Protein 6VO5 (pdb70)

B-factor: mean 28.35, std 10.29, range [14.33, 81.12]

Secondary structure (DSSP, 8-state):
--GGGG--HHHHEEEEEESSGGGGT-GGGEE--S--HHHHTTTT---SEES-EEEEEEETTT--EEEEEE-SEE--TTT--PPP-HHHHHHTTS-S--B-SHHHHHHHHTTGGG----SEEEEEEEE--SSS---EEEEEEEE-----HHHHHHHHHHHHHHHSTT-----TT-TTEEEEEEEEEEEETTEEEEEEEEEEEEEEEEETTTEEEEEEEEEEE-GGGTTSSHHHHHHHHHHHHHHT-TTB--BEESS--HHHHHHHHHHHHHHHTTSGGGSHHHHHT---HHHHHHHHHHH-B-HHHHHHHHHHHHHHT--/----GGGG--HHHHEEEEEESSGGGGG-GGG-B--S--HHHHTTTT---SEES-EEEEEEETTT--EEEEEE-SEE--TTT------HHHHHHTTS-S--B-SHHHHHHHHHGGGG----SEEEEEEEE---EEEEEEEE-----HHHHHHHHHHHHHHHSTT-----TT-TTEEEEEEEEEEEETTEEEEEEEEEEEEEEEEETTTEEEEEEEEEEE-GGGTTSSHHHHHHHHHHHHHHT-TTB--BEESS--HHHHHHHHHHHHHHHTTSGGGSHHHHHT---HHHHHHHHHHH-B-HHHHHHHHHHHHHH--/--STT-S--SPPP--/--TT-S--SPPP--

Solvent-accessible surface area: 33093 Å² total

Sequence (663 aa):
KKLAEYKNTNTAIELKLVRFPEDLENDIRTFFPEYTHQLFGDDETTAFGYKGLKILLYYIIAGSLSTMFRVEYASKVDENFDVEADDVEGKIRRQIIPPGFCCTNTNDFLSLLEKEVDFKPFGTLLHTYSVLSPTGGENFTFQIYKADMTRRGFREYHERLQTFLMWFIETASFIDVDDERWHYFLVFEKYNKDGATLFATVGYMTVYNYYVYPDKTRPRVSQMLILTPFQGQGHGAQLLETVHRYYTEFPTVLDITAEEDDPSKSYVKLRRDFVLVKLCQDLPCCFSREKLMQGFNEDMAIEAQQKFKINKQQHARRVYEILRLLVTDGSKKLAEYKNTNTAIELKLVRFPEDLENDIRTFFPEYTHQLFGDDETAFGYKGLKILLYYIIAGSLSTMFRVEYASKKVDENFDVEADDVEGKIRRQIIPPGFCCTNTNDFLSLLEKEVDFKPFGTLLHTTYSVLENFTFQIYKADMTRGFRREYHERLQTFLMWFIETASFIDVDDERWHYFLVFEKYNKKDGATLFATVGYMTVYNYYVYPDKTRRPRVSSQMLILTPFQGQGHGAQLLETVHRRYYTEFPTVLDITAEDDPSKSYVKLRDFVLVKLCQDLPCFSREKLMQGFNEDMAIEAQQKFKINKQHARRVYEILRLLVTKGGKGLGAGGAKRHRGGKGLGAGGAKRHR

Radius of gyration: 30.47 Å; Cα contacts (8 Å, |Δi|>4): 1255; chains: 4; bounding box: 92×78×58 Å

Organism: Homo sapiens (NCBI:txid9606)

Structure (mmCIF, N/CA/C/O backbone):
data_6VO5
#
_entry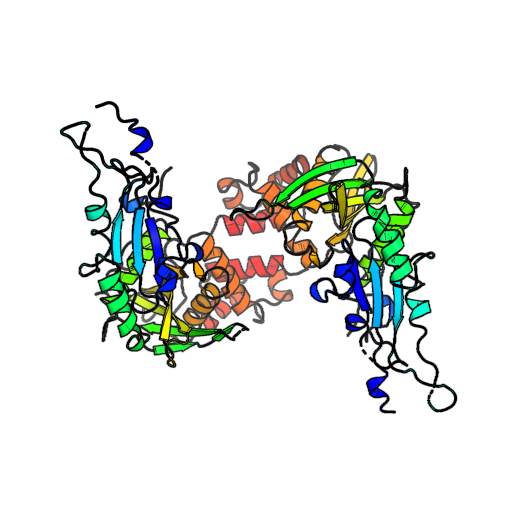.id   6VO5
#
_cell.length_a   116.726
_cell.length_b   155.636
_cell.length_c   53.475
_cell.angle_alpha   90.000
_cell.angle_beta   90.000
_cell.angle_gamma   90.000
#
_symmetry.space_group_name_H-M   'P 21 21 2'
#
loop_
_entity.id
_entity.type
_entity.pdbx_description
1 polymer 'Histone acetyltransferase type B catalytic subunit'
2 polymer 'Histone H4'
3 non-polymer 'ACETATE ION'
4 non-polymer 'ISOBUTYRYL-COENZYME A'
5 non-polymer GLYCEROL
6 non-polymer 'SULFATE ION'
7 non-polymer 'UNKNOWN ATOM OR ION'
8 water water
#
loop_
_atom_site.group_PDB
_atom_site.id
_atom_site.type_symbol
_atom_site.label_atom_id
_atom_site.label_alt_id
_atom_site.label_comp_id
_atom_site.label_asym_id
_atom_site.label_entity_id
_atom_site.label_seq_id
_atom_site.pdbx_PDB_ins_code
_atom_site.Cartn_x
_atom_site.Cartn_y
_atom_site.Cartn_z
_atom_site.occupancy
_atom_site.B_iso_or_equiv
_atom_site.auth_seq_id
_atom_site.auth_comp_id
_atom_site.auth_asym_id
_atom_site.auth_atom_id
_atom_site.pdbx_PDB_model_num
ATOM 1 N N . LYS A 1 3 ? 130.561 -16.679 -2.391 1.00 63.21 20 LYS A N 1
ATOM 2 C CA . LYS A 1 3 ? 129.164 -16.526 -1.893 1.00 64.20 20 LYS A CA 1
ATOM 3 C C . LYS A 1 3 ? 129.148 -15.588 -0.683 1.00 62.40 20 LYS A C 1
ATOM 4 O O . LYS A 1 3 ? 130.013 -15.752 0.203 1.00 62.98 20 LYS A O 1
ATOM 10 N N . LYS A 1 4 ? 128.204 -14.643 -0.652 1.00 60.17 21 LYS A N 1
ATOM 11 C CA . LYS A 1 4 ? 127.902 -13.802 0.538 1.00 60.13 21 LYS A CA 1
ATOM 12 C C . LYS A 1 4 ? 126.971 -14.615 1.451 1.00 60.05 21 LYS A C 1
ATOM 13 O O . LYS A 1 4 ? 125.780 -14.729 1.120 1.00 55.04 21 LYS A O 1
ATOM 16 N N . LEU A 1 5 ? 127.503 -15.174 2.545 1.00 60.58 22 LEU A N 1
ATOM 17 C CA . LEU A 1 5 ? 126.797 -16.161 3.415 1.00 61.07 22 LEU A CA 1
ATOM 18 C C . LEU A 1 5 ? 125.577 -15.517 4.093 1.00 61.98 22 LEU A C 1
ATOM 19 O O . LEU A 1 5 ? 124.560 -16.224 4.261 1.00 66.43 22 LEU A O 1
ATOM 24 N N . ALA A 1 6 ? 125.660 -14.232 4.454 1.00 63.72 23 ALA A N 1
ATOM 25 C CA . ALA A 1 6 ? 124.540 -13.433 5.010 1.00 62.59 23 ALA A CA 1
ATOM 26 C C . ALA A 1 6 ? 123.274 -13.654 4.163 1.00 61.18 23 ALA A C 1
ATOM 27 O O . ALA A 1 6 ? 122.168 -13.640 4.746 1.00 61.46 23 ALA A O 1
ATOM 29 N N . GLU A 1 7 ? 123.437 -13.881 2.852 1.00 56.57 24 GLU A N 1
ATOM 30 C CA . GLU A 1 7 ? 122.332 -14.154 1.888 1.00 54.69 24 GLU A CA 1
ATOM 31 C C . GLU A 1 7 ? 121.836 -15.606 1.996 1.00 52.46 24 GLU A C 1
ATOM 32 O O . GLU A 1 7 ? 120.835 -15.912 1.290 1.00 48.73 24 GLU A O 1
ATOM 38 N N . TYR A 1 8 ? 122.478 -16.453 2.823 1.00 45.38 25 TYR A N 1
ATOM 39 C CA . TYR A 1 8 ? 122.119 -17.891 3.041 1.00 45.17 25 TYR A CA 1
ATOM 40 C C . TYR A 1 8 ? 121.545 -18.118 4.464 1.00 42.21 25 TYR A C 1
ATOM 41 O O . TYR A 1 8 ? 121.412 -19.279 4.931 1.00 36.56 25 TYR A O 1
ATOM 50 N N . LYS A 1 9 ? 121.147 -17.039 5.139 1.00 39.65 26 LYS A N 1
ATOM 51 C CA . LYS A 1 9 ? 120.329 -17.063 6.382 1.00 39.22 26 LYS A CA 1
ATOM 52 C C . LYS A 1 9 ? 118.995 -16.413 6.025 1.00 36.46 26 LYS A C 1
ATOM 53 O O . LYS A 1 9 ? 119.003 -15.343 5.428 1.00 34.03 26 LYS A O 1
ATOM 74 N N . ASN A 1 11 ? 114.803 -15.489 7.177 1.00 29.66 28 ASN A N 1
ATOM 75 C CA . ASN A 1 11 ? 113.720 -15.340 8.141 1.00 29.79 28 ASN A CA 1
ATOM 76 C C . ASN A 1 11 ? 112.585 -16.299 7.746 1.00 26.24 28 ASN A C 1
ATOM 77 O O . ASN A 1 11 ? 112.048 -16.176 6.617 1.00 26.57 28 ASN A O 1
ATOM 82 N N . THR A 1 12 ? 112.257 -17.251 8.617 1.00 25.13 29 THR A N 1
ATOM 83 C CA . THR A 1 12 ? 111.261 -18.304 8.300 1.00 25.92 29 THR A CA 1
ATOM 84 C C . THR A 1 12 ? 109.841 -17.728 8.385 1.00 25.06 29 THR A C 1
ATOM 85 O O . THR A 1 12 ? 108.948 -18.320 7.763 1.00 26.09 29 THR A O 1
ATOM 89 N N . ASN A 1 13 ? 109.636 -16.623 9.099 1.00 24.97 30 ASN A N 1
ATOM 90 C CA . ASN A 1 13 ? 108.309 -15.955 9.167 1.00 26.79 30 ASN A CA 1
ATOM 91 C C . ASN A 1 13 ? 107.898 -15.413 7.791 1.00 30.26 30 ASN A C 1
ATOM 92 O O . ASN A 1 13 ? 106.681 -15.305 7.540 1.00 31.82 30 ASN A O 1
ATOM 97 N N . THR A 1 14 ? 108.848 -15.075 6.921 1.00 27.89 31 THR A N 1
ATOM 98 C CA . THR A 1 14 ? 108.547 -14.555 5.563 1.00 30.24 31 THR A CA 1
ATOM 99 C C . THR A 1 14 ? 108.811 -15.642 4.510 1.00 28.63 31 THR A C 1
ATOM 100 O O . THR A 1 14 ? 108.223 -15.543 3.421 1.00 31.97 31 THR A O 1
ATOM 104 N N . ALA A 1 15 ? 109.625 -16.656 4.801 1.00 27.38 32 ALA A N 1
ATOM 105 C CA . ALA A 1 15 ? 109.957 -17.742 3.848 1.00 28.45 32 ALA A CA 1
ATOM 106 C C . ALA A 1 15 ? 108.766 -18.697 3.717 1.00 25.71 32 ALA A C 1
ATOM 107 O O . ALA A 1 15 ? 108.594 -19.284 2.641 1.00 23.78 32 ALA A O 1
ATOM 109 N N . ILE A 1 16 ? 107.978 -18.849 4.781 1.00 25.52 33 ILE A N 1
ATOM 110 C CA . ILE A 1 16 ? 106.837 -19.810 4.788 1.00 24.62 33 ILE A CA 1
ATOM 111 C C . ILE A 1 16 ? 105.631 -19.096 4.175 1.00 22.33 33 ILE A C 1
ATOM 112 O O . ILE A 1 16 ? 105.140 -18.097 4.749 1.00 25.03 33 ILE A O 1
ATOM 117 N N . GLU A 1 17 ? 105.183 -19.609 3.039 1.00 22.28 34 GLU A N 1
ATOM 118 C CA . GLU A 1 17 ? 104.060 -19.033 2.254 1.00 22.53 34 GLU A CA 1
ATOM 119 C C . GLU A 1 17 ? 102.858 -19.970 2.387 1.00 21.54 34 GLU A C 1
ATOM 120 O O . GLU A 1 17 ? 102.945 -21.096 1.890 1.00 22.49 34 GLU A O 1
ATOM 126 N N . LEU A 1 18 ? 101.774 -19.489 3.010 1.00 19.87 35 LEU A N 1
ATOM 127 C CA . LEU A 1 18 ? 100.527 -20.248 3.226 1.00 20.12 35 LEU A CA 1
ATOM 128 C C . LEU A 1 18 ? 99.482 -19.752 2.229 1.00 20.13 35 LEU A C 1
ATOM 129 O O . LEU A 1 18 ? 99.403 -18.535 2.016 1.00 20.12 35 LEU A O 1
ATOM 134 N N . LYS A 1 19 ? 98.706 -20.658 1.658 1.00 20.10 36 LYS A N 1
ATOM 135 C CA . LYS A 1 19 ? 97.543 -20.274 0.820 1.00 20.13 36 LYS A CA 1
ATOM 136 C C . LYS A 1 19 ? 96.381 -21.202 1.159 1.00 19.25 36 LYS A C 1
ATOM 137 O O . LYS A 1 19 ? 96.631 -22.409 1.422 1.00 19.64 36 LYS A O 1
ATOM 143 N N . LEU A 1 20 ? 95.170 -20.651 1.100 1.00 18.79 37 LEU A N 1
ATOM 144 C CA . LEU A 1 20 ? 93.896 -21.397 1.066 1.00 17.94 37 LEU A CA 1
ATOM 145 C C . LEU A 1 20 ? 93.314 -21.268 -0.341 1.00 19.10 37 LEU A C 1
ATOM 146 O O . LEU A 1 20 ? 93.122 -20.144 -0.784 1.00 20.38 37 LEU A O 1
ATOM 151 N N . VAL A 1 21 ? 93.176 -22.372 -1.048 1.00 17.50 38 VAL A N 1
ATOM 152 C CA . VAL A 1 21 ? 92.913 -22.349 -2.513 1.00 18.50 38 VAL A CA 1
ATOM 153 C C . VAL A 1 21 ? 91.491 -22.834 -2.767 1.00 18.13 38 VAL A C 1
ATOM 154 O O . VAL A 1 21 ? 91.207 -24.025 -2.476 1.00 18.31 38 VAL A O 1
ATOM 158 N N . ARG A 1 22 ? 90.674 -21.986 -3.395 1.00 18.97 39 ARG A N 1
ATOM 159 C CA . ARG A 1 22 ? 89.330 -22.378 -3.896 1.00 18.89 39 ARG A CA 1
ATOM 160 C C . ARG A 1 22 ? 89.341 -22.534 -5.421 1.00 18.11 39 ARG A C 1
ATOM 161 O O . ARG A 1 22 ? 88.584 -23.364 -5.942 1.00 20.10 39 ARG A O 1
ATOM 169 N N . PHE A 1 23 ? 90.119 -21.710 -6.109 1.00 20.27 40 PHE A N 1
ATOM 170 C CA . PHE A 1 23 ? 90.166 -21.675 -7.595 1.00 20.04 40 PHE A CA 1
ATOM 171 C C . PHE A 1 23 ? 91.614 -21.806 -8.032 1.00 20.36 40 PHE A C 1
ATOM 172 O O . PHE A 1 23 ? 92.515 -21.316 -7.360 1.00 21.40 40 PHE A O 1
ATOM 180 N N . PRO A 1 24 ? 91.883 -22.394 -9.215 1.00 22.50 41 PRO A N 1
ATOM 181 C CA . PRO A 1 24 ? 93.265 -22.551 -9.671 1.00 24.01 41 PRO A CA 1
ATOM 182 C C . PRO A 1 24 ? 94.051 -21.233 -9.711 1.00 25.52 41 PRO A C 1
ATOM 183 O O . PRO A 1 24 ? 95.222 -21.247 -9.399 1.00 25.30 41 PRO A O 1
ATOM 187 N N . GLU A 1 25 ? 93.395 -20.121 -10.035 1.00 26.00 42 GLU A N 1
ATOM 188 C CA . GLU A 1 25 ? 94.059 -18.798 -10.136 1.00 29.23 42 GLU A CA 1
ATOM 189 C C . GLU A 1 25 ? 94.600 -18.350 -8.764 1.00 28.32 42 GLU A C 1
ATOM 190 O O . GLU A 1 25 ? 95.464 -17.472 -8.743 1.00 26.09 42 GLU A O 1
ATOM 196 N N . ASP A 1 26 ? 94.108 -18.908 -7.645 1.00 24.44 43 ASP A N 1
ATOM 197 C CA . ASP A 1 26 ? 94.604 -18.551 -6.289 1.00 23.96 43 ASP A CA 1
ATOM 198 C C . ASP A 1 26 ? 96.102 -18.881 -6.171 1.00 23.13 43 ASP A C 1
ATOM 199 O O . ASP A 1 26 ? 96.772 -18.244 -5.345 1.00 23.93 43 ASP A O 1
ATOM 204 N N . LEU A 1 27 ? 96.602 -19.874 -6.917 1.00 24.29 44 LEU A N 1
ATOM 205 C CA . LEU A 1 27 ? 98.028 -20.287 -6.872 1.00 27.78 44 LEU A CA 1
ATOM 206 C C . LEU A 1 27 ? 98.941 -19.157 -7.360 1.00 28.82 44 LEU A C 1
ATOM 207 O O . LEU A 1 27 ? 100.108 -19.133 -6.934 1.00 28.22 44 LEU A O 1
ATOM 212 N N . GLU A 1 28 ? 98.447 -18.262 -8.218 1.00 30.97 45 GLU A N 1
ATOM 213 C CA . GLU A 1 28 ? 99.278 -17.207 -8.858 1.00 33.97 45 GLU A CA 1
ATOM 214 C C . GLU A 1 28 ? 98.918 -15.832 -8.285 1.00 33.47 45 GLU A C 1
ATOM 215 O O . GLU A 1 28 ? 99.590 -14.859 -8.643 1.00 34.39 45 GLU A O 1
ATOM 221 N N . ASN A 1 29 ? 97.926 -15.750 -7.397 1.00 30.01 46 ASN A N 1
ATOM 222 C CA . ASN A 1 29 ? 97.464 -14.481 -6.777 1.00 30.84 46 ASN A CA 1
ATOM 223 C C . ASN A 1 29 ? 98.170 -14.287 -5.429 1.00 32.42 46 ASN A C 1
ATOM 224 O O . ASN A 1 29 ? 97.819 -14.990 -4.480 1.00 28.77 46 ASN A O 1
ATOM 229 N N . ASP A 1 30 ? 99.104 -13.336 -5.338 1.00 31.60 47 ASP A N 1
ATOM 230 C CA . ASP A 1 30 ? 99.901 -13.072 -4.111 1.00 32.45 47 ASP A CA 1
ATOM 231 C C . ASP A 1 30 ? 98.995 -12.565 -2.982 1.00 30.68 47 ASP A C 1
ATOM 232 O O . ASP A 1 30 ? 99.397 -12.716 -1.807 1.00 29.41 47 ASP A O 1
ATOM 237 N N . ILE A 1 31 ? 97.832 -11.988 -3.298 1.00 30.39 48 ILE A N 1
ATOM 238 C CA . ILE A 1 31 ? 96.843 -11.528 -2.277 1.00 30.39 48 ILE A CA 1
ATOM 239 C C . ILE A 1 31 ? 96.410 -12.731 -1.422 1.00 27.20 48 ILE A C 1
ATOM 240 O O . ILE A 1 31 ? 96.114 -12.528 -0.228 1.00 28.70 48 ILE A O 1
ATOM 244 N N . ARG A 1 32 ? 96.363 -13.930 -1.999 1.00 25.48 49 ARG A N 1
ATOM 245 C CA . ARG A 1 32 ? 95.904 -15.149 -1.285 1.00 25.26 49 ARG A CA 1
ATOM 246 C C . ARG A 1 32 ? 97.007 -15.679 -0.364 1.00 27.47 49 ARG A C 1
ATOM 247 O O . ARG A 1 32 ? 96.689 -16.551 0.462 1.00 32.39 49 ARG A O 1
ATOM 255 N N . THR A 1 33 ? 98.253 -15.222 -0.510 1.00 23.86 50 THR A N 1
ATOM 256 C CA . THR A 1 33 ? 99.385 -15.689 0.329 1.00 24.94 50 THR A CA 1
ATOM 257 C C . THR A 1 33 ? 99.346 -14.982 1.691 1.00 23.54 50 THR A C 1
ATOM 258 O O . THR A 1 33 ? 99.252 -13.728 1.743 1.00 25.36 50 THR A O 1
ATOM 262 N N . PHE A 1 34 ? 99.439 -15.748 2.782 1.00 21.08 51 PHE A N 1
ATOM 263 C CA . PHE A 1 34 ? 99.631 -15.183 4.140 1.00 20.35 51 PHE A CA 1
ATOM 264 C C . PHE A 1 34 ? 100.779 -15.945 4.811 1.00 19.42 51 PHE A C 1
ATOM 265 O O . PHE A 1 34 ? 101.292 -16.959 4.251 1.00 22.14 51 PHE A O 1
ATOM 273 N N . PHE A 1 35 ? 101.245 -15.395 5.921 1.00 20.57 52 PHE A N 1
ATOM 274 C CA . PHE A 1 35 ? 102.548 -15.726 6.533 1.00 21.14 52 PHE A CA 1
ATOM 275 C C . PHE A 1 35 ? 102.388 -16.002 8.022 1.00 20.72 52 PHE A C 1
ATOM 276 O O . PHE A 1 35 ? 101.550 -15.400 8.707 1.00 21.85 52 PHE A O 1
ATOM 284 N N . PRO A 1 36 ? 103.234 -16.881 8.592 1.00 20.86 53 PRO A N 1
ATOM 285 C CA . PRO A 1 36 ? 103.222 -17.114 10.031 1.00 21.81 53 PRO A CA 1
ATOM 286 C C . PRO A 1 36 ? 103.543 -15.869 10.853 1.00 23.46 53 PRO A C 1
ATOM 287 O O . PRO A 1 36 ? 104.291 -15.008 10.373 1.00 24.62 53 PRO A O 1
ATOM 291 N N . GLU A 1 37 ? 102.975 -15.796 12.050 1.00 22.61 54 GLU A N 1
ATOM 292 C CA . GLU A 1 37 ? 103.380 -14.817 13.082 1.00 23.85 54 GLU A CA 1
ATOM 293 C C . GLU A 1 37 ? 104.460 -15.436 13.970 1.00 23.60 54 GLU A C 1
ATOM 294 O O . GLU A 1 37 ? 105.196 -14.665 14.611 1.00 25.81 54 GLU A O 1
ATOM 300 N N . TYR A 1 38 ? 104.529 -16.770 14.054 1.00 23.28 55 TYR A N 1
ATOM 301 C CA . TYR A 1 38 ? 105.481 -17.499 14.931 1.00 22.96 55 TYR A CA 1
ATOM 302 C C . TYR A 1 38 ? 106.103 -18.643 14.145 1.00 25.04 55 TYR A C 1
ATOM 303 O O . TYR A 1 38 ? 105.345 -19.426 13.549 1.00 23.65 55 TYR A O 1
ATOM 312 N N . THR A 1 39 ? 107.435 -18.785 14.167 1.00 21.74 56 THR A N 1
ATOM 313 C CA . THR A 1 39 ? 108.106 -20.004 13.666 1.00 23.82 56 THR A CA 1
ATOM 314 C C . THR A 1 39 ? 109.168 -20.495 14.660 1.00 22.46 56 THR A C 1
ATOM 315 O O . THR A 1 39 ? 109.881 -21.454 14.309 1.00 23.25 56 THR A O 1
ATOM 319 N N . HIS A 1 40 ? 109.184 -19.946 15.871 1.00 24.03 57 HIS A N 1
ATOM 320 C CA . HIS A 1 40 ? 110.242 -20.197 16.893 1.00 24.57 57 HIS A CA 1
ATOM 321 C C . HIS A 1 40 ? 110.210 -21.650 17.399 1.00 25.59 57 HIS A C 1
ATOM 322 O O . HIS A 1 40 ? 111.269 -22.144 17.839 1.00 28.59 57 HIS A O 1
ATOM 329 N N . GLN A 1 41 ? 109.068 -22.341 17.355 1.00 24.28 58 GLN A N 1
ATOM 330 C CA . GLN A 1 41 ? 109.012 -23.746 17.854 1.00 25.43 58 GLN A CA 1
ATOM 331 C C . GLN A 1 41 ? 109.708 -24.698 16.879 1.00 26.51 58 GLN A C 1
ATOM 332 O O . GLN A 1 41 ? 110.040 -25.814 17.319 1.00 27.36 58 GLN A O 1
ATOM 338 N N . LEU A 1 42 ? 109.960 -24.302 15.621 1.00 25.53 59 LEU A N 1
ATOM 339 C CA . LEU A 1 42 ? 110.755 -25.125 14.669 1.00 26.72 59 LEU A CA 1
ATOM 340 C C . LEU A 1 42 ? 112.124 -24.512 14.375 1.00 27.24 59 LEU A C 1
ATOM 341 O O . LEU A 1 42 ? 113.083 -25.290 14.181 1.00 28.44 59 LEU A O 1
ATOM 346 N N . PHE A 1 43 ? 112.202 -23.189 14.258 1.00 26.21 60 PHE A N 1
ATOM 347 C CA . PHE A 1 43 ? 113.404 -22.506 13.720 1.00 26.98 60 PHE A CA 1
ATOM 348 C C . PHE A 1 43 ? 114.055 -21.608 14.776 1.00 29.36 60 PHE A C 1
ATOM 349 O O . PHE A 1 43 ? 114.818 -20.689 14.396 1.00 30.98 60 PHE A O 1
ATOM 357 N N . GLY A 1 44 ? 113.759 -21.845 16.053 1.00 29.86 61 GLY A N 1
ATOM 358 C CA . GLY A 1 44 ? 114.452 -21.196 17.183 1.00 30.18 61 GLY A CA 1
ATOM 359 C C . GLY A 1 44 ? 113.980 -19.778 17.435 1.00 30.28 61 GLY A C 1
ATOM 360 O O . GLY A 1 44 ? 113.132 -19.255 16.688 1.00 31.71 61 GLY A O 1
ATOM 361 N N . ASP A 1 45 ? 114.493 -19.157 18.491 1.00 30.85 62 ASP A N 1
ATOM 362 C CA . ASP A 1 45 ? 114.089 -17.797 18.911 1.00 32.46 62 ASP A CA 1
ATOM 363 C C . ASP A 1 45 ? 114.389 -16.796 17.799 1.00 30.46 62 ASP A C 1
ATOM 364 O O . ASP A 1 45 ? 113.641 -15.806 17.688 1.00 32.83 62 ASP A O 1
ATOM 369 N N . ASP A 1 46 ? 115.438 -17.038 17.002 1.00 32.15 63 ASP A N 1
ATOM 370 C CA . ASP A 1 46 ? 115.832 -16.117 15.911 1.00 35.28 63 ASP A CA 1
ATOM 371 C C . ASP A 1 46 ? 114.929 -16.312 14.689 1.00 32.66 63 ASP A C 1
ATOM 372 O O . ASP A 1 46 ? 114.958 -15.442 13.834 1.00 28.98 63 ASP A O 1
ATOM 377 N N . GLU A 1 47 ? 114.163 -17.406 14.614 1.00 31.29 64 GLU A N 1
ATOM 378 C CA . GLU A 1 47 ? 113.231 -17.675 13.482 1.00 28.44 64 GLU A CA 1
ATOM 379 C C . GLU A 1 47 ? 113.998 -17.566 12.163 1.00 27.93 64 GLU A C 1
ATOM 380 O O . GLU A 1 47 ? 113.596 -16.796 11.272 1.00 27.83 64 GLU A O 1
ATOM 386 N N A THR A 1 48 ? 115.093 -18.322 12.046 0.50 29.62 65 THR A N 1
ATOM 387 N N B THR A 1 48 ? 115.083 -18.325 12.030 0.50 31.21 65 THR A N 1
ATOM 388 C CA A THR A 1 48 ? 115.950 -18.364 10.832 0.50 28.99 65 THR A CA 1
ATOM 389 C CA B THR A 1 48 ? 115.903 -18.341 10.795 0.50 31.69 65 THR A CA 1
ATOM 390 C C A THR A 1 48 ? 116.198 -19.815 10.427 0.50 28.48 65 THR A C 1
ATOM 391 C C B THR A 1 48 ? 116.229 -19.787 10.427 0.50 30.13 65 THR A C 1
ATOM 392 O O A THR A 1 48 ? 116.209 -20.701 11.303 0.50 27.91 65 THR A O 1
ATOM 393 O O B THR A 1 48 ? 116.291 -20.644 11.329 0.50 29.90 65 THR A O 1
ATOM 400 N N . ALA A 1 49 ? 116.378 -20.024 9.127 1.00 29.13 66 ALA A N 1
ATOM 401 C CA . ALA A 1 49 ? 116.909 -21.264 8.546 1.00 29.59 66 ALA A CA 1
ATOM 402 C C . ALA A 1 49 ? 118.217 -20.889 7.853 1.00 29.25 66 ALA A C 1
ATOM 403 O O . ALA A 1 49 ? 118.274 -19.809 7.232 1.00 29.42 66 ALA A O 1
ATOM 405 N N . PHE A 1 50 ? 119.225 -21.749 7.980 1.00 32.24 67 PHE A N 1
ATOM 406 C CA . PHE A 1 50 ? 120.559 -21.561 7.361 1.00 31.73 67 PHE A CA 1
ATOM 407 C C . PHE A 1 50 ? 120.752 -22.528 6.187 1.00 29.30 67 PHE A C 1
ATOM 408 O O . PHE A 1 50 ? 120.363 -23.716 6.295 1.00 33.50 67 PHE A O 1
ATOM 416 N N . GLY A 1 51 ? 121.375 -22.047 5.109 1.00 31.31 68 GLY A N 1
ATOM 417 C CA . GLY A 1 51 ? 121.965 -22.897 4.054 1.00 29.36 68 GLY A CA 1
ATOM 418 C C . GLY A 1 51 ? 121.393 -22.647 2.675 1.00 30.59 68 GLY A C 1
ATOM 419 O O . GLY A 1 51 ? 121.882 -23.282 1.729 1.00 30.91 68 GLY A O 1
ATOM 420 N N . TYR A 1 52 ? 120.372 -21.791 2.557 1.00 31.10 69 TYR A N 1
ATOM 421 C CA . TYR A 1 52 ? 119.625 -21.546 1.300 1.00 30.37 69 TYR A CA 1
ATOM 422 C C . TYR A 1 52 ? 119.581 -20.054 0.984 1.00 30.68 69 TYR A C 1
ATOM 423 O O . TYR A 1 52 ? 119.419 -19.248 1.902 1.00 35.32 69 TYR A O 1
ATOM 432 N N . LYS A 1 53 ? 119.693 -19.709 -0.297 1.00 31.11 70 LYS A N 1
ATOM 433 C CA . LYS A 1 53 ? 119.375 -18.353 -0.811 1.00 34.94 70 LYS A CA 1
ATOM 434 C C . LYS A 1 53 ? 118.053 -18.441 -1.587 1.00 32.76 70 LYS A C 1
ATOM 435 O O . LYS A 1 53 ? 117.899 -19.402 -2.344 1.00 34.34 70 LYS A O 1
ATOM 438 N N . GLY A 1 54 ? 117.171 -17.448 -1.428 1.00 33.44 71 GLY A N 1
ATOM 439 C CA . GLY A 1 54 ? 115.834 -17.424 -2.055 1.00 33.45 71 GLY A CA 1
ATOM 440 C C . GLY A 1 54 ? 114.955 -18.575 -1.570 1.00 30.71 71 GLY A C 1
ATOM 441 O O . GLY A 1 54 ? 114.203 -19.142 -2.383 1.00 33.53 71 GLY A O 1
ATOM 442 N N . LEU A 1 55 ? 115.063 -18.924 -0.293 1.00 32.16 72 LEU A N 1
ATOM 443 C CA . LEU A 1 55 ? 114.270 -20.015 0.337 1.00 29.04 72 LEU A CA 1
ATOM 444 C C . LEU A 1 55 ? 112.775 -19.670 0.280 1.00 29.02 72 LEU A C 1
ATOM 445 O O . LEU A 1 55 ? 112.388 -18.584 0.735 1.00 29.97 72 LEU A O 1
ATOM 450 N N . LYS A 1 56 ? 111.971 -20.584 -0.252 1.00 28.56 73 LYS A N 1
ATOM 451 C CA . LYS A 1 56 ? 110.488 -20.505 -0.223 1.00 29.20 73 LYS A CA 1
ATOM 452 C C . LYS A 1 56 ? 109.976 -21.843 0.311 1.00 26.82 73 LYS A C 1
ATOM 453 O O . LYS A 1 56 ? 110.337 -22.877 -0.267 1.00 28.82 73 LYS A O 1
ATOM 457 N N . ILE A 1 57 ? 109.214 -21.814 1.402 1.00 25.69 74 ILE A N 1
ATOM 458 C CA . ILE A 1 57 ? 108.583 -23.017 2.013 1.00 24.78 74 ILE A CA 1
ATOM 459 C C . ILE A 1 57 ? 107.083 -22.892 1.729 1.00 25.57 74 ILE A C 1
ATOM 460 O O . ILE A 1 57 ? 106.439 -22.043 2.358 1.00 25.95 74 ILE A O 1
ATOM 465 N N . LEU A 1 58 ? 106.600 -23.624 0.732 1.00 24.78 75 LEU A N 1
ATOM 466 C CA . LEU A 1 58 ? 105.208 -23.525 0.230 1.00 24.91 75 LEU A CA 1
ATOM 467 C C . LEU A 1 58 ? 104.365 -24.549 0.992 1.00 22.66 75 LEU A C 1
ATOM 468 O O . LEU A 1 58 ? 104.680 -25.754 0.965 1.00 22.50 75 LEU A O 1
ATOM 473 N N . LEU A 1 59 ? 103.370 -24.058 1.717 1.00 22.31 76 LEU A N 1
ATOM 474 C CA . LEU A 1 59 ? 102.327 -24.907 2.325 1.00 20.76 76 LEU A CA 1
ATOM 475 C C . LEU A 1 59 ? 100.985 -24.374 1.816 1.00 19.72 76 LEU A C 1
ATOM 476 O O . LEU A 1 59 ? 100.490 -23.349 2.346 1.00 20.20 76 LEU A O 1
ATOM 481 N N . TYR A 1 60 ? 100.490 -24.987 0.763 1.00 19.19 77 TYR A N 1
ATOM 482 C CA . TYR A 1 60 ? 99.212 -24.626 0.101 1.00 19.44 77 TYR A CA 1
ATOM 483 C C . TYR A 1 60 ? 98.158 -25.656 0.478 1.00 18.94 77 TYR A C 1
ATOM 484 O O . TYR A 1 60 ? 98.418 -26.888 0.533 1.00 18.84 77 TYR A O 1
ATOM 493 N N . TYR A 1 61 ? 96.963 -25.155 0.780 1.00 19.00 78 TYR A N 1
ATOM 494 C CA . TYR A 1 61 ? 95.863 -25.978 1.313 1.00 18.69 78 TYR A CA 1
ATOM 495 C C . TYR A 1 61 ? 94.625 -25.800 0.450 1.00 17.42 78 TYR A C 1
ATOM 496 O O . TYR A 1 61 ? 94.220 -24.660 0.205 1.00 18.22 78 TYR A O 1
ATOM 505 N N . ILE A 1 62 ? 93.987 -26.889 0.067 1.00 17.60 79 ILE A N 1
ATOM 506 C CA A ILE A 1 62 ? 92.638 -26.777 -0.558 0.50 18.28 79 ILE A CA 1
ATOM 507 C CA B ILE A 1 62 ? 92.643 -26.780 -0.559 0.50 18.31 79 ILE A CA 1
ATOM 508 C C . ILE A 1 62 ? 91.704 -26.184 0.506 1.00 18.92 79 ILE A C 1
ATOM 509 O O . ILE A 1 62 ? 91.796 -26.591 1.673 1.00 18.21 79 ILE A O 1
ATOM 518 N N . ALA A 1 63 ? 90.876 -25.220 0.119 1.00 18.45 80 ALA A N 1
ATOM 519 C CA . ALA A 1 63 ? 90.179 -24.304 1.060 1.00 18.94 80 ALA A CA 1
ATOM 520 C C . ALA A 1 63 ? 89.347 -25.051 2.112 1.00 18.99 80 ALA A C 1
ATOM 521 O O . ALA A 1 63 ? 89.333 -24.582 3.257 1.00 18.90 80 ALA A O 1
ATOM 523 N N . GLY A 1 64 ? 88.652 -26.134 1.752 1.00 18.47 81 GLY A N 1
ATOM 524 C CA . GLY A 1 64 ? 87.772 -26.869 2.685 1.00 17.80 81 GLY A CA 1
ATOM 525 C C . GLY A 1 64 ? 88.508 -27.997 3.391 1.00 18.20 81 GLY A C 1
ATOM 526 O O . GLY A 1 64 ? 88.819 -27.874 4.587 1.00 17.66 81 GLY A O 1
ATOM 527 N N . SER A 1 65 ? 88.844 -29.037 2.634 1.00 18.55 82 SER A N 1
ATOM 528 C CA . SER A 1 65 ? 89.456 -30.301 3.102 1.00 16.86 82 SER A CA 1
ATOM 529 C C . SER A 1 65 ? 90.862 -30.046 3.681 1.00 16.35 82 SER A C 1
ATOM 530 O O . SER A 1 65 ? 91.353 -30.898 4.440 1.00 16.57 82 SER A O 1
ATOM 533 N N . LEU A 1 66 ? 91.505 -28.945 3.304 1.00 17.05 83 LEU A N 1
ATOM 534 C CA . LEU A 1 66 ? 92.917 -28.643 3.668 1.00 17.35 83 LEU A CA 1
ATOM 535 C C . LEU A 1 66 ? 93.876 -29.712 3.123 1.00 17.92 83 LEU A C 1
ATOM 536 O O . LEU A 1 66 ? 95.023 -29.804 3.634 1.00 17.80 83 LEU A O 1
ATOM 541 N N . SER A 1 67 ? 93.509 -30.426 2.066 1.00 18.85 84 SER A N 1
ATOM 542 C CA . SER A 1 67 ? 94.461 -31.277 1.315 1.00 19.98 84 SER A CA 1
ATOM 543 C C . SER A 1 67 ? 95.679 -30.422 0.950 1.00 18.61 84 SER A C 1
ATOM 544 O O . SER A 1 67 ? 95.520 -29.244 0.536 1.00 17.47 84 SER A O 1
ATOM 547 N N . THR A 1 68 ? 96.877 -30.932 1.209 1.00 18.68 85 THR A N 1
ATOM 548 C CA . THR A 1 68 ? 98.085 -30.090 1.356 1.00 18.46 85 THR A CA 1
ATOM 549 C C . THR A 1 68 ? 99.063 -30.330 0.200 1.00 18.97 85 THR A C 1
ATOM 550 O O . THR A 1 68 ? 99.333 -31.497 -0.103 1.00 20.57 85 THR A O 1
ATOM 554 N N . MET A 1 69 ? 99.617 -29.246 -0.319 1.00 18.31 86 MET A N 1
ATOM 555 C CA . MET A 1 69 ? 100.887 -29.292 -1.101 1.00 20.03 86 MET A CA 1
ATOM 556 C C . MET A 1 69 ? 102.015 -28.719 -0.238 1.00 20.21 86 MET A C 1
ATOM 557 O O . MET A 1 69 ? 101.878 -27.586 0.288 1.00 20.77 86 MET A O 1
ATOM 562 N N . PHE A 1 70 ? 103.125 -29.447 -0.128 1.00 20.54 87 PHE A N 1
ATOM 563 C CA . PHE A 1 70 ? 104.343 -29.003 0.598 1.00 21.68 87 PHE A CA 1
ATOM 564 C C . PHE A 1 70 ? 105.537 -29.105 -0.349 1.00 21.33 87 PHE A C 1
ATOM 565 O O . PHE A 1 70 ? 105.811 -30.228 -0.863 1.00 23.71 87 PHE A O 1
ATOM 573 N N . ARG A 1 71 ? 106.143 -27.958 -0.630 1.00 23.47 88 ARG A N 1
ATOM 574 C CA . ARG A 1 71 ? 107.371 -27.854 -1.469 1.00 25.48 88 ARG A CA 1
ATOM 575 C C . ARG A 1 71 ? 108.370 -26.923 -0.804 1.00 26.33 88 ARG A C 1
ATOM 576 O O . ARG A 1 71 ? 107.966 -25.845 -0.358 1.00 26.87 88 ARG A O 1
ATOM 584 N N . VAL A 1 72 ? 109.654 -27.282 -0.849 1.00 27.22 89 VAL A N 1
ATOM 585 C CA . VAL A 1 72 ? 110.774 -26.368 -0.483 1.00 27.41 89 VAL A CA 1
ATOM 586 C C . VAL A 1 72 ? 111.500 -25.990 -1.778 1.00 28.09 89 VAL A C 1
ATOM 587 O O . VAL A 1 72 ? 111.948 -26.895 -2.494 1.00 30.57 89 VAL A O 1
ATOM 591 N N . GLU A 1 73 ? 111.538 -24.700 -2.079 1.00 28.77 90 GLU A N 1
ATOM 592 C CA . GLU A 1 73 ? 112.230 -24.149 -3.264 1.00 30.10 90 GLU A CA 1
ATOM 593 C C . GLU A 1 73 ? 113.353 -23.237 -2.782 1.00 30.17 90 GLU A C 1
ATOM 594 O O . GLU A 1 73 ? 113.252 -22.683 -1.668 1.00 30.16 90 GLU A O 1
ATOM 600 N N . TYR A 1 74 ? 114.374 -23.069 -3.619 1.00 31.25 91 TYR A N 1
ATOM 601 C CA . TYR A 1 74 ? 115.492 -22.138 -3.345 1.00 32.20 91 TYR A CA 1
ATOM 602 C C . TYR A 1 74 ? 116.220 -21.850 -4.660 1.00 31.42 91 TYR A C 1
ATOM 603 O O . TYR A 1 74 ? 116.105 -22.658 -5.608 1.00 30.90 91 TYR A O 1
ATOM 612 N N . ALA A 1 75 ? 116.898 -20.706 -4.703 1.00 33.83 92 ALA A N 1
ATOM 613 C CA . ALA A 1 75 ? 117.732 -20.246 -5.839 1.00 36.50 92 ALA A CA 1
ATOM 614 C C . ALA A 1 75 ? 119.064 -21.002 -5.802 1.00 37.80 92 ALA A C 1
ATOM 615 O O . ALA A 1 75 ? 119.512 -21.462 -6.862 1.00 39.16 92 ALA A O 1
ATOM 617 N N . SER A 1 76 ? 119.668 -21.131 -4.614 1.00 35.74 93 SER A N 1
ATOM 618 C CA . SER A 1 76 ? 120.898 -21.933 -4.399 1.00 39.37 93 SER A CA 1
ATOM 619 C C . SER A 1 76 ? 120.981 -22.393 -2.946 1.00 35.54 93 SER A C 1
ATOM 620 O O . SER A 1 76 ? 120.244 -21.856 -2.089 1.00 35.78 93 SER A O 1
ATOM 623 N N . LYS A 1 77 ? 121.857 -23.357 -2.680 1.00 35.91 94 LYS A N 1
ATOM 624 C CA . LYS A 1 77 ? 122.161 -23.806 -1.304 1.00 36.74 94 LYS A CA 1
ATOM 625 C C . LYS A 1 77 ? 123.673 -23.982 -1.151 1.00 38.73 94 LYS A C 1
ATOM 626 O O . LYS A 1 77 ? 124.377 -24.093 -2.180 1.00 36.96 94 LYS A O 1
ATOM 631 N N . VAL A 1 78 ? 124.129 -24.014 0.099 1.00 36.65 95 VAL A N 1
ATOM 632 C CA . VAL A 1 78 ? 125.550 -24.266 0.465 1.00 35.82 95 VAL A CA 1
ATOM 633 C C . VAL A 1 78 ? 125.911 -25.684 0.030 1.00 37.58 95 VAL A C 1
ATOM 634 O O . VAL A 1 78 ? 125.036 -26.573 0.068 1.00 38.48 95 VAL A O 1
ATOM 638 N N . ASP A 1 79 ? 127.172 -25.868 -0.362 1.00 38.98 96 ASP A N 1
ATOM 639 C CA . ASP A 1 79 ? 127.769 -27.162 -0.768 1.00 42.06 96 ASP A CA 1
ATOM 640 C C . ASP A 1 79 ? 128.802 -27.501 0.302 1.00 38.34 96 ASP A C 1
ATOM 641 O O . ASP A 1 79 ? 129.648 -26.630 0.597 1.00 38.38 96 ASP A O 1
ATOM 646 N N . GLU A 1 80 ? 128.702 -28.679 0.909 1.00 36.83 97 GLU A N 1
ATOM 647 C CA . GLU A 1 80 ? 129.598 -29.066 2.027 1.00 40.32 97 GLU A CA 1
ATOM 648 C C . GLU A 1 80 ? 131.041 -29.180 1.499 1.00 40.58 97 GLU A C 1
ATOM 649 O O . GLU A 1 80 ? 131.960 -28.952 2.283 1.00 39.46 97 GLU A O 1
ATOM 652 N N . ASN A 1 81 ? 131.241 -29.460 0.208 1.00 41.37 98 ASN A N 1
ATOM 653 C CA . ASN A 1 81 ? 132.600 -29.622 -0.381 1.00 48.59 98 ASN A CA 1
ATOM 654 C C . ASN A 1 81 ? 133.342 -28.276 -0.451 1.00 50.30 98 ASN A C 1
ATOM 655 O O . ASN A 1 81 ? 134.588 -28.286 -0.295 1.00 50.68 98 ASN A O 1
ATOM 660 N N . PHE A 1 82 ? 132.636 -27.161 -0.663 1.00 49.93 99 PHE A N 1
ATOM 661 C CA . PHE A 1 82 ? 133.251 -25.828 -0.921 1.00 48.60 99 PHE A CA 1
ATOM 662 C C . PHE A 1 82 ? 132.921 -24.822 0.185 1.00 47.07 99 PHE A C 1
ATOM 663 O O . PHE A 1 82 ? 133.710 -23.876 0.356 1.00 50.23 99 PHE A O 1
ATOM 671 N N . ASP A 1 83 ? 131.794 -24.986 0.886 1.00 40.37 100 ASP A N 1
ATOM 672 C CA . ASP A 1 83 ? 131.375 -24.081 1.988 1.00 37.87 100 ASP A CA 1
ATOM 673 C C . ASP A 1 83 ? 131.668 -24.735 3.335 1.00 33.55 100 ASP A C 1
ATOM 674 O O . ASP A 1 83 ? 131.688 -24.039 4.347 1.00 36.36 100 ASP A O 1
ATOM 689 N N . VAL A 1 85 ? 129.976 -26.653 5.212 1.00 36.47 102 VAL A N 1
ATOM 690 C CA . VAL A 1 85 ? 128.866 -26.793 6.132 1.00 38.36 102 VAL A CA 1
ATOM 691 C C . VAL A 1 85 ? 127.663 -27.314 5.332 1.00 36.64 102 VAL A C 1
ATOM 692 O O . VAL A 1 85 ? 127.659 -27.126 4.082 1.00 34.63 102 VAL A O 1
ATOM 696 N N . GLU A 1 86 ? 126.728 -27.974 6.024 1.00 38.02 103 GLU A N 1
ATOM 697 C CA . GLU A 1 86 ? 125.487 -28.550 5.434 1.00 42.74 103 GLU A CA 1
ATOM 698 C C . GLU A 1 86 ? 124.307 -27.609 5.720 1.00 40.09 103 GLU A C 1
ATOM 699 O O . GLU A 1 86 ? 124.264 -26.996 6.805 1.00 39.59 103 GLU A O 1
ATOM 702 N N . ALA A 1 87 ? 123.389 -27.503 4.760 1.00 39.23 104 ALA A N 1
ATOM 703 C CA . ALA A 1 87 ? 122.141 -26.714 4.870 1.00 37.79 104 ALA A CA 1
ATOM 704 C C . ALA A 1 87 ? 121.232 -27.332 5.935 1.00 38.09 104 ALA A C 1
ATOM 705 O O . ALA A 1 87 ? 121.248 -28.573 6.092 1.00 38.25 104 ALA A O 1
ATOM 707 N N . ASP A 1 88 ? 120.460 -26.502 6.639 1.00 36.28 105 ASP A N 1
ATOM 708 C CA . ASP A 1 88 ? 119.428 -26.954 7.611 1.00 36.59 105 ASP A CA 1
ATOM 709 C C . ASP A 1 88 ? 118.451 -27.914 6.918 1.00 33.59 105 ASP A C 1
ATOM 710 O O . ASP A 1 88 ? 118.158 -27.731 5.722 1.00 34.15 105 ASP A O 1
ATOM 715 N N . ASP A 1 89 ? 117.964 -28.903 7.657 1.00 33.20 106 ASP A N 1
ATOM 716 C CA . ASP A 1 89 ? 116.956 -29.882 7.181 1.00 32.52 106 ASP A CA 1
ATOM 717 C C . ASP A 1 89 ? 115.559 -29.251 7.324 1.00 31.47 106 ASP A C 1
ATOM 718 O O . ASP A 1 89 ? 114.773 -29.704 8.176 1.00 31.28 106 ASP A O 1
ATOM 723 N N . VAL A 1 90 ? 115.272 -28.245 6.503 1.00 30.80 107 VAL A N 1
ATOM 724 C CA . VAL A 1 90 ? 113.976 -27.501 6.509 1.00 30.07 107 VAL A CA 1
ATOM 725 C C . VAL A 1 90 ? 112.845 -28.496 6.214 1.00 29.29 107 VAL A C 1
ATOM 726 O O . VAL A 1 90 ? 111.819 -28.460 6.942 1.00 28.50 107 VAL A O 1
ATOM 730 N N . GLU A 1 91 ? 113.025 -29.372 5.223 1.00 29.13 108 GLU A N 1
ATOM 731 C CA . GLU A 1 91 ? 112.001 -30.383 4.831 1.00 30.45 108 GLU A CA 1
ATOM 732 C C . GLU A 1 91 ? 111.641 -31.251 6.040 1.00 31.30 108 GLU A C 1
ATOM 733 O O . GLU A 1 91 ? 110.435 -31.419 6.328 1.00 27.72 108 GLU A O 1
ATOM 739 N N . GLY A 1 92 ? 112.643 -31.788 6.741 1.00 28.69 109 GLY A N 1
ATOM 740 C CA . GLY A 1 92 ? 112.421 -32.649 7.914 1.00 27.31 109 GLY A CA 1
ATOM 741 C C . GLY A 1 92 ? 111.720 -31.907 9.043 1.00 27.38 109 GLY A C 1
ATOM 742 O O . GLY A 1 92 ? 110.858 -32.520 9.700 1.00 28.31 109 GLY A O 1
ATOM 743 N N . LYS A 1 93 ? 112.082 -30.649 9.295 1.00 26.46 110 LYS A N 1
ATOM 744 C CA . LYS A 1 93 ? 111.452 -29.852 10.380 1.00 26.52 110 LYS A CA 1
ATOM 745 C C . LYS A 1 93 ? 109.953 -29.713 10.084 1.00 25.70 110 LYS A C 1
ATOM 746 O O . LYS A 1 93 ? 109.158 -29.958 10.995 1.00 24.68 110 LYS A O 1
ATOM 752 N N . ILE A 1 94 ? 109.592 -29.341 8.855 1.00 24.88 111 ILE A N 1
ATOM 753 C CA . ILE A 1 94 ? 108.155 -29.171 8.475 1.00 25.12 111 ILE A CA 1
ATOM 754 C C . ILE A 1 94 ? 107.415 -30.518 8.566 1.00 25.71 111 ILE A C 1
ATOM 755 O O . ILE A 1 94 ? 106.256 -30.539 9.031 1.00 22.86 111 ILE A O 1
ATOM 760 N N A ARG A 1 95 ? 108.040 -31.613 8.115 0.50 25.56 112 ARG A N 1
ATOM 761 N N B ARG A 1 95 ? 108.031 -31.625 8.150 0.50 24.70 112 ARG A N 1
ATOM 762 C CA A ARG A 1 95 ? 107.447 -32.980 8.165 0.50 27.12 112 ARG A CA 1
ATOM 763 C CA B ARG A 1 95 ? 107.352 -32.949 8.161 0.50 25.67 112 ARG A CA 1
ATOM 764 C C A ARG A 1 95 ? 107.060 -33.344 9.606 0.50 26.85 112 ARG A C 1
ATOM 765 C C B ARG A 1 95 ? 107.126 -33.419 9.611 0.50 26.04 112 ARG A C 1
ATOM 766 O O A ARG A 1 95 ? 106.152 -34.177 9.776 0.50 30.34 112 ARG A O 1
ATOM 767 O O B ARG A 1 95 ? 106.373 -34.391 9.801 0.50 29.25 112 ARG A O 1
ATOM 778 N N . GLN A 1 96 ? 107.717 -32.754 10.608 1.00 27.22 113 GLN A N 1
ATOM 779 C CA . GLN A 1 96 ? 107.449 -33.044 12.041 1.00 28.16 113 GLN A CA 1
ATOM 780 C C . GLN A 1 96 ? 106.040 -32.567 12.422 1.00 27.13 113 GLN A C 1
ATOM 781 O O . GLN A 1 96 ? 105.535 -33.045 13.439 1.00 28.83 113 GLN A O 1
ATOM 787 N N . ILE A 1 97 ? 105.459 -31.600 11.698 1.00 22.69 114 ILE A N 1
ATOM 788 C CA . ILE A 1 97 ? 104.212 -30.951 12.183 1.00 22.31 114 ILE A CA 1
ATOM 789 C C . ILE A 1 97 ? 103.102 -31.018 11.127 1.00 22.20 114 ILE A C 1
ATOM 790 O O . ILE A 1 97 ? 102.047 -30.467 11.418 1.00 21.34 114 ILE A O 1
ATOM 795 N N . ILE A 1 98 ? 103.325 -31.647 9.966 1.00 20.25 115 ILE A N 1
ATOM 796 C CA . ILE A 1 98 ? 102.233 -31.933 8.993 1.00 19.98 115 ILE A CA 1
ATOM 797 C C . ILE A 1 98 ? 102.139 -33.441 8.839 1.00 22.20 115 ILE A C 1
ATOM 798 O O . ILE A 1 98 ? 103.145 -34.153 8.964 1.00 21.73 115 ILE A O 1
ATOM 803 N N . PRO A 1 99 ? 100.934 -33.977 8.585 1.00 20.94 116 PRO A N 1
ATOM 804 C CA . PRO A 1 99 ? 100.784 -35.412 8.388 1.00 20.50 116 PRO A CA 1
ATOM 805 C C . PRO A 1 99 ? 101.397 -35.854 7.066 1.00 21.88 116 PRO A C 1
ATOM 806 O O . PRO A 1 99 ? 101.572 -35.065 6.146 1.00 21.75 116 PRO A O 1
ATOM 810 N N . PRO A 1 100 ? 101.747 -37.147 6.936 1.00 23.40 117 PRO A N 1
ATOM 811 C CA . PRO A 1 100 ? 102.207 -37.664 5.648 1.00 24.49 117 PRO A CA 1
ATOM 812 C C . PRO A 1 100 ? 101.102 -37.626 4.584 1.00 24.67 117 PRO A C 1
ATOM 813 O O . PRO A 1 100 ? 99.957 -37.507 4.918 1.00 25.19 117 PRO A O 1
ATOM 817 N N . GLY A 1 101 ? 101.479 -37.754 3.316 1.00 25.71 118 GLY A N 1
ATOM 818 C CA . GLY A 1 101 ? 100.513 -37.919 2.211 1.00 23.88 118 GLY A CA 1
ATOM 819 C C . GLY A 1 101 ? 100.239 -36.618 1.473 1.00 23.97 118 GLY A C 1
ATOM 820 O O . GLY A 1 101 ? 99.390 -36.613 0.578 1.00 25.06 118 GLY A O 1
ATOM 821 N N . PHE A 1 102 ? 100.975 -35.555 1.774 1.00 22.80 119 PHE A N 1
ATOM 822 C CA . PHE A 1 102 ? 100.865 -34.259 1.066 1.00 22.46 119 PHE A CA 1
ATOM 823 C C . PHE A 1 102 ? 101.324 -34.457 -0.376 1.00 24.06 119 PHE A C 1
ATOM 824 O O . PHE A 1 102 ? 102.153 -35.371 -0.632 1.00 24.25 119 PHE A O 1
ATOM 832 N N A CYS A 1 103 ? 100.797 -33.683 -1.318 0.50 23.14 120 CYS A N 1
ATOM 833 N N B CYS A 1 103 ? 100.773 -33.629 -1.278 0.50 23.12 120 CYS A N 1
ATOM 834 C CA A CYS A 1 103 ? 101.350 -33.688 -2.694 0.50 23.69 120 CYS A CA 1
ATOM 835 C CA B CYS A 1 103 ? 101.227 -33.418 -2.683 0.50 23.71 120 CYS A CA 1
ATOM 836 C C A CYS A 1 103 ? 102.517 -32.698 -2.738 0.50 23.39 120 CYS A C 1
ATOM 837 C C B CYS A 1 103 ? 102.575 -32.695 -2.679 0.50 23.33 120 CYS A C 1
ATOM 838 O O A CYS A 1 103 ? 102.637 -31.859 -1.829 0.50 21.68 120 CYS A O 1
ATOM 839 O O B CYS A 1 103 ? 102.844 -31.971 -1.697 0.50 21.41 120 CYS A O 1
ATOM 844 N N . THR A 1 104 ? 103.374 -32.826 -3.749 1.00 24.31 121 THR A N 1
ATOM 845 C CA . THR A 1 104 ? 104.688 -32.132 -3.829 1.00 26.13 121 THR A CA 1
ATOM 846 C C . THR A 1 104 ? 104.782 -31.248 -5.076 1.00 26.64 121 THR A C 1
ATOM 847 O O . THR A 1 104 ? 105.861 -30.685 -5.294 1.00 28.69 121 THR A O 1
ATOM 851 N N . ASN A 1 105 ? 103.702 -31.075 -5.844 1.00 24.98 122 ASN A N 1
ATOM 852 C CA . ASN A 1 105 ? 103.733 -30.218 -7.055 1.00 26.21 122 ASN A CA 1
ATOM 853 C C . ASN A 1 105 ? 102.325 -29.680 -7.323 1.00 27.06 122 ASN A C 1
ATOM 854 O O . ASN A 1 105 ? 101.348 -30.307 -6.845 1.00 26.15 122 ASN A O 1
ATOM 859 N N . THR A 1 106 ? 102.227 -28.580 -8.074 1.00 27.18 123 THR A N 1
ATOM 860 C CA . THR A 1 106 ? 100.943 -27.858 -8.283 1.00 27.38 123 THR A CA 1
ATOM 861 C C . THR A 1 106 ? 100.026 -28.682 -9.195 1.00 29.87 123 THR A C 1
ATOM 862 O O . THR A 1 106 ? 98.799 -28.565 -9.030 1.00 27.10 123 THR A O 1
ATOM 866 N N . ASN A 1 107 ? 100.554 -29.509 -10.109 1.00 28.32 124 ASN A N 1
ATOM 867 C CA . ASN A 1 107 ? 99.693 -30.355 -10.984 1.00 30.71 124 ASN A CA 1
ATOM 868 C C . ASN A 1 107 ? 98.865 -31.337 -10.136 1.00 29.94 124 ASN A C 1
ATOM 869 O O . ASN A 1 107 ? 97.631 -31.414 -10.342 1.00 29.78 124 ASN A O 1
ATOM 874 N N . ASP A 1 108 ? 99.496 -32.055 -9.203 1.00 26.23 125 ASP A N 1
ATOM 875 C CA . ASP A 1 108 ? 98.815 -33.037 -8.324 1.00 26.32 125 ASP A CA 1
ATOM 876 C C . ASP A 1 108 ? 97.850 -32.293 -7.386 1.00 24.17 125 ASP A C 1
ATOM 877 O O . ASP A 1 108 ? 96.735 -32.810 -7.162 1.00 24.60 125 ASP A O 1
ATOM 882 N N . PHE A 1 109 ? 98.235 -31.097 -6.954 1.00 25.04 126 PHE A N 1
ATOM 883 C CA . PHE A 1 109 ? 97.401 -30.255 -6.055 1.00 23.45 126 PHE A CA 1
ATOM 884 C C . PHE A 1 109 ? 96.125 -29.839 -6.801 1.00 23.37 126 PHE A C 1
ATOM 885 O O . PHE A 1 109 ? 95.000 -30.024 -6.278 1.00 23.09 126 PHE A O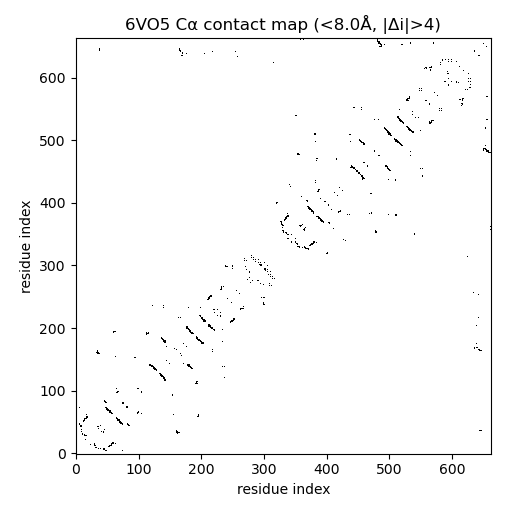 1
ATOM 893 N N . LEU A 1 110 ? 96.274 -29.359 -8.038 1.00 23.15 127 LEU A N 1
ATOM 894 C CA . LEU A 1 110 ? 95.109 -28.931 -8.864 1.00 23.38 127 LEU A CA 1
ATOM 895 C C . LEU A 1 110 ? 94.206 -30.119 -9.204 1.00 23.47 127 LEU A C 1
ATOM 896 O O . LEU A 1 110 ? 92.966 -29.926 -9.262 1.00 23.60 127 LEU A O 1
ATOM 901 N N . SER A 1 111 ? 94.762 -31.318 -9.397 1.00 23.34 128 SER A N 1
ATOM 902 C CA . SER A 1 111 ? 93.979 -32.551 -9.613 1.00 25.39 128 SER A CA 1
ATOM 903 C C . SER A 1 111 ? 93.070 -32.816 -8.395 1.00 25.83 128 SER A C 1
ATOM 904 O O . SER A 1 111 ? 91.887 -33.113 -8.593 1.00 27.16 128 SER A O 1
ATOM 907 N N . LEU A 1 112 ? 93.567 -32.646 -7.167 1.00 26.66 129 LEU A N 1
ATOM 908 C CA . LEU A 1 112 ? 92.742 -32.792 -5.936 1.00 26.75 129 LEU A CA 1
ATOM 909 C C . LEU A 1 112 ? 91.681 -31.679 -5.879 1.00 24.56 129 LEU A C 1
ATOM 910 O O . LEU A 1 112 ? 90.542 -31.958 -5.427 1.00 23.58 129 LEU A O 1
ATOM 915 N N . LEU A 1 113 ? 92.017 -30.462 -6.301 1.00 21.87 130 LEU A N 1
ATOM 916 C CA . LEU A 1 113 ? 91.055 -29.328 -6.249 1.00 20.86 130 LEU A CA 1
ATOM 917 C C . LEU A 1 113 ? 89.833 -29.659 -7.111 1.00 19.94 130 LEU A C 1
ATOM 918 O O . LEU A 1 113 ? 88.701 -29.269 -6.761 1.00 18.88 130 LEU A O 1
ATOM 923 N N . GLU A 1 114 ? 90.010 -30.425 -8.194 1.00 19.92 131 GLU A N 1
ATOM 924 C CA . GLU A 1 114 ? 88.882 -30.761 -9.099 1.00 19.91 131 GLU A CA 1
ATOM 925 C C . GLU A 1 114 ? 87.746 -31.449 -8.338 1.00 18.27 131 GLU A C 1
ATOM 926 O O . GLU A 1 114 ? 86.583 -31.240 -8.738 1.00 18.79 131 GLU A O 1
ATOM 932 N N . LYS A 1 115 ? 88.030 -32.212 -7.278 1.00 18.76 132 LYS A N 1
ATOM 933 C CA . LYS A 1 115 ? 86.968 -33.014 -6.604 1.00 19.67 132 LYS A CA 1
ATOM 934 C C . LYS A 1 115 ? 86.639 -32.427 -5.227 1.00 18.49 132 LYS A C 1
ATOM 935 O O . LYS A 1 115 ? 85.922 -33.119 -4.465 1.00 19.43 132 LYS A O 1
ATOM 941 N N . GLU A 1 116 ? 87.034 -31.185 -4.966 1.00 18.56 133 GLU A N 1
ATOM 942 C CA . GLU A 1 116 ? 86.857 -30.544 -3.633 1.00 18.87 133 GLU A CA 1
ATOM 943 C C . GLU A 1 116 ? 85.367 -30.359 -3.331 1.00 19.63 133 GLU A C 1
ATOM 944 O O . GLU A 1 116 ? 85.024 -30.276 -2.130 1.00 19.65 133 GLU A O 1
ATOM 950 N N . VAL A 1 117 ? 84.497 -30.339 -4.337 1.00 17.26 134 VAL A N 1
ATOM 951 C CA . VAL A 1 117 ? 83.024 -30.284 -4.108 1.00 18.22 134 VAL A CA 1
ATOM 952 C C . VAL A 1 117 ? 82.577 -31.426 -3.186 1.00 18.67 134 VAL A C 1
ATOM 953 O O . VAL A 1 117 ? 81.533 -31.284 -2.501 1.00 18.93 134 VAL A O 1
ATOM 957 N N . ASP A 1 118 ? 83.303 -32.541 -3.145 1.00 18.07 135 ASP A N 1
ATOM 958 C CA . ASP A 1 118 ? 82.888 -33.694 -2.308 1.00 19.10 135 ASP A CA 1
ATOM 959 C C . ASP A 1 118 ? 83.114 -33.399 -0.815 1.00 18.69 135 ASP A C 1
ATOM 960 O O . ASP A 1 118 ? 82.602 -34.159 0.026 1.00 20.16 135 ASP A O 1
ATOM 965 N N . PHE A 1 119 ? 83.924 -32.405 -0.489 1.00 18.16 136 PHE A N 1
ATOM 966 C CA . PHE A 1 119 ? 84.208 -32.041 0.927 1.00 18.09 136 PHE A CA 1
ATOM 967 C C . PHE A 1 119 ? 82.928 -31.513 1.574 1.00 18.10 136 PHE A C 1
ATOM 968 O O . PHE A 1 119 ? 82.268 -30.628 1.013 1.00 19.19 136 PHE A O 1
ATOM 976 N N . LYS A 1 120 ? 82.593 -32.055 2.742 1.00 18.02 137 LYS A N 1
ATOM 977 C CA . LYS A 1 120 ? 81.434 -31.599 3.535 1.00 19.08 137 LYS A CA 1
ATOM 978 C C . LYS A 1 120 ? 81.903 -31.268 4.942 1.00 18.44 137 LYS A C 1
ATOM 979 O O . LYS A 1 120 ? 82.841 -31.872 5.447 1.00 19.37 137 LYS A O 1
ATOM 985 N N . PRO A 1 121 ? 81.219 -30.331 5.623 1.00 19.62 138 PRO A N 1
ATOM 986 C CA . PRO A 1 121 ? 81.550 -30.006 7.005 1.00 19.72 138 PRO A CA 1
ATOM 987 C C . PRO A 1 121 ? 81.320 -31.225 7.891 1.00 20.71 138 PRO A C 1
ATOM 988 O O . PRO A 1 121 ? 80.425 -32.032 7.600 1.00 22.79 138 PRO A O 1
ATOM 992 N N . PHE A 1 122 ? 82.075 -31.307 8.974 1.00 18.46 139 PHE A N 1
ATOM 993 C CA . PHE A 1 122 ? 81.952 -32.389 9.977 1.00 17.16 139 PHE A CA 1
ATOM 994 C C . PHE A 1 122 ? 80.992 -31.971 11.097 1.00 19.69 139 PHE A C 1
ATOM 995 O O . PHE A 1 122 ? 81.056 -30.825 11.556 1.00 19.95 139 PHE A O 1
ATOM 1003 N N . GLY A 1 123 ? 80.212 -32.933 11.584 1.00 20.58 140 GLY A N 1
ATOM 1004 C CA . GLY A 1 123 ? 79.473 -32.803 12.844 1.00 20.48 140 GLY A CA 1
ATOM 1005 C C . GLY A 1 123 ? 78.119 -32.152 12.687 1.00 19.97 140 GLY A C 1
ATOM 1006 O O . GLY A 1 123 ? 77.496 -32.213 11.600 1.00 21.54 140 GLY A O 1
ATOM 1007 N N . THR A 1 124 ? 77.669 -31.530 13.773 1.00 18.02 141 THR A N 1
ATOM 1008 C CA . THR A 1 124 ? 76.297 -31.012 13.943 1.00 19.50 141 THR A CA 1
ATOM 1009 C C . THR A 1 124 ? 76.302 -29.499 13.721 1.00 19.51 141 THR A C 1
ATOM 1010 O O . THR A 1 124 ? 77.084 -28.776 14.394 1.00 19.12 141 THR A O 1
ATOM 1014 N N . LEU A 1 125 ? 75.436 -29.025 12.829 1.00 19.46 142 LEU A N 1
ATOM 1015 C CA . LEU A 1 125 ? 75.256 -27.582 12.582 1.00 19.15 142 LEU A CA 1
ATOM 1016 C C . LEU A 1 125 ? 74.698 -26.900 13.832 1.00 20.30 142 LEU A C 1
ATOM 1017 O O . LEU A 1 125 ? 73.642 -27.322 14.322 1.00 21.05 142 LEU A O 1
ATOM 1022 N N . LEU A 1 126 ? 75.371 -25.862 14.317 1.00 19.73 143 LEU A N 1
ATOM 1023 C CA . LEU A 1 126 ? 74.922 -25.076 15.495 1.00 20.09 143 LEU A CA 1
ATOM 1024 C C . LEU A 1 126 ? 74.335 -23.745 15.068 1.00 20.11 143 LEU A C 1
ATOM 1025 O O . LEU A 1 126 ? 73.441 -23.253 15.760 1.00 21.34 143 LEU A O 1
ATOM 1030 N N . HIS A 1 127 ? 74.886 -23.107 14.053 1.00 20.73 144 HIS A N 1
ATOM 1031 C CA . HIS A 1 127 ? 74.564 -21.696 13.764 1.00 21.79 144 HIS A CA 1
ATOM 1032 C C . HIS A 1 127 ? 74.902 -21.379 12.313 1.00 21.58 144 HIS A C 1
ATOM 1033 O O . HIS A 1 127 ? 75.977 -21.769 11.833 1.00 20.57 144 HIS A O 1
ATOM 1040 N N . THR A 1 128 ? 74.027 -20.634 11.661 1.00 20.32 145 THR A N 1
ATOM 1041 C CA . THR A 1 128 ? 74.268 -20.078 10.312 1.00 21.02 145 THR A CA 1
ATOM 1042 C C . THR A 1 128 ? 74.116 -18.565 10.419 1.00 21.22 145 THR A C 1
ATOM 1043 O O . THR A 1 128 ? 73.181 -18.096 11.152 1.00 23.20 145 THR A O 1
ATOM 1047 N N . TYR A 1 129 ? 74.997 -17.812 9.769 1.00 20.13 146 TYR A N 1
ATOM 1048 C CA . TYR A 1 129 ? 74.904 -16.337 9.705 1.00 20.90 146 TYR A CA 1
ATOM 1049 C C . TYR A 1 129 ? 75.429 -15.852 8.361 1.00 22.53 146 TYR A C 1
ATOM 1050 O O . TYR A 1 129 ? 76.218 -16.527 7.675 1.00 21.04 146 TYR A O 1
ATOM 1059 N N . SER A 1 130 ? 74.977 -14.662 7.987 1.00 22.56 147 SER A N 1
ATOM 1060 C CA . SER A 1 130 ? 75.325 -14.041 6.700 1.00 25.06 147 SER A CA 1
ATOM 1061 C C . SER A 1 130 ? 75.853 -12.640 6.960 1.00 26.08 147 SER A C 1
ATOM 1062 O O . SER A 1 130 ? 75.452 -12.004 7.958 1.00 26.80 147 SER A O 1
ATOM 1065 N N . VAL A 1 131 ? 76.815 -12.224 6.155 1.00 25.30 148 VAL A N 1
ATOM 1066 C CA . VAL A 1 131 ? 77.237 -10.806 6.108 1.00 26.63 148 VAL A CA 1
ATOM 1067 C C . VAL A 1 131 ? 76.654 -10.270 4.798 1.00 29.58 148 VAL A C 1
ATOM 1068 O O . VAL A 1 131 ? 77.185 -10.640 3.728 1.00 25.19 148 VAL A O 1
ATOM 1072 N N . LEU A 1 132 ? 75.524 -9.548 4.909 1.00 30.76 149 LEU A N 1
ATOM 1073 C CA . LEU A 1 132 ? 74.721 -9.028 3.772 1.00 33.29 149 LEU A CA 1
ATOM 1074 C C . LEU A 1 132 ? 75.329 -7.703 3.320 1.00 33.27 149 LEU A C 1
ATOM 1075 O O . LEU A 1 132 ? 75.735 -6.911 4.189 1.00 33.40 149 LEU A O 1
ATOM 1080 N N . SER A 1 133 ? 75.420 -7.475 2.014 1.00 31.59 150 SER A N 1
ATOM 1081 C CA . SER A 1 133 ? 75.934 -6.184 1.487 1.00 36.66 150 SER A CA 1
ATOM 1082 C C . SER A 1 133 ? 74.939 -5.086 1.854 1.00 38.50 150 SER A C 1
ATOM 1083 O O . SER A 1 133 ? 73.731 -5.272 1.718 1.00 39.64 150 SER A O 1
ATOM 1086 N N . PRO A 1 134 ? 75.416 -3.915 2.330 1.00 44.30 151 PRO A N 1
ATOM 1087 C CA . PRO A 1 134 ? 74.567 -2.727 2.441 1.00 47.89 151 PRO A CA 1
ATOM 1088 C C . PRO A 1 134 ? 74.422 -1.956 1.115 1.00 50.47 151 PRO A C 1
ATOM 1089 O O . PRO A 1 134 ? 73.581 -1.064 1.060 1.00 46.06 151 PRO A O 1
ATOM 1093 N N . THR A 1 135 ? 75.200 -2.345 0.090 1.00 47.16 152 THR A N 1
ATOM 1094 C CA . THR A 1 135 ? 75.483 -1.554 -1.142 1.00 48.52 152 THR A CA 1
ATOM 1095 C C . THR A 1 135 ? 74.993 -2.268 -2.412 1.00 47.60 152 THR A C 1
ATOM 1096 O O . THR A 1 135 ? 75.364 -1.797 -3.504 1.00 47.25 152 THR A O 1
ATOM 1098 N N . GLY A 1 136 ? 74.217 -3.358 -2.300 1.00 40.61 153 GLY A N 1
ATOM 1099 C CA . GLY A 1 136 ? 73.779 -4.166 -3.463 1.00 39.19 153 GLY A CA 1
ATOM 1100 C C . GLY A 1 136 ? 74.884 -5.059 -4.023 1.00 37.89 153 GLY A C 1
ATOM 1101 O O . GLY A 1 136 ? 74.775 -5.483 -5.198 1.00 35.84 153 GLY A O 1
ATOM 1102 N N . GLY A 1 137 ? 75.913 -5.354 -3.221 1.00 33.18 154 GLY A N 1
ATOM 1103 C CA . GLY A 1 137 ? 77.043 -6.202 -3.627 1.00 32.22 154 GLY A CA 1
ATOM 1104 C C . GLY A 1 137 ? 76.900 -7.624 -3.107 1.00 29.85 154 GLY A C 1
ATOM 1105 O O . GLY A 1 137 ? 75.757 -8.068 -2.757 1.00 28.21 154 GLY A O 1
ATOM 1106 N N . GLU A 1 138 ? 78.026 -8.322 -3.019 1.00 28.37 155 GLU A N 1
ATOM 1107 C CA . GLU A 1 138 ? 78.059 -9.748 -2.620 1.00 28.00 155 GLU A CA 1
ATOM 1108 C C . GLU A 1 138 ? 77.666 -9.927 -1.151 1.00 25.02 155 GLU A C 1
ATOM 1109 O O . GLU A 1 138 ? 78.100 -9.136 -0.303 1.00 26.82 155 GLU A O 1
ATOM 1115 N N . ASN A 1 139 ? 76.914 -10.985 -0.887 1.00 23.38 156 ASN A N 1
ATOM 1116 C CA . ASN A 1 139 ? 76.592 -11.475 0.478 1.00 23.88 156 ASN A CA 1
ATOM 1117 C C . ASN A 1 139 ? 77.486 -12.684 0.758 1.00 22.28 156 ASN A C 1
ATOM 1118 O O . ASN A 1 139 ? 77.775 -13.448 -0.174 1.00 21.19 156 ASN A O 1
ATOM 1123 N N . PHE A 1 140 ? 77.855 -12.886 2.012 1.00 20.87 157 PHE A N 1
ATOM 1124 C CA . PHE A 1 140 ? 78.693 -14.058 2.397 1.00 21.12 157 PHE A CA 1
ATOM 1125 C C . PHE A 1 140 ? 77.980 -14.836 3.496 1.00 21.13 157 PHE A C 1
ATOM 1126 O O . PHE A 1 140 ? 77.288 -14.245 4.334 1.00 21.79 157 PHE A O 1
ATOM 1134 N N . THR A 1 141 ? 78.083 -16.163 3.451 1.00 20.11 158 THR A N 1
ATOM 1135 C CA . THR A 1 141 ? 77.311 -17.057 4.345 1.00 19.70 158 THR A CA 1
ATOM 1136 C C . THR A 1 141 ? 78.251 -18.058 5.031 1.00 18.11 158 THR A C 1
ATOM 1137 O O . THR A 1 141 ? 79.145 -18.599 4.349 1.00 18.17 158 THR A O 1
ATOM 1141 N N . PHE A 1 142 ? 78.093 -18.187 6.347 1.00 17.64 159 PHE A N 1
ATOM 1142 C CA . PHE A 1 142 ? 79.001 -18.931 7.256 1.00 18.35 159 PHE A CA 1
ATOM 1143 C C . PHE A 1 142 ? 78.184 -19.877 8.123 1.00 18.20 159 PHE A C 1
ATOM 1144 O O . PHE A 1 142 ? 77.006 -19.608 8.430 1.00 18.65 159 PHE A O 1
ATOM 1152 N N . GLN A 1 143 ? 78.821 -20.967 8.545 1.00 17.53 160 GLN A N 1
ATOM 1153 C CA . GLN A 1 143 ? 78.175 -21.963 9.412 1.00 17.65 160 GLN A CA 1
ATOM 1154 C C . GLN A 1 143 ? 79.183 -22.418 10.453 1.00 18.94 160 GLN A C 1
ATOM 1155 O O . GLN A 1 143 ? 80.392 -22.477 10.166 1.00 17.93 160 GLN A O 1
ATOM 1161 N N . ILE A 1 144 ? 78.655 -22.739 11.630 1.00 17.14 161 ILE A N 1
ATOM 1162 C CA . ILE A 1 144 ? 79.464 -23.253 12.768 1.00 17.09 161 ILE A CA 1
ATOM 1163 C C . ILE A 1 144 ? 78.928 -24.630 13.138 1.00 17.36 161 ILE A C 1
ATOM 1164 O O . ILE A 1 144 ? 77.704 -24.788 13.267 1.00 17.87 161 ILE A O 1
ATOM 1169 N N . TYR A 1 145 ? 79.837 -25.588 13.242 1.00 16.58 162 TYR A N 1
ATOM 1170 C CA . TYR A 1 145 ? 79.567 -27.006 13.539 1.00 16.72 162 TYR A CA 1
ATOM 1171 C C . TYR A 1 145 ? 80.308 -27.424 14.804 1.00 17.49 162 TYR A C 1
ATOM 1172 O O . TYR A 1 145 ? 81.380 -26.929 15.088 1.00 18.36 162 TYR A O 1
ATOM 1181 N N . LYS A 1 146 ? 79.731 -28.364 15.524 1.00 17.30 163 LYS A N 1
ATOM 1182 C CA . LYS A 1 146 ? 80.447 -29.100 16.583 1.00 17.68 163 LYS A CA 1
ATOM 1183 C C . LYS A 1 146 ? 80.768 -30.472 16.027 1.00 18.48 163 LYS A C 1
ATOM 1184 O O . LYS A 1 146 ? 79.842 -31.180 15.574 1.00 18.78 163 LYS A O 1
ATOM 1190 N N . ALA A 1 147 ? 82.052 -30.795 15.998 1.00 18.25 164 ALA A N 1
ATOM 1191 C CA . ALA A 1 147 ? 82.556 -32.041 15.383 1.00 20.88 164 ALA A CA 1
ATOM 1192 C C . ALA A 1 147 ? 83.260 -32.897 16.430 1.00 21.27 164 ALA A C 1
ATOM 1193 O O . ALA A 1 147 ? 83.686 -32.381 17.467 1.00 19.79 164 ALA A O 1
ATOM 1195 N N . ASP A 1 148 ? 83.401 -34.200 16.158 1.00 23.76 165 ASP A N 1
ATOM 1196 C CA . ASP A 1 148 ? 84.194 -35.093 17.037 1.00 25.49 165 ASP A CA 1
ATOM 1197 C C . ASP A 1 148 ? 84.809 -36.208 16.174 1.00 24.00 165 ASP A C 1
ATOM 1198 O O . ASP A 1 148 ? 84.531 -36.238 14.970 1.00 23.65 165 ASP A O 1
ATOM 1203 N N . MET A 1 149 ? 85.636 -37.033 16.804 1.00 28.26 166 MET A N 1
ATOM 1204 C CA . MET A 1 149 ? 86.418 -38.099 16.124 1.00 29.34 166 MET A CA 1
ATOM 1205 C C . MET A 1 149 ? 85.524 -39.243 15.603 1.00 34.15 166 MET A C 1
ATOM 1206 O O . MET A 1 149 ? 86.064 -40.067 14.836 1.00 34.16 166 MET A O 1
ATOM 1211 N N . THR A 1 150 ? 84.208 -39.259 15.875 1.00 31.96 167 THR A N 1
ATOM 1212 C CA . THR A 1 150 ? 83.222 -40.193 15.246 1.00 33.88 167 THR A CA 1
ATOM 1213 C C . THR A 1 150 ? 82.803 -39.740 13.858 1.00 32.33 167 THR A C 1
ATOM 1214 O O . THR A 1 150 ? 82.211 -40.505 13.100 1.00 33.20 167 THR A O 1
ATOM 1228 N N A ARG A 1 152 ? 83.361 -39.183 10.136 0.50 27.16 169 ARG A N 1
ATOM 1229 N N B ARG A 1 152 ? 83.379 -39.160 10.138 0.50 27.72 169 ARG A N 1
ATOM 1230 C CA A ARG A 1 152 ? 84.206 -39.720 9.073 0.50 26.39 169 ARG A CA 1
ATOM 1231 C CA B ARG A 1 152 ? 84.298 -39.791 9.213 0.50 27.35 169 ARG A CA 1
ATOM 1232 C C A ARG A 1 152 ? 85.143 -38.624 8.558 0.50 24.44 169 ARG A C 1
ATOM 1233 C C B ARG A 1 152 ? 85.131 -38.716 8.499 0.50 25.08 169 ARG A C 1
ATOM 1234 O O A ARG A 1 152 ? 84.634 -37.546 8.238 0.50 24.22 169 ARG A O 1
ATOM 1235 O O B ARG A 1 152 ? 84.550 -37.755 7.980 0.50 25.65 169 ARG A O 1
ATOM 1250 N N . GLY A 1 153 ? 86.458 -38.886 8.517 1.00 23.49 170 GLY A N 1
ATOM 1251 C CA . GLY A 1 153 ? 87.462 -37.966 7.952 1.00 21.92 170 GLY A CA 1
ATOM 1252 C C . GLY A 1 153 ? 87.931 -36.888 8.930 1.00 19.59 170 GLY A C 1
ATOM 1253 O O . GLY A 1 153 ? 88.873 -36.164 8.599 1.00 19.07 170 GLY A O 1
ATOM 1254 N N . PHE A 1 154 ? 87.302 -36.733 10.091 1.00 19.50 171 PHE A N 1
ATOM 1255 C CA . PHE A 1 154 ? 87.627 -35.580 10.977 1.00 17.24 171 PHE A CA 1
ATOM 1256 C C . PHE A 1 154 ? 89.040 -35.702 11.552 1.00 17.60 171 PHE A C 1
ATOM 1257 O O . PHE A 1 154 ? 89.768 -34.709 11.623 1.00 17.00 171 PHE A O 1
ATOM 1265 N N . ARG A 1 155 ? 89.444 -36.890 11.995 1.00 19.09 172 ARG A N 1
ATOM 1266 C CA . ARG A 1 155 ? 90.768 -37.095 12.629 1.00 19.37 172 ARG A CA 1
ATOM 1267 C C . ARG A 1 155 ? 91.862 -36.635 11.662 1.00 19.22 172 ARG A C 1
ATOM 1268 O O . ARG A 1 155 ? 92.772 -35.879 12.064 1.00 17.45 172 ARG A O 1
ATOM 1276 N N . GLU A 1 156 ? 91.770 -37.043 10.404 1.00 19.21 173 GLU A N 1
ATOM 1277 C CA . GLU A 1 156 ? 92.807 -36.708 9.401 1.00 20.24 173 GLU A CA 1
ATOM 1278 C C . GLU A 1 156 ? 92.753 -35.205 9.083 1.00 18.33 173 GLU A C 1
ATOM 1279 O O . GLU A 1 156 ? 93.810 -34.563 8.960 1.00 17.19 173 GLU A O 1
ATOM 1285 N N . TYR A 1 157 ? 91.556 -34.637 8.946 1.00 17.53 174 TYR A N 1
ATOM 1286 C CA . TYR A 1 157 ? 91.368 -33.184 8.711 1.00 16.16 174 TYR A CA 1
ATOM 1287 C C . TYR A 1 157 ? 91.991 -32.394 9.860 1.00 15.96 174 TYR A C 1
ATOM 1288 O O . TYR A 1 157 ? 92.668 -31.417 9.617 1.00 16.37 174 TYR A O 1
ATOM 1297 N N . HIS A 1 158 ? 91.741 -32.810 11.102 1.00 16.40 175 HIS A N 1
ATOM 1298 C CA . HIS A 1 158 ? 92.248 -32.081 12.285 1.00 16.42 175 HIS A CA 1
ATOM 1299 C C . HIS A 1 158 ? 93.782 -32.113 12.246 1.00 17.04 175 HIS A C 1
ATOM 1300 O O . HIS A 1 158 ? 94.397 -31.118 12.632 1.00 17.29 175 HIS A O 1
ATOM 1307 N N . GLU A 1 159 ? 94.393 -33.213 11.797 1.00 16.43 176 GLU A N 1
ATOM 1308 C CA . GLU A 1 159 ? 95.873 -33.258 11.696 1.00 18.05 176 GLU A CA 1
ATOM 1309 C C . GLU A 1 159 ? 96.365 -32.223 10.682 1.00 16.41 176 GLU A C 1
ATOM 1310 O O . GLU A 1 159 ? 97.444 -31.628 10.901 1.00 18.00 176 GLU A O 1
ATOM 1316 N N . ARG A 1 160 ? 95.657 -32.040 9.570 1.00 16.41 177 ARG A N 1
ATOM 1317 C CA . ARG A 1 160 ? 96.030 -31.011 8.564 1.00 16.65 177 ARG A CA 1
ATOM 1318 C C . ARG A 1 160 ? 95.823 -29.606 9.135 1.00 17.60 177 ARG A C 1
ATOM 1319 O O . ARG A 1 160 ? 96.644 -28.724 8.860 1.00 18.84 177 ARG A O 1
ATOM 1327 N N . LEU A 1 161 ? 94.733 -29.391 9.874 1.00 17.60 178 LEU A N 1
ATOM 1328 C CA . LEU A 1 161 ? 94.355 -28.064 10.414 1.00 16.44 178 LEU A CA 1
ATOM 1329 C C . LEU A 1 161 ? 95.304 -27.631 11.540 1.00 16.37 178 LEU A C 1
ATOM 1330 O O . LEU A 1 161 ? 95.694 -26.442 11.589 1.00 17.17 178 LEU A O 1
ATOM 1335 N N . GLN A 1 162 ? 95.673 -28.541 12.446 1.00 16.93 179 GLN A N 1
ATOM 1336 C CA . GLN A 1 162 ? 96.333 -28.146 13.715 1.00 16.66 179 GLN A CA 1
ATOM 1337 C C . GLN A 1 162 ? 97.703 -27.519 13.422 1.00 16.65 179 GLN A C 1
ATOM 1338 O O . GLN A 1 162 ? 98.190 -26.720 14.243 1.00 16.35 179 GLN A O 1
ATOM 1344 N N . THR A 1 163 ? 98.326 -27.835 12.287 1.00 16.38 180 THR A N 1
ATOM 1345 C CA . THR A 1 163 ? 99.615 -27.199 11.916 1.00 17.49 180 THR A CA 1
ATOM 1346 C C . THR A 1 163 ? 99.489 -25.677 12.019 1.00 17.05 180 THR A C 1
ATOM 1347 O O . THR A 1 163 ? 100.438 -25.001 12.434 1.00 17.70 180 THR A O 1
ATOM 1351 N N . PHE A 1 164 ? 98.343 -25.123 11.636 1.00 17.09 181 PHE A N 1
ATOM 1352 C CA . PHE A 1 164 ? 98.170 -23.647 11.593 1.00 16.92 181 PHE A CA 1
ATOM 1353 C C . PHE A 1 164 ? 98.358 -23.046 12.990 1.00 17.16 181 PHE A C 1
ATOM 1354 O O . PHE A 1 164 ? 98.804 -21.898 13.103 1.00 17.60 181 PHE A O 1
ATOM 1362 N N . LEU A 1 165 ? 98.034 -23.783 14.052 1.00 18.10 182 LEU A N 1
ATOM 1363 C CA . LEU A 1 165 ? 98.215 -23.242 15.419 1.00 17.67 182 LEU A CA 1
ATOM 1364 C C . LEU A 1 165 ? 99.697 -22.934 15.654 1.00 18.49 182 LEU A C 1
ATOM 1365 O O . LEU A 1 165 ? 99.983 -21.957 16.389 1.00 19.60 182 LEU A O 1
ATOM 1370 N N . MET A 1 166 ? 100.606 -23.739 15.098 1.00 18.81 183 MET A N 1
ATOM 1371 C CA . MET A 1 166 ? 102.056 -23.522 15.340 1.00 21.38 183 MET A CA 1
ATOM 1372 C C . MET A 1 166 ? 102.456 -22.145 14.788 1.00 21.20 183 MET A C 1
ATOM 1373 O O . MET A 1 166 ? 103.344 -21.511 15.344 1.00 22.50 183 MET A O 1
ATOM 1378 N N . TRP A 1 167 ? 101.818 -21.685 13.719 1.00 19.16 184 TRP A N 1
ATOM 1379 C CA . TRP A 1 167 ? 102.174 -20.405 13.066 1.00 19.35 184 TRP A CA 1
ATOM 1380 C C . TRP A 1 167 ? 101.534 -19.207 13.758 1.00 19.65 184 TRP A C 1
ATOM 1381 O O . TRP A 1 167 ? 102.022 -18.093 13.509 1.00 20.99 184 TRP A O 1
ATOM 1392 N N . PHE A 1 168 ? 100.437 -19.387 14.507 1.00 18.72 185 PHE A N 1
ATOM 1393 C CA . PHE A 1 168 ? 99.580 -18.253 14.933 1.00 19.43 185 PHE A CA 1
ATOM 1394 C C . PHE A 1 168 ? 99.337 -18.196 16.436 1.00 18.84 185 PHE A C 1
ATOM 1395 O O . PHE A 1 168 ? 98.791 -17.165 16.858 1.00 18.91 185 PHE A O 1
ATOM 1403 N N . ILE A 1 169 ? 99.679 -19.228 17.204 1.00 18.80 186 ILE A N 1
ATOM 1404 C CA . ILE A 1 169 ? 99.549 -19.200 18.687 1.00 19.78 186 ILE A CA 1
ATOM 1405 C C . ILE A 1 169 ? 100.948 -19.437 19.266 1.00 20.69 186 ILE A C 1
ATOM 1406 O O . ILE A 1 169 ? 101.549 -20.472 18.966 1.00 20.87 186 ILE A O 1
ATOM 1411 N N . GLU A 1 170 ? 101.451 -18.483 20.059 1.00 20.72 187 GLU A N 1
ATOM 1412 C CA . GLU A 1 170 ? 102.869 -18.470 20.501 1.00 22.66 187 GLU A CA 1
ATOM 1413 C C . GLU A 1 170 ? 103.231 -19.819 21.123 1.00 21.21 187 GLU A C 1
ATOM 1414 O O . GLU A 1 170 ? 104.284 -20.360 20.770 1.00 21.72 187 GLU A O 1
ATOM 1420 N N . THR A 1 171 ? 102.401 -20.335 22.031 1.00 20.83 188 THR A N 1
ATOM 1421 C CA . THR A 1 171 ? 102.725 -21.557 22.815 1.00 23.21 188 THR A CA 1
ATOM 1422 C C . THR A 1 171 ? 101.865 -22.748 22.378 1.00 21.91 188 THR A C 1
ATOM 1423 O O . THR A 1 171 ? 101.693 -23.681 23.168 1.00 21.31 188 THR A O 1
ATOM 1427 N N . ALA A 1 172 ? 101.387 -22.778 21.140 1.00 20.77 189 ALA A N 1
ATOM 1428 C CA . ALA A 1 172 ? 100.572 -23.912 20.657 1.00 21.33 189 ALA A CA 1
ATOM 1429 C C . ALA A 1 172 ? 101.276 -25.239 20.955 1.00 20.01 189 ALA A C 1
ATOM 1430 O O . ALA A 1 172 ? 102.466 -25.382 20.711 1.00 20.57 189 ALA A O 1
ATOM 1432 N N . SER A 1 173 ? 100.511 -26.250 21.335 1.00 19.27 190 SER A N 1
ATOM 1433 C CA . SER A 1 173 ? 100.971 -27.653 21.359 1.00 20.22 190 SER A CA 1
ATOM 1434 C C . SER A 1 173 ? 99.830 -28.521 20.848 1.00 19.83 190 SER A C 1
ATOM 1435 O O . SER A 1 173 ? 98.667 -28.144 21.024 1.00 22.14 190 SER A O 1
ATOM 1438 N N . PHE A 1 174 ? 100.147 -29.665 20.263 1.00 19.48 191 PHE A N 1
ATOM 1439 C CA . PHE A 1 174 ? 99.121 -30.545 19.665 1.00 19.57 191 PHE A CA 1
ATOM 1440 C C . PHE A 1 174 ? 98.424 -31.345 20.762 1.00 19.95 191 PHE A C 1
ATOM 1441 O O . PHE A 1 174 ? 99.076 -31.860 21.687 1.00 21.19 191 PHE A O 1
ATOM 1449 N N . ILE A 1 175 ? 97.107 -31.404 20.682 1.00 18.31 192 ILE A N 1
ATOM 1450 C CA . ILE A 1 175 ? 96.271 -32.042 21.726 1.00 17.85 192 ILE A CA 1
ATOM 1451 C C . ILE A 1 175 ? 96.276 -33.561 21.535 1.00 19.01 192 ILE A C 1
ATOM 1452 O O . ILE A 1 175 ? 96.569 -34.091 20.441 1.00 19.43 192 ILE A O 1
ATOM 1457 N N . ASP A 1 176 ? 95.943 -34.253 22.609 1.00 19.65 193 ASP A N 1
ATOM 1458 C CA . ASP A 1 176 ? 95.749 -35.721 22.615 1.00 19.64 193 ASP A CA 1
ATOM 1459 C C . ASP A 1 176 ? 94.324 -36.015 22.167 1.00 18.02 193 ASP A C 1
ATOM 1460 O O . ASP A 1 176 ? 93.405 -35.952 23.025 1.00 18.50 193 ASP A O 1
ATOM 1465 N N . VAL A 1 177 ? 94.106 -36.337 20.890 1.00 17.97 194 VAL A N 1
ATOM 1466 C CA . VAL A 1 177 ? 92.718 -36.550 20.386 1.00 18.15 194 VAL A CA 1
ATOM 1467 C C . VAL A 1 177 ? 92.119 -37.877 20.893 1.00 17.66 194 VAL A C 1
ATOM 1468 O O . VAL A 1 177 ? 90.902 -38.055 20.701 1.00 18.29 194 VAL A O 1
ATOM 1472 N N . ASP A 1 178 ? 92.887 -38.741 21.554 1.00 19.61 195 ASP A N 1
ATOM 1473 C CA . ASP A 1 178 ? 92.327 -39.960 22.205 1.00 21.76 195 ASP A CA 1
ATOM 1474 C C . ASP A 1 178 ? 91.512 -39.575 23.447 1.00 18.95 195 ASP A C 1
ATOM 1475 O O . ASP A 1 178 ? 90.674 -40.381 23.880 1.00 19.49 195 ASP A O 1
ATOM 1480 N N . ASP A 1 179 ? 91.699 -38.365 23.970 1.00 17.59 196 ASP A N 1
ATOM 1481 C CA . ASP A 1 179 ? 91.001 -37.904 25.187 1.00 17.26 196 ASP A CA 1
ATOM 1482 C C . ASP A 1 179 ? 89.603 -37.433 24.806 1.00 17.43 196 ASP A C 1
ATOM 1483 O O . ASP A 1 179 ? 89.466 -36.453 24.039 1.00 17.04 196 ASP A O 1
ATOM 1488 N N . GLU A 1 180 ? 88.596 -38.111 25.326 1.00 18.77 197 GLU A N 1
ATOM 1489 C CA . GLU A 1 180 ? 87.179 -37.890 24.967 1.00 19.84 197 GLU A CA 1
ATOM 1490 C C . GLU A 1 180 ? 86.639 -36.562 25.523 1.00 19.62 197 GLU A C 1
ATOM 1491 O O . GLU A 1 180 ? 85.537 -36.174 25.110 1.00 19.54 197 GLU A O 1
ATOM 1497 N N . ARG A 1 181 ? 87.381 -35.853 26.365 1.00 16.96 198 ARG A N 1
ATOM 1498 C CA . ARG A 1 181 ? 86.904 -34.561 26.916 1.00 16.52 198 ARG A CA 1
ATOM 1499 C C . ARG A 1 181 ? 87.166 -33.422 25.933 1.00 17.00 198 ARG A C 1
ATOM 1500 O O . ARG A 1 181 ? 86.695 -32.297 26.210 1.00 18.11 198 ARG A O 1
ATOM 1508 N N . TRP A 1 182 ? 87.905 -33.655 24.847 1.00 17.06 199 TRP A N 1
ATOM 1509 C CA . TRP A 1 182 ? 88.095 -32.582 23.836 1.00 17.23 199 TRP A CA 1
ATOM 1510 C C . TRP A 1 182 ? 86.809 -32.382 23.036 1.00 17.40 199 TRP A C 1
ATOM 1511 O O . TRP A 1 182 ? 86.268 -33.369 22.515 1.00 18.08 199 TRP A O 1
ATOM 1522 N N . HIS A 1 183 ? 86.400 -31.114 22.901 1.00 16.82 200 HIS A N 1
ATOM 1523 C CA . HIS A 1 183 ? 85.310 -30.668 22.014 1.00 17.86 200 HIS A CA 1
ATOM 1524 C C . HIS A 1 183 ? 85.905 -29.784 20.921 1.00 16.20 200 HIS A C 1
ATOM 1525 O O . HIS A 1 183 ? 86.867 -29.054 21.185 1.00 17.94 200 HIS A O 1
ATOM 1532 N N . TYR A 1 184 ? 85.295 -29.827 19.744 1.00 16.08 201 TYR A N 1
ATOM 1533 C CA . TYR A 1 184 ? 85.799 -29.154 18.531 1.00 16.13 201 TYR A CA 1
ATOM 1534 C C . TYR A 1 184 ? 84.655 -28.365 17.912 1.00 15.63 201 TYR A C 1
ATOM 1535 O O . TYR A 1 184 ? 83.607 -28.948 17.640 1.00 16.88 201 TYR A O 1
ATOM 1544 N N . PHE A 1 185 ? 84.870 -27.079 17.664 1.00 15.90 202 PHE A N 1
ATOM 1545 C CA . PHE A 1 185 ? 83.903 -26.160 17.023 1.00 15.89 202 PHE A CA 1
ATOM 1546 C C . PHE A 1 185 ? 84.574 -25.614 15.772 1.00 15.37 202 PHE A C 1
ATOM 1547 O O . PHE A 1 185 ? 85.691 -25.097 15.863 1.00 16.07 202 PHE A O 1
ATOM 1555 N N . LEU A 1 186 ? 83.903 -25.775 14.632 1.00 15.79 203 LEU A N 1
ATOM 1556 C CA . LEU A 1 186 ? 84.447 -25.451 13.299 1.00 15.37 203 LEU A CA 1
ATOM 1557 C C . LEU A 1 186 ? 83.625 -24.342 12.667 1.00 15.52 203 LEU A C 1
ATOM 1558 O O . LEU A 1 186 ? 82.393 -24.387 12.757 1.00 17.53 203 LEU A O 1
ATOM 1563 N N . VAL A 1 187 ? 84.305 -23.449 11.959 1.00 15.86 204 VAL A N 1
ATOM 1564 C CA . VAL A 1 187 ? 83.649 -22.395 11.138 1.00 16.18 204 VAL A CA 1
ATOM 1565 C C . VAL A 1 187 ? 83.959 -22.639 9.672 1.00 15.75 204 VAL A C 1
ATOM 1566 O O . VAL A 1 187 ? 85.138 -22.813 9.325 1.00 15.79 204 VAL A O 1
ATOM 1570 N N . PHE A 1 188 ? 82.900 -22.667 8.852 1.00 15.21 205 PHE A N 1
ATOM 1571 C CA . PHE A 1 188 ? 83.029 -22.781 7.383 1.00 16.31 205 PHE A CA 1
ATOM 1572 C C . PHE A 1 188 ? 82.356 -21.601 6.709 1.00 16.90 205 PHE A C 1
ATOM 1573 O O . PHE A 1 188 ? 81.335 -21.064 7.215 1.00 16.81 205 PHE A O 1
ATOM 1581 N N . GLU A 1 189 ? 82.870 -21.257 5.543 1.00 16.49 206 GLU A N 1
ATOM 1582 C CA . GLU A 1 189 ? 82.177 -20.318 4.630 1.00 17.02 206 GLU A CA 1
ATOM 1583 C C . GLU A 1 189 ? 81.659 -21.136 3.448 1.00 18.26 206 GLU A C 1
ATOM 1584 O O . GLU A 1 189 ? 82.413 -21.918 2.870 1.00 17.20 206 GLU A O 1
ATOM 1590 N N . LYS A 1 190 ? 80.396 -20.954 3.102 1.00 17.21 207 LYS A N 1
ATOM 1591 C CA . LYS A 1 190 ? 79.824 -21.543 1.873 1.00 16.97 207 LYS A CA 1
ATOM 1592 C C . LYS A 1 190 ? 80.245 -20.690 0.690 1.00 16.24 207 LYS A C 1
ATOM 1593 O O . LYS A 1 190 ? 80.250 -19.466 0.796 1.00 17.71 207 LYS A O 1
ATOM 1599 N N . TYR A 1 191 ? 80.557 -21.319 -0.435 1.00 17.19 208 TYR A N 1
ATOM 1600 C CA . TYR A 1 191 ? 80.867 -20.577 -1.673 1.00 16.33 208 TYR A CA 1
ATOM 1601 C C . TYR A 1 191 ? 80.433 -21.413 -2.864 1.00 17.07 208 TYR A C 1
ATOM 1602 O O . TYR A 1 191 ? 80.308 -22.651 -2.771 1.00 17.34 208 TYR A O 1
ATOM 1611 N N . ASN A 1 192 ? 80.197 -20.731 -3.977 1.00 18.15 209 ASN A N 1
ATOM 1612 C CA . ASN A 1 192 ? 79.790 -21.418 -5.220 1.00 19.01 209 ASN A CA 1
ATOM 1613 C C . ASN A 1 192 ? 80.981 -21.533 -6.176 1.00 18.65 209 ASN A C 1
ATOM 1614 O O . ASN A 1 192 ? 81.778 -20.606 -6.311 1.00 19.40 209 ASN A O 1
ATOM 1619 N N . LYS A 1 193 ? 81.050 -22.671 -6.850 1.00 18.78 210 LYS A N 1
ATOM 1620 C CA . LYS A 1 193 ? 82.044 -22.944 -7.916 1.00 19.82 210 LYS A CA 1
ATOM 1621 C C . LYS A 1 193 ? 81.382 -23.914 -8.891 1.00 19.73 210 LYS A C 1
ATOM 1622 O O . LYS A 1 193 ? 80.815 -24.913 -8.458 1.00 19.51 210 LYS A O 1
ATOM 1628 N N . ASP A 1 194 ? 81.394 -23.551 -10.172 1.00 22.03 211 ASP A N 1
ATOM 1629 C CA . ASP A 1 194 ? 80.894 -24.391 -11.292 1.00 24.96 211 ASP A CA 1
ATOM 1630 C C . ASP A 1 194 ? 79.474 -24.888 -11.014 1.00 22.57 211 ASP A C 1
ATOM 1631 O O . ASP A 1 194 ? 79.139 -26.048 -11.352 1.00 23.47 211 ASP A O 1
ATOM 1636 N N . GLY A 1 195 ? 78.663 -24.003 -10.460 1.00 23.62 212 GLY A N 1
ATOM 1637 C CA . GLY A 1 195 ? 77.234 -24.236 -10.240 1.00 22.98 212 GLY A CA 1
ATOM 1638 C C . GLY A 1 195 ? 76.977 -25.192 -9.104 1.00 24.79 212 GLY A C 1
ATOM 1639 O O . GLY A 1 195 ? 75.848 -25.683 -9.037 1.00 24.28 212 GLY A O 1
ATOM 1640 N N . ALA A 1 196 ? 77.976 -25.413 -8.230 1.00 20.85 213 ALA A N 1
ATOM 1641 C CA . ALA A 1 196 ? 77.857 -26.238 -7.016 1.00 20.61 213 ALA A CA 1
ATOM 1642 C C . ALA A 1 196 ? 78.081 -25.385 -5.764 1.00 19.57 213 ALA A C 1
ATOM 1643 O O . ALA A 1 196 ? 78.498 -24.242 -5.872 1.00 18.77 213 ALA A O 1
ATOM 1645 N N . THR A 1 197 ? 77.769 -25.951 -4.604 1.00 19.00 214 THR A N 1
ATOM 1646 C CA . THR A 1 197 ? 77.999 -25.301 -3.288 1.00 19.01 214 THR A CA 1
ATOM 1647 C C . THR A 1 197 ? 79.092 -26.057 -2.538 1.00 18.20 214 THR A C 1
ATOM 1648 O O . THR A 1 197 ? 78.977 -27.295 -2.402 1.00 19.19 214 THR A O 1
ATOM 1652 N N . LEU A 1 198 ? 80.146 -25.338 -2.145 1.00 17.36 215 LEU A N 1
ATOM 1653 C CA . LEU A 1 198 ? 81.316 -25.922 -1.460 1.00 17.80 215 LEU A CA 1
ATOM 1654 C C . LEU A 1 198 ? 81.501 -25.213 -0.120 1.00 17.90 215 LEU A C 1
ATOM 1655 O O . LEU A 1 198 ? 80.820 -24.207 0.164 1.00 17.28 215 LEU A O 1
ATOM 1660 N N . PHE A 1 199 ? 82.440 -25.720 0.674 1.00 17.62 216 PHE A N 1
ATOM 1661 C CA . PHE A 1 199 ? 82.685 -25.248 2.050 1.00 16.88 216 PHE A CA 1
ATOM 1662 C C . PHE A 1 199 ? 84.173 -24.972 2.215 1.00 17.47 216 PHE A C 1
ATOM 1663 O O . PHE A 1 199 ? 84.998 -25.826 1.855 1.00 18.65 216 PHE A O 1
ATOM 1671 N N . ALA A 1 200 ? 84.487 -23.783 2.702 1.00 16.47 217 ALA A N 1
ATOM 1672 C CA . ALA A 1 200 ? 85.859 -23.327 2.988 1.00 16.81 217 ALA A CA 1
ATOM 1673 C C . ALA A 1 200 ? 86.053 -23.270 4.499 1.00 17.43 217 ALA A C 1
ATOM 1674 O O . ALA A 1 200 ? 85.190 -22.715 5.197 1.00 16.45 217 ALA A O 1
ATOM 1676 N N . THR A 1 201 ? 87.187 -23.785 4.976 1.00 16.40 218 THR A N 1
ATOM 1677 C CA . THR A 1 201 ? 87.566 -23.693 6.401 1.00 16.15 218 THR A CA 1
ATOM 1678 C C . THR A 1 201 ? 87.922 -22.245 6.733 1.00 16.89 218 THR A C 1
ATOM 1679 O O . THR A 1 201 ? 88.811 -21.670 6.090 1.00 17.79 218 THR A O 1
ATOM 1683 N N . VAL A 1 202 ? 87.284 -21.703 7.765 1.00 16.65 219 VAL A N 1
ATOM 1684 C CA . VAL A 1 202 ? 87.516 -20.314 8.244 1.00 15.88 219 VAL A CA 1
ATOM 1685 C C . VAL A 1 202 ? 88.344 -20.330 9.525 1.00 16.30 219 VAL A C 1
ATOM 1686 O O . VAL A 1 202 ? 89.212 -19.468 9.691 1.00 18.39 219 VAL A O 1
ATOM 1690 N N . GLY A 1 203 ? 88.040 -21.254 10.435 1.00 15.97 220 GLY A N 1
ATOM 1691 C CA . GLY A 1 203 ? 88.728 -21.315 11.717 1.00 15.77 220 GLY A CA 1
ATOM 1692 C C . GLY A 1 203 ? 88.084 -22.333 12.624 1.00 15.97 220 GLY A C 1
ATOM 1693 O O . GLY A 1 203 ? 87.162 -23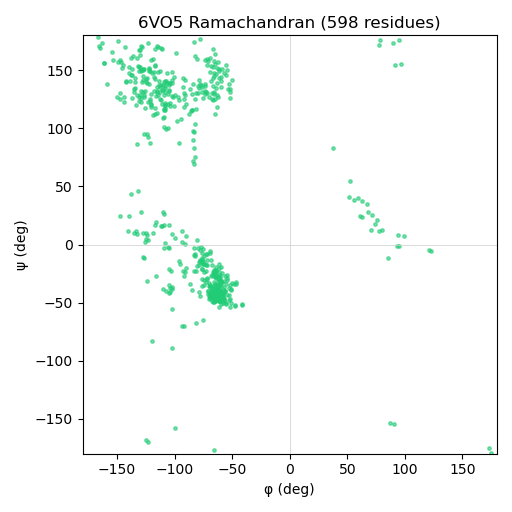.061 12.196 1.00 16.39 220 GLY A O 1
ATOM 1694 N N . TYR A 1 204 ? 88.570 -22.397 13.852 1.00 15.24 221 TYR A N 1
ATOM 1695 C CA . TYR A 1 204 ? 88.078 -23.404 14.809 1.00 15.09 221 TYR A CA 1
ATOM 1696 C C . TYR A 1 204 ? 88.489 -23.059 16.228 1.00 16.15 221 TYR A C 1
ATOM 1697 O O . TYR A 1 204 ? 89.325 -22.192 16.464 1.00 15.28 221 TYR A O 1
ATOM 1706 N N . MET A 1 205 ? 87.892 -23.805 17.153 1.00 17.02 222 MET A N 1
ATOM 1707 C CA . MET A 1 205 ? 88.218 -23.731 18.590 1.00 16.88 222 MET A CA 1
ATOM 1708 C C . MET A 1 205 ? 88.251 -25.151 19.140 1.00 16.82 222 MET A C 1
ATOM 1709 O O . MET A 1 205 ? 87.369 -25.968 18.787 1.00 16.64 222 MET A O 1
ATOM 1714 N N . THR A 1 206 ? 89.203 -25.429 20.022 1.00 15.25 223 THR A N 1
ATOM 1715 C CA . THR A 1 206 ? 89.158 -26.656 20.842 1.00 16.10 223 THR A CA 1
ATOM 1716 C C . THR A 1 206 ? 88.857 -26.230 22.287 1.00 15.97 223 THR A C 1
ATOM 1717 O O . THR A 1 206 ? 89.386 -25.201 22.754 1.00 15.69 223 THR A O 1
ATOM 1721 N N . VAL A 1 207 ? 88.019 -27.012 22.933 1.00 16.22 224 VAL A N 1
ATOM 1722 C CA . VAL A 1 207 ? 87.529 -26.739 24.311 1.00 15.40 224 VAL A CA 1
ATOM 1723 C C . VAL A 1 207 ? 87.675 -28.032 25.097 1.00 16.06 224 VAL A C 1
ATOM 1724 O O . VAL A 1 207 ? 87.250 -29.098 24.616 1.00 16.70 224 VAL A O 1
ATOM 1728 N N . TYR A 1 208 ? 88.301 -27.970 26.263 1.00 16.49 225 TYR A N 1
ATOM 1729 C CA . TYR A 1 208 ? 88.449 -29.182 27.113 1.00 15.51 225 TYR A CA 1
ATOM 1730 C C . TYR A 1 208 ? 87.327 -29.196 28.145 1.00 16.29 225 TYR A C 1
ATOM 1731 O O . TYR A 1 208 ? 87.195 -28.226 28.929 1.00 17.07 225 TYR A O 1
ATOM 1740 N N . ASN A 1 209 ? 86.562 -30.283 28.182 1.00 16.24 226 ASN A N 1
ATOM 1741 C CA . ASN A 1 209 ? 85.391 -30.395 29.082 1.00 17.43 226 ASN A CA 1
ATOM 1742 C C . ASN A 1 209 ? 85.907 -30.818 30.466 1.00 17.63 226 ASN A C 1
ATOM 1743 O O . ASN A 1 209 ? 85.723 -31.986 30.854 1.00 18.01 226 ASN A O 1
ATOM 1748 N N . TYR A 1 210 ? 86.510 -29.887 31.183 1.00 17.74 227 TYR A N 1
ATOM 1749 C CA . TYR A 1 210 ? 87.271 -30.153 32.425 1.00 19.60 227 TYR A CA 1
ATOM 1750 C C . TYR A 1 210 ? 86.326 -30.617 33.536 1.00 18.02 227 TYR A C 1
ATOM 1751 O O . TYR A 1 210 ? 85.332 -29.960 33.802 1.00 17.85 227 TYR A O 1
ATOM 1760 N N . TYR A 1 211 ? 86.653 -31.721 34.199 1.00 18.99 228 TYR A N 1
ATOM 1761 C CA . TYR A 1 211 ? 85.809 -32.314 35.264 1.00 18.27 228 TYR A CA 1
ATOM 1762 C C . TYR A 1 211 ? 85.867 -31.489 36.554 1.00 17.39 228 TYR A C 1
ATOM 1763 O O . TYR A 1 211 ? 86.975 -31.222 37.058 1.00 19.61 228 TYR A O 1
ATOM 1772 N N . VAL A 1 212 ? 84.702 -31.156 37.091 1.00 17.82 229 VAL A N 1
ATOM 1773 C CA . VAL A 1 212 ? 84.599 -30.474 38.411 1.00 17.91 229 VAL A CA 1
ATOM 1774 C C . VAL A 1 212 ? 83.846 -31.417 39.339 1.00 18.09 229 VAL A C 1
ATOM 1775 O O . VAL A 1 212 ? 82.649 -31.632 39.185 1.00 19.49 229 VAL A O 1
ATOM 1779 N N . TYR A 1 213 ? 84.558 -31.926 40.333 1.00 18.23 230 TYR A N 1
ATOM 1780 C CA . TYR A 1 213 ? 84.007 -32.941 41.253 1.00 18.02 230 TYR A CA 1
ATOM 1781 C C . TYR A 1 213 ? 82.837 -32.345 42.023 1.00 19.51 230 TYR A C 1
ATOM 1782 O O . TYR A 1 213 ? 82.938 -31.207 42.512 1.00 20.04 230 TYR A O 1
ATOM 1791 N N . PRO A 1 214 ? 81.732 -33.086 42.244 1.00 19.78 231 PRO A N 1
ATOM 1792 C CA . PRO A 1 214 ? 81.567 -34.471 41.786 1.00 20.49 231 PRO A CA 1
ATOM 1793 C C . PRO A 1 214 ? 80.827 -34.701 40.458 1.00 21.62 231 PRO A C 1
ATOM 1794 O O . PRO A 1 214 ? 80.862 -35.814 39.946 1.00 22.77 231 PRO A O 1
ATOM 1798 N N . ASP A 1 215 ? 80.126 -33.711 39.930 1.00 21.57 232 ASP A N 1
ATOM 1799 C CA . ASP A 1 215 ? 79.151 -34.004 38.846 1.00 22.87 232 ASP A CA 1
ATOM 1800 C C . ASP A 1 215 ? 79.028 -32.849 37.854 1.00 22.37 232 ASP A C 1
ATOM 1801 O O . ASP A 1 215 ? 77.955 -32.760 37.230 1.00 23.10 232 ASP A O 1
ATOM 1806 N N . LYS A 1 216 ? 80.051 -32.004 37.719 1.00 19.65 233 LYS A N 1
ATOM 1807 C CA . LYS A 1 216 ? 79.944 -30.804 36.853 1.00 21.05 233 LYS A CA 1
ATOM 1808 C C . LYS A 1 216 ? 81.151 -30.771 35.915 1.00 19.81 233 LYS A C 1
ATOM 1809 O O . LYS A 1 216 ? 82.066 -31.577 36.055 1.00 18.54 233 LYS A O 1
ATOM 1815 N N . THR A 1 217 ? 81.111 -29.869 34.949 1.00 19.02 234 THR A N 1
ATOM 1816 C CA . THR A 1 217 ? 82.294 -29.538 34.129 1.00 18.71 234 THR A CA 1
ATOM 1817 C C . THR A 1 217 ? 82.429 -28.021 34.049 1.00 17.51 234 THR A C 1
ATOM 1818 O O . THR A 1 217 ? 81.457 -27.287 34.328 1.00 18.77 234 THR A O 1
ATOM 1822 N N . ARG A 1 218 ? 83.639 -27.605 33.699 1.00 17.60 235 ARG A N 1
ATOM 1823 C CA . ARG A 1 218 ? 84.019 -26.201 33.433 1.00 18.49 235 ARG A CA 1
ATOM 1824 C C . ARG A 1 218 ? 84.804 -26.208 32.131 1.00 16.68 235 ARG A C 1
ATOM 1825 O O . ARG A 1 218 ? 86.040 -26.291 32.132 1.00 18.00 235 ARG A O 1
ATOM 1833 N N . PRO A 1 219 ? 84.094 -26.131 30.988 1.00 17.77 236 PRO A N 1
ATOM 1834 C CA . PRO A 1 219 ? 84.748 -26.133 29.680 1.00 17.40 236 PRO A CA 1
ATOM 1835 C C . PRO A 1 219 ? 85.810 -25.034 29.609 1.00 18.40 236 PRO A C 1
ATOM 1836 O O . PRO A 1 219 ? 85.557 -23.882 30.010 1.00 17.94 236 PRO A O 1
ATOM 1840 N N . ARG A 1 220 ? 86.979 -25.400 29.109 1.00 17.30 237 ARG A N 1
ATOM 1841 C CA . ARG A 1 220 ? 88.172 -24.535 29.041 1.00 18.08 237 ARG A CA 1
ATOM 1842 C C . ARG A 1 220 ? 88.567 -24.342 27.580 1.00 18.17 237 ARG A C 1
ATOM 1843 O O . ARG A 1 220 ? 88.990 -25.313 26.940 1.00 17.82 237 ARG A O 1
ATOM 1851 N N . VAL A 1 221 ? 88.396 -23.121 27.082 1.00 18.03 238 VAL A N 1
ATOM 1852 C CA . VAL A 1 221 ? 88.853 -22.752 25.726 1.00 17.86 238 VAL A CA 1
ATOM 1853 C C . VAL A 1 221 ? 90.371 -22.888 25.679 1.00 17.28 238 VAL A C 1
ATOM 1854 O O . VAL A 1 221 ? 91.065 -22.225 26.458 1.00 18.74 238 VAL A O 1
ATOM 1858 N N . SER A 1 222 ? 90.864 -23.774 24.821 1.00 18.07 239 SER A N 1
ATOM 1859 C CA . SER A 1 222 ? 92.291 -24.148 24.744 1.00 17.72 239 SER A CA 1
ATOM 1860 C C . SER A 1 222 ? 92.965 -23.456 23.565 1.00 19.47 239 SER A C 1
ATOM 1861 O O . SER A 1 222 ? 94.038 -22.843 23.760 1.00 20.73 239 SER A O 1
ATOM 1864 N N . GLN A 1 223 ? 92.425 -23.648 22.365 1.00 17.31 240 GLN A N 1
ATOM 1865 C CA . GLN A 1 223 ? 93.044 -23.161 21.120 1.00 17.88 240 GLN A CA 1
ATOM 1866 C C . GLN A 1 223 ? 91.928 -22.516 20.310 1.00 17.99 240 GLN A C 1
ATOM 1867 O O . GLN A 1 223 ? 90.831 -23.052 20.263 1.00 18.21 240 GLN A O 1
ATOM 1873 N N . MET A 1 224 ? 92.187 -21.355 19.754 1.00 17.93 241 MET A N 1
ATOM 1874 C CA . MET A 1 224 ? 91.177 -20.655 18.933 1.00 17.68 241 MET A CA 1
ATOM 1875 C C . MET A 1 224 ? 91.922 -19.961 17.814 1.00 17.44 241 MET A C 1
ATOM 1876 O O . MET A 1 224 ? 92.925 -19.262 18.084 1.00 18.15 241 MET A O 1
ATOM 1881 N N . LEU A 1 225 ? 91.496 -20.219 16.589 1.00 16.95 242 LEU A N 1
ATOM 1882 C CA . LEU A 1 225 ? 92.139 -19.611 15.410 1.00 18.11 242 LEU A CA 1
ATOM 1883 C C . LEU A 1 225 ? 91.089 -19.291 14.356 1.00 16.28 242 LEU A C 1
ATOM 1884 O O . LEU A 1 225 ? 90.393 -20.191 13.909 1.00 17.73 242 LEU A O 1
ATOM 1889 N N . ILE A 1 226 ? 91.027 -18.025 13.972 1.00 17.61 243 ILE A N 1
ATOM 1890 C CA . ILE A 1 226 ? 90.387 -17.593 12.706 1.00 16.31 243 ILE A CA 1
ATOM 1891 C C . ILE A 1 226 ? 91.532 -17.361 11.712 1.00 17.51 243 ILE A C 1
ATOM 1892 O O . ILE A 1 226 ? 92.410 -16.565 11.994 1.00 17.57 243 ILE A O 1
ATOM 1897 N N . LEU A 1 227 ? 91.554 -18.098 10.610 1.00 17.31 244 LEU A N 1
ATOM 1898 C CA . LEU A 1 227 ? 92.671 -18.005 9.642 1.00 17.39 244 LEU A CA 1
ATOM 1899 C C . LEU A 1 227 ? 92.776 -16.571 9.108 1.00 18.71 244 LEU A C 1
ATOM 1900 O O . LEU A 1 227 ? 91.734 -15.893 8.924 1.00 17.16 244 LEU A O 1
ATOM 1905 N N . THR A 1 228 ? 94.018 -16.136 8.885 1.00 19.47 245 THR A N 1
ATOM 1906 C CA . THR A 1 228 ? 94.386 -14.729 8.586 1.00 19.66 245 THR A CA 1
ATOM 1907 C C . THR A 1 228 ? 93.404 -14.058 7.624 1.00 19.72 245 THR A C 1
ATOM 1908 O O . THR A 1 228 ? 92.972 -12.943 7.906 1.00 20.36 245 THR A O 1
ATOM 1912 N N . PRO A 1 229 ? 93.058 -14.631 6.443 1.00 20.84 246 PRO A N 1
ATOM 1913 C CA . PRO A 1 229 ? 92.212 -13.918 5.479 1.00 20.60 246 PRO A CA 1
ATOM 1914 C C . PRO A 1 229 ? 90.812 -13.569 5.995 1.00 19.70 246 PRO A C 1
ATOM 1915 O O . PRO A 1 229 ? 90.148 -12.735 5.361 1.00 20.89 246 PRO A O 1
ATOM 1919 N N . PHE A 1 230 ? 90.377 -14.214 7.079 1.00 18.13 247 PHE A N 1
ATOM 1920 C CA . PHE A 1 230 ? 89.017 -14.076 7.648 1.00 18.23 247 PHE A CA 1
ATOM 1921 C C . PHE A 1 230 ? 89.024 -13.241 8.930 1.00 17.55 247 PHE A C 1
ATOM 1922 O O . PHE A 1 230 ? 87.950 -13.035 9.491 1.00 18.66 247 PHE A O 1
ATOM 1930 N N . GLN A 1 231 ? 90.185 -12.798 9.399 1.00 18.75 248 GLN A N 1
ATOM 1931 C CA . GLN A 1 231 ? 90.304 -12.111 10.711 1.00 18.83 248 GLN A CA 1
ATOM 1932 C C . GLN A 1 231 ? 89.697 -10.701 10.621 1.00 19.71 248 GLN A C 1
ATOM 1933 O O . GLN A 1 231 ? 89.668 -10.107 9.520 1.00 20.18 248 GLN A O 1
ATOM 1939 N N . GLY A 1 232 ? 89.248 -10.176 11.753 1.00 21.05 249 GLY A N 1
ATOM 1940 C CA . GLY A 1 232 ? 88.753 -8.786 11.861 1.00 22.54 249 GLY A CA 1
ATOM 1941 C C . GLY A 1 232 ? 87.444 -8.576 11.107 1.00 21.62 249 GLY A C 1
ATOM 1942 O O . GLY A 1 232 ? 87.178 -7.429 10.670 1.00 23.11 249 GLY A O 1
ATOM 1943 N N . GLN A 1 233 ? 86.633 -9.626 10.952 1.00 20.24 250 GLN A N 1
ATOM 1944 C CA . GLN A 1 233 ? 85.380 -9.626 10.168 1.00 20.08 250 GLN A CA 1
ATOM 1945 C C . GLN A 1 233 ? 84.216 -10.157 11.008 1.00 20.32 250 GLN A C 1
ATOM 1946 O O . GLN A 1 233 ? 83.150 -10.407 10.421 1.00 20.87 250 GLN A O 1
ATOM 1952 N N . GLY A 1 234 ? 84.414 -10.346 12.319 1.00 19.71 251 GLY A N 1
ATOM 1953 C CA . GLY A 1 234 ? 83.357 -10.743 13.265 1.00 18.74 251 GLY A CA 1
ATOM 1954 C C . GLY A 1 234 ? 83.264 -12.247 13.487 1.00 18.70 251 GLY A C 1
ATOM 1955 O O . GLY A 1 234 ? 82.379 -12.675 14.254 1.00 18.59 251 GLY A O 1
ATOM 1956 N N . HIS A 1 235 ? 84.086 -13.061 12.817 1.00 17.35 252 HIS A N 1
ATOM 1957 C CA . HIS A 1 235 ? 83.940 -14.536 12.901 1.00 16.33 252 HIS A CA 1
ATOM 1958 C C . HIS A 1 235 ? 84.320 -15.053 14.294 1.00 17.00 252 HIS A C 1
ATOM 1959 O O . HIS A 1 235 ? 83.642 -15.988 14.791 1.00 17.51 252 HIS A O 1
ATOM 1966 N N . GLY A 1 236 ? 85.403 -14.542 14.880 1.00 17.66 253 GLY A N 1
ATOM 1967 C CA . GLY A 1 236 ? 85.799 -14.985 16.229 1.00 17.62 253 GLY A CA 1
ATOM 1968 C C . GLY A 1 236 ? 84.699 -14.687 17.236 1.00 16.93 253 GLY A C 1
ATOM 1969 O O . GLY A 1 236 ? 84.369 -15.556 18.072 1.00 17.66 253 GLY A O 1
ATOM 1970 N N . ALA A 1 237 ? 84.077 -13.520 17.137 1.00 18.75 254 ALA A N 1
ATOM 1971 C CA . ALA A 1 237 ? 82.964 -13.161 18.044 1.00 18.57 254 ALA A CA 1
ATOM 1972 C C . ALA A 1 237 ? 81.772 -14.100 17.831 1.00 17.93 254 ALA A C 1
ATOM 1973 O O . ALA A 1 237 ? 81.152 -14.551 18.830 1.00 18.34 254 ALA A O 1
ATOM 1975 N N . GLN A 1 238 ? 81.408 -14.398 16.583 1.00 18.21 255 GLN A N 1
ATOM 1976 C CA . GLN A 1 238 ? 80.315 -15.356 16.304 1.00 18.67 255 GLN A CA 1
ATOM 1977 C C . GLN A 1 238 ? 80.674 -16.718 16.905 1.00 18.03 255 GLN A C 1
ATOM 1978 O O . GLN A 1 238 ? 79.803 -17.361 17.507 1.00 17.81 255 GLN A O 1
ATOM 1984 N N . LEU A 1 239 ? 81.932 -17.142 16.776 1.00 17.33 256 LEU A N 1
ATOM 1985 C CA . LEU A 1 239 ? 82.336 -18.491 17.237 1.00 16.68 256 LEU A CA 1
ATOM 1986 C C . LEU A 1 239 ? 82.237 -18.566 18.766 1.00 16.49 256 LEU A C 1
ATOM 1987 O O . LEU A 1 239 ? 81.592 -19.490 19.283 1.00 17.18 256 LEU A O 1
ATOM 1992 N N . LEU A 1 240 ? 82.803 -17.603 19.469 1.00 16.84 257 LEU A N 1
ATOM 1993 C CA . LEU A 1 240 ? 82.794 -17.660 20.955 1.00 17.88 257 LEU A CA 1
ATOM 1994 C C . LEU A 1 240 ? 81.356 -17.501 21.464 1.00 18.33 257 LEU A C 1
ATOM 1995 O O . LEU A 1 240 ? 80.975 -18.231 22.400 1.00 18.16 257 LEU A O 1
ATOM 2000 N N . GLU A 1 241 ? 80.553 -16.645 20.834 1.00 17.59 258 GLU A N 1
ATOM 2001 C CA . GLU A 1 241 ? 79.124 -16.538 21.235 1.00 18.11 258 GLU A CA 1
ATOM 2002 C C . GLU A 1 241 ? 78.418 -17.891 21.039 1.00 18.74 258 GLU A C 1
ATOM 2003 O O . GLU A 1 241 ? 77.675 -18.344 21.942 1.00 17.85 258 GLU A O 1
ATOM 2009 N N . THR A 1 242 ? 78.632 -18.544 19.899 1.00 18.10 259 THR A N 1
ATOM 2010 C CA . THR A 1 242 ? 77.963 -19.822 19.575 1.00 17.22 259 THR A CA 1
ATOM 2011 C C . THR A 1 242 ? 78.383 -20.893 20.586 1.00 16.77 259 THR A C 1
ATOM 2012 O O . THR A 1 242 ? 77.542 -21.681 20.994 1.00 17.80 259 THR A O 1
ATOM 2016 N N . VAL A 1 243 ? 79.650 -20.902 20.968 1.00 16.61 260 VAL A N 1
ATOM 2017 C CA . VAL A 1 243 ? 80.160 -21.861 21.984 1.00 16.61 260 VAL A CA 1
ATOM 2018 C C . VAL A 1 243 ? 79.473 -21.590 23.337 1.00 16.27 260 VAL A C 1
ATOM 2019 O O . VAL A 1 243 ? 78.999 -22.562 23.943 1.00 18.55 260 VAL A O 1
ATOM 2023 N N . HIS A 1 244 ? 79.351 -20.344 23.783 1.00 17.49 261 HIS A N 1
ATOM 2024 C CA . HIS A 1 244 ? 78.643 -20.020 25.053 1.00 18.07 261 HIS A CA 1
ATOM 2025 C C . HIS A 1 244 ? 77.202 -20.526 24.938 1.00 18.76 261 HIS A C 1
ATOM 2026 O O . HIS A 1 244 ? 76.710 -21.168 25.875 1.00 20.49 261 HIS A O 1
ATOM 2033 N N . ARG A 1 245 ? 76.536 -20.242 23.814 1.00 19.36 262 ARG A N 1
ATOM 2034 C CA . ARG A 1 245 ? 75.119 -20.638 23.620 1.00 19.51 262 ARG A CA 1
ATOM 2035 C C . ARG A 1 245 ? 75.000 -22.166 23.632 1.00 19.93 262 ARG A C 1
ATOM 2036 O O . ARG A 1 245 ? 74.013 -22.693 24.152 1.00 21.00 262 ARG A O 1
ATOM 2044 N N . TYR A 1 246 ? 75.980 -22.882 23.087 1.00 18.58 263 TYR A N 1
ATOM 2045 C CA . TYR A 1 246 ? 75.970 -24.358 23.058 1.00 18.38 263 TYR A CA 1
ATOM 2046 C C . TYR A 1 246 ? 75.959 -24.877 24.502 1.00 18.74 263 TYR A C 1
ATOM 2047 O O . TYR A 1 246 ? 75.099 -25.698 24.875 1.00 20.38 263 TYR A O 1
ATOM 2056 N N . TYR A 1 247 ? 76.914 -24.417 25.312 1.00 19.55 264 TYR A N 1
ATOM 2057 C CA . TYR A 1 247 ? 77.108 -24.969 26.674 1.00 17.96 264 TYR A CA 1
ATOM 2058 C C . TYR A 1 247 ? 75.977 -24.496 27.595 1.00 19.49 264 TYR A C 1
ATOM 2059 O O . TYR A 1 247 ? 75.756 -25.165 28.617 1.00 19.98 264 TYR A O 1
ATOM 2068 N N . THR A 1 248 ? 75.320 -23.381 27.265 1.00 19.67 265 THR A N 1
ATOM 2069 C CA . THR A 1 248 ? 74.177 -22.827 28.050 1.00 20.86 265 THR A CA 1
ATOM 2070 C C . THR A 1 248 ? 73.065 -23.879 28.184 1.00 22.97 265 THR A C 1
ATOM 2071 O O . THR A 1 248 ? 72.341 -23.852 29.220 1.00 23.55 265 THR A O 1
ATOM 2075 N N . GLU A 1 249 ? 72.935 -24.824 27.255 1.00 23.48 266 GLU A N 1
ATOM 2076 C CA . GLU A 1 249 ? 71.828 -25.808 27.312 1.00 24.86 266 GLU A CA 1
ATOM 2077 C C . GLU A 1 249 ? 72.124 -26.929 28.319 1.00 25.19 266 GLU A C 1
ATOM 2078 O O . GLU A 1 249 ? 71.211 -27.744 28.512 1.00 25.53 266 GLU A O 1
ATOM 2084 N N . PHE A 1 250 ? 73.301 -26.958 28.973 1.00 22.05 267 PHE A N 1
ATOM 2085 C CA . PHE A 1 250 ? 73.704 -28.061 29.891 1.00 23.16 267 PHE A CA 1
ATOM 2086 C C . PHE A 1 250 ? 73.723 -27.575 31.344 1.00 22.93 267 PHE A C 1
ATOM 2087 O O . PHE A 1 250 ? 74.620 -26.839 31.756 1.00 21.81 267 PHE A O 1
ATOM 2095 N N . PRO A 1 251 ? 72.765 -28.001 32.207 1.00 23.84 268 PRO A N 1
ATOM 2096 C CA . PRO A 1 251 ? 72.806 -27.633 33.623 1.00 23.83 268 PRO A CA 1
ATOM 2097 C C . PRO A 1 251 ? 74.066 -28.069 34.387 1.00 22.80 268 PRO A C 1
ATOM 2098 O O . PRO A 1 251 ? 74.382 -27.427 35.354 1.00 24.93 268 PRO A O 1
ATOM 2102 N N . THR A 1 252 ? 74.757 -29.113 33.926 1.00 22.38 269 THR A N 1
ATOM 2103 C CA . THR A 1 252 ? 75.990 -29.666 34.555 1.00 21.69 269 THR A CA 1
ATOM 2104 C C . THR A 1 252 ? 77.209 -28.795 34.216 1.00 20.83 269 THR A C 1
ATOM 2105 O O . THR A 1 252 ? 78.273 -28.979 34.838 1.00 20.22 269 THR A O 1
ATOM 2109 N N . VAL A 1 253 ? 77.101 -27.888 33.255 1.00 19.59 270 VAL A N 1
ATOM 2110 C CA . VAL A 1 253 ? 78.214 -26.934 32.967 1.00 20.09 270 VAL A CA 1
ATOM 2111 C C . VAL A 1 253 ? 78.129 -25.767 33.947 1.00 18.96 270 VAL A C 1
ATOM 2112 O O . VAL A 1 253 ? 77.058 -25.129 34.048 1.00 21.01 270 VAL A O 1
ATOM 2116 N N . LEU A 1 254 ? 79.210 -25.497 34.670 1.00 19.29 271 LEU A N 1
ATOM 2117 C CA . LEU A 1 254 ? 79.261 -24.320 35.571 1.00 20.49 271 LEU A CA 1
ATOM 2118 C C . LEU A 1 254 ? 79.444 -23.035 34.757 1.00 20.53 271 LEU A C 1
ATOM 2119 O O . LEU A 1 254 ? 78.551 -22.180 34.772 1.00 22.01 271 LEU A O 1
ATOM 2124 N N . ASP A 1 255 ? 80.583 -22.914 34.098 1.00 20.43 272 ASP A N 1
ATOM 2125 C CA . ASP A 1 255 ? 80.915 -21.724 33.287 1.00 19.69 272 ASP A CA 1
ATOM 2126 C C . ASP A 1 255 ? 82.124 -22.074 32.425 1.00 19.61 272 ASP A C 1
ATOM 2127 O O . ASP A 1 255 ? 82.635 -23.203 32.518 1.00 20.39 272 ASP A O 1
ATOM 2132 N N . ILE A 1 256 ? 82.551 -21.129 31.600 1.00 19.52 273 ILE A N 1
ATOM 2133 C CA . ILE A 1 256 ? 83.612 -21.344 30.591 1.00 19.85 273 ILE A CA 1
ATOM 2134 C C . ILE A 1 256 ? 84.831 -20.516 30.985 1.00 20.47 273 ILE A C 1
ATOM 2135 O O . ILE A 1 256 ? 84.687 -19.326 31.307 1.00 20.29 273 ILE A O 1
ATOM 2140 N N . THR A 1 257 ? 86.007 -21.114 30.907 1.00 20.27 274 THR A N 1
ATOM 2141 C CA . THR A 1 257 ? 87.302 -20.445 31.143 1.00 20.75 274 THR A CA 1
ATOM 2142 C C . THR A 1 257 ? 88.176 -20.627 29.902 1.00 19.55 274 THR A C 1
ATOM 2143 O O . THR A 1 257 ? 87.664 -21.049 28.848 1.00 18.13 274 THR A O 1
ATOM 2147 N N . ALA A 1 258 ? 89.448 -20.265 30.022 1.00 18.80 275 ALA A N 1
ATOM 2148 C CA . ALA A 1 258 ? 90.458 -20.405 28.960 1.00 19.89 275 ALA A CA 1
ATOM 2149 C C . ALA A 1 258 ? 91.775 -20.842 29.588 1.00 21.01 275 ALA A C 1
ATOM 2150 O O . ALA A 1 258 ? 92.008 -20.592 30.791 1.00 21.76 275 ALA A O 1
ATOM 2152 N N A GLU A 1 259 ? 92.608 -21.532 28.812 0.50 21.10 276 GLU A N 1
ATOM 2153 N N B GLU A 1 259 ? 92.590 -21.510 28.776 0.50 19.93 276 GLU A N 1
ATOM 2154 C CA A GLU A 1 259 ? 93.817 -22.235 29.315 0.50 22.63 276 GLU A CA 1
ATOM 2155 C CA B GLU A 1 259 ? 93.993 -21.875 29.080 0.50 20.66 276 GLU A CA 1
ATOM 2156 C C A GLU A 1 259 ? 94.913 -21.229 29.705 0.50 25.77 276 GLU A C 1
ATOM 2157 C C B GLU A 1 259 ? 94.903 -20.680 28.756 0.50 22.64 276 GLU A C 1
ATOM 2158 O O A GLU A 1 259 ? 95.462 -21.345 30.813 0.50 25.53 276 GLU A O 1
ATOM 2159 O O B GLU A 1 259 ? 95.000 -20.308 27.582 0.50 22.36 276 GLU A O 1
ATOM 2170 N N A ASP A 1 260 ? 95.274 -20.306 28.823 0.50 27.78 277 ASP A N 1
ATOM 2171 N N B ASP A 1 260 ? 95.544 -20.077 29.759 0.50 25.73 277 ASP A N 1
ATOM 2172 C CA A ASP A 1 260 ? 96.331 -19.311 29.140 0.50 30.87 277 ASP A CA 1
ATOM 2173 C CA B ASP A 1 260 ? 96.542 -18.998 29.508 0.50 29.29 277 ASP A CA 1
ATOM 2174 C C A ASP A 1 260 ? 96.071 -18.085 28.288 0.50 30.37 277 ASP A C 1
ATOM 2175 C C B ASP A 1 260 ? 96.052 -18.131 28.345 0.50 29.46 277 ASP A C 1
ATOM 2176 O O A ASP A 1 260 ? 96.847 -17.793 27.384 0.50 31.28 277 ASP A O 1
ATOM 2177 O O B ASP A 1 260 ? 96.625 -18.149 27.258 0.50 29.87 277 ASP A O 1
ATOM 2186 N N . PRO A 1 261 ? 94.957 -17.357 28.528 1.00 28.95 278 PRO A N 1
ATOM 2187 C CA . PRO A 1 261 ? 94.402 -16.526 27.469 1.00 30.27 278 PRO A CA 1
ATOM 2188 C C . PRO A 1 261 ? 95.341 -15.394 27.032 1.00 29.44 278 PRO A C 1
ATOM 2189 O O . PRO A 1 261 ? 95.906 -14.752 27.892 1.00 31.33 278 PRO A O 1
ATOM 2193 N N . SER A 1 262 ? 95.447 -15.177 25.724 1.00 27.45 279 SER A N 1
ATOM 2194 C CA . SER A 1 262 ? 96.211 -14.078 25.075 1.00 29.01 279 SER A CA 1
ATOM 2195 C C . SER A 1 262 ? 95.482 -12.736 25.251 1.00 28.50 279 SER A C 1
ATOM 2196 O O . SER A 1 262 ? 94.262 -12.726 25.522 1.00 24.39 279 SER A O 1
ATOM 2199 N N . LYS A 1 263 ? 96.214 -11.630 25.126 1.00 28.47 280 LYS A N 1
ATOM 2200 C CA . LYS A 1 263 ? 95.642 -10.260 25.116 1.00 28.70 280 LYS A CA 1
ATOM 2201 C C . LYS A 1 263 ? 94.548 -10.140 24.042 1.00 25.53 280 LYS A C 1
ATOM 2202 O O . LYS A 1 263 ? 93.488 -9.564 24.344 1.00 24.24 280 LYS A O 1
ATOM 2205 N N . SER A 1 264 ? 94.762 -10.667 22.836 1.00 25.79 281 SER A N 1
ATOM 2206 C CA . SER A 1 264 ? 93.743 -10.615 21.755 1.00 25.43 281 SER A CA 1
ATOM 2207 C C . SER A 1 264 ? 92.509 -11.423 22.171 1.00 22.19 281 SER A C 1
ATOM 2208 O O . SER A 1 264 ? 91.395 -10.955 21.932 1.00 21.55 281 SER A O 1
ATOM 2211 N N . TYR A 1 265 ? 92.686 -12.598 22.771 1.00 22.82 282 TYR A N 1
ATOM 2212 C CA . TYR A 1 265 ? 91.526 -13.399 23.240 1.00 21.83 282 TYR A CA 1
ATOM 2213 C C . TYR A 1 265 ? 90.759 -12.624 24.318 1.00 20.84 282 TYR A C 1
ATOM 2214 O O . TYR A 1 265 ? 89.509 -12.594 24.291 1.00 20.14 282 TYR A O 1
ATOM 2223 N N . VAL A 1 266 ? 91.461 -12.044 25.286 1.00 22.06 283 VAL A N 1
ATOM 2224 C CA . VAL A 1 266 ? 90.788 -11.307 26.406 1.00 22.29 283 VAL A CA 1
ATOM 2225 C C . VAL A 1 266 ? 89.922 -10.189 25.806 1.00 19.99 283 VAL A C 1
ATOM 2226 O O . VAL A 1 266 ? 88.761 -10.007 26.242 1.00 21.59 283 VAL A O 1
ATOM 2230 N N . LYS A 1 267 ? 90.446 -9.476 24.810 1.00 21.77 284 LYS A N 1
ATOM 2231 C CA . LYS A 1 267 ? 89.715 -8.370 24.147 1.00 22.88 284 LYS A CA 1
ATOM 2232 C C . LYS A 1 267 ? 88.461 -8.934 23.487 1.00 21.12 284 LYS A C 1
ATOM 2233 O O . LYS A 1 267 ? 87.365 -8.339 23.630 1.00 21.45 284 LYS A O 1
ATOM 2236 N N . LEU A 1 268 ? 88.603 -10.048 22.764 1.00 20.03 285 LEU A N 1
ATOM 2237 C CA . LEU A 1 268 ? 87.436 -10.653 22.059 1.00 20.24 285 LEU A CA 1
ATOM 2238 C C . LEU A 1 268 ? 86.401 -11.106 23.089 1.00 19.15 285 LEU A C 1
ATOM 2239 O O . LEU A 1 268 ? 85.219 -10.847 22.920 1.00 19.07 285 LEU A O 1
ATOM 2244 N N A ARG A 1 269 ? 86.849 -11.802 24.130 0.50 19.06 286 ARG A N 1
ATOM 2245 N N B ARG A 1 269 ? 86.843 -11.799 24.140 0.50 19.68 286 ARG A N 1
ATOM 2246 C CA A ARG A 1 269 ? 85.945 -12.350 25.175 0.50 18.50 286 ARG A CA 1
ATOM 2247 C CA B ARG A 1 269 ? 85.929 -12.356 25.176 0.50 19.45 286 ARG A CA 1
ATOM 2248 C C A ARG A 1 269 ? 85.167 -11.200 25.836 0.50 18.79 286 ARG A C 1
ATOM 2249 C C B ARG A 1 269 ? 85.168 -11.208 25.861 0.50 19.32 286 ARG A C 1
ATOM 2250 O O A ARG A 1 269 ? 83.935 -11.307 25.956 0.50 19.53 286 ARG A O 1
ATOM 2251 O O B ARG A 1 269 ? 83.946 -11.330 26.039 0.50 20.13 286 ARG A O 1
ATOM 2266 N N . ASP A 1 270 ? 85.851 -10.112 26.193 1.00 20.52 287 ASP A N 1
ATOM 2267 C CA . ASP A 1 270 ? 85.196 -8.922 26.804 1.00 20.69 287 ASP A CA 1
ATOM 2268 C C . ASP A 1 270 ? 84.123 -8.443 25.832 1.00 21.89 287 ASP A C 1
ATOM 2269 O O . ASP A 1 270 ? 82.986 -8.203 26.252 1.00 23.14 287 ASP A O 1
ATOM 2274 N N . PHE A 1 271 ? 84.448 -8.348 24.545 1.00 22.47 288 PHE A N 1
ATOM 2275 C CA . PHE A 1 271 ? 83.467 -7.857 23.553 1.00 21.73 288 PHE A CA 1
ATOM 2276 C C . PHE A 1 271 ? 82.244 -8.766 23.562 1.00 22.02 288 PHE A C 1
ATOM 2277 O O . PHE A 1 271 ? 81.115 -8.288 23.646 1.00 21.61 288 PHE A O 1
ATOM 2285 N N . VAL A 1 272 ? 82.453 -10.087 23.455 1.00 19.91 289 VAL A N 1
ATOM 2286 C CA . VAL A 1 272 ? 81.335 -11.052 23.323 1.00 20.66 289 VAL A CA 1
ATOM 2287 C C . VAL A 1 272 ? 80.503 -11.049 24.612 1.00 20.88 289 VAL A C 1
ATOM 2288 O O . VAL A 1 272 ? 79.260 -11.066 24.509 1.00 20.94 289 VAL A O 1
ATOM 2292 N N . LEU A 1 273 ? 81.147 -11.099 25.774 1.00 20.83 290 LEU A N 1
ATOM 2293 C CA . LEU A 1 273 ? 80.386 -11.278 27.043 1.00 21.72 290 LEU A CA 1
ATOM 2294 C C . LEU A 1 273 ? 79.626 -9.995 27.397 1.00 21.95 290 LEU A C 1
ATOM 2295 O O . LEU A 1 273 ? 78.507 -10.103 27.912 1.00 22.84 290 LEU A O 1
ATOM 2300 N N . VAL A 1 274 ? 80.169 -8.839 27.052 1.00 22.04 291 VAL A N 1
ATOM 2301 C CA . VAL A 1 274 ? 79.432 -7.546 27.216 1.00 23.75 291 VAL A CA 1
ATOM 2302 C C . VAL A 1 274 ? 78.194 -7.564 26.312 1.00 24.83 291 VAL A C 1
ATOM 2303 O O . VAL A 1 274 ? 77.098 -7.194 26.781 1.00 25.99 291 VAL A O 1
ATOM 2307 N N . LYS A 1 275 ? 78.329 -8.021 25.065 1.00 24.59 292 LYS A N 1
ATOM 2308 C CA . LYS A 1 275 ? 77.189 -8.119 24.121 1.00 27.64 292 LYS A CA 1
ATOM 2309 C C . LYS A 1 275 ? 76.093 -9.021 24.712 1.00 27.45 292 LYS A C 1
ATOM 2310 O O . LYS A 1 275 ? 74.901 -8.641 24.636 1.00 29.28 292 LYS A O 1
ATOM 2316 N N . LEU A 1 276 ? 76.459 -10.161 25.300 1.00 26.14 293 LEU A N 1
ATOM 2317 C CA . LEU A 1 276 ? 75.487 -11.122 25.871 1.00 25.54 293 LEU A CA 1
ATOM 2318 C C . LEU A 1 276 ? 74.827 -10.529 27.122 1.00 25.79 293 LEU A C 1
ATOM 2319 O O . LEU A 1 276 ? 73.635 -10.806 27.310 1.00 31.23 293 LEU A O 1
ATOM 2324 N N . CYS A 1 277 ? 75.551 -9.760 27.932 1.00 25.10 294 CYS A N 1
ATOM 2325 C CA . CYS A 1 277 ? 75.068 -9.305 29.264 1.00 24.65 294 CYS A CA 1
ATOM 2326 C C . CYS A 1 277 ? 74.327 -7.966 29.205 1.00 29.13 294 CYS A C 1
ATOM 2327 O O . CYS A 1 277 ? 73.579 -7.686 30.176 1.00 27.31 294 CYS A O 1
ATOM 2330 N N . GLN A 1 278 ? 74.530 -7.166 28.155 1.00 28.34 295 GLN A N 1
ATOM 2331 C CA . GLN A 1 278 ? 74.164 -5.729 28.181 1.00 31.89 295 GLN A CA 1
ATOM 2332 C C . GLN A 1 278 ? 72.649 -5.569 28.408 1.00 33.68 295 GLN A C 1
ATOM 2333 O O . GLN A 1 278 ? 72.278 -4.573 29.027 1.00 34.41 295 GLN A O 1
ATOM 2339 N N . ASP A 1 279 ? 71.813 -6.494 27.936 1.00 34.23 296 ASP A N 1
ATOM 2340 C CA . ASP A 1 279 ? 70.334 -6.372 28.034 1.00 36.92 296 ASP A CA 1
ATOM 2341 C C . ASP A 1 279 ? 69.799 -7.209 29.207 1.00 37.60 296 ASP A C 1
ATOM 2342 O O . ASP A 1 279 ? 68.577 -7.242 29.368 1.00 40.51 296 ASP A O 1
ATOM 2347 N N . LEU A 1 280 ? 70.650 -7.816 30.041 1.00 33.59 297 LEU A N 1
ATOM 2348 C CA . LEU A 1 280 ? 70.172 -8.576 31.232 1.00 35.36 297 LEU A CA 1
ATOM 2349 C C . LEU A 1 280 ? 69.697 -7.601 32.312 1.00 34.50 297 LEU A C 1
ATOM 2350 O O . LEU A 1 280 ? 70.366 -6.617 32.613 1.00 33.01 297 LEU A O 1
ATOM 2355 N N . PRO A 1 281 ? 68.556 -7.881 32.988 1.00 36.64 298 PRO A N 1
ATOM 2356 C CA . PRO A 1 281 ? 68.051 -7.001 34.045 1.00 37.50 298 PRO A CA 1
ATOM 2357 C C . PRO A 1 281 ? 69.053 -6.615 35.145 1.00 35.15 298 PRO A C 1
ATOM 2358 O O . PRO A 1 281 ? 69.021 -5.495 35.604 1.00 35.57 298 PRO A O 1
ATOM 2362 N N A CYS A 1 282 ? 69.929 -7.538 35.549 0.50 33.93 299 CYS A N 1
ATOM 2363 N N B CYS A 1 282 ? 69.927 -7.544 35.552 0.50 34.06 299 CYS A N 1
ATOM 2364 C CA A CYS A 1 282 ? 70.922 -7.296 36.629 0.50 32.05 299 CYS A CA 1
ATOM 2365 C CA B CYS A 1 282 ? 70.916 -7.310 36.638 0.50 32.27 299 CYS A CA 1
ATOM 2366 C C A CYS A 1 282 ? 71.983 -6.290 36.175 0.50 31.80 299 CYS A C 1
ATOM 2367 C C B CYS A 1 282 ? 72.007 -6.333 36.172 0.50 31.93 299 CYS A C 1
ATOM 2368 O O A CYS A 1 282 ? 72.717 -5.788 37.047 0.50 30.99 299 CYS A O 1
ATOM 2369 O O B CYS A 1 282 ? 72.770 -5.869 37.040 0.50 30.89 299 CYS A O 1
ATOM 2374 N N . PHE A 1 283 ? 72.088 -6.029 34.866 1.00 31.88 300 PHE A N 1
ATOM 2375 C CA . PHE A 1 283 ? 73.096 -5.090 34.302 1.00 31.65 300 PHE A CA 1
ATOM 2376 C C . PHE A 1 283 ? 72.437 -3.798 33.790 1.00 33.69 300 PHE A C 1
ATOM 2377 O O . PHE A 1 283 ? 73.070 -3.078 32.995 1.00 32.49 300 PHE A O 1
ATOM 2385 N N . SER A 1 284 ? 71.221 -3.471 34.248 1.00 35.93 301 SER A N 1
ATOM 2386 C CA . SER A 1 284 ? 70.520 -2.215 33.867 1.00 37.13 301 SER A CA 1
ATOM 2387 C C . SER A 1 284 ? 71.347 -1.026 34.355 1.00 33.74 301 SER A C 1
ATOM 2388 O O . SER A 1 284 ? 72.110 -1.187 35.315 1.00 32.21 301 SER A O 1
ATOM 2391 N N . ARG A 1 285 ? 71.170 0.146 33.742 1.00 37.01 302 ARG A N 1
ATOM 2392 C CA . ARG A 1 285 ? 71.883 1.377 34.157 1.00 38.45 302 ARG A CA 1
ATOM 2393 C C . ARG A 1 285 ? 71.720 1.581 35.668 1.00 36.33 302 ARG A C 1
ATOM 2394 O O . ARG A 1 285 ? 72.748 1.792 36.341 1.00 35.76 302 ARG A O 1
ATOM 2402 N N . GLU A 1 286 ? 70.483 1.518 36.179 1.00 41.04 303 GLU A N 1
ATOM 2403 C CA . GLU A 1 286 ? 70.178 1.805 37.611 1.00 43.67 303 GLU A CA 1
ATOM 2404 C C . GLU A 1 286 ? 70.911 0.787 38.497 1.00 42.95 303 GLU A C 1
ATOM 2405 O O . GLU A 1 286 ? 71.474 1.207 39.523 1.00 43.32 303 GLU A O 1
ATOM 2408 N N . LYS A 1 287 ? 70.964 -0.491 38.104 1.00 41.36 304 LYS A N 1
ATOM 2409 C CA . LYS A 1 287 ? 71.772 -1.508 38.833 1.00 40.80 304 LYS A CA 1
ATOM 2410 C C . LYS A 1 287 ? 73.257 -1.143 38.721 1.00 36.10 304 LYS A C 1
ATOM 2411 O O . LYS A 1 287 ? 73.949 -1.191 39.750 1.00 34.27 304 LYS A O 1
ATOM 2416 N N . LEU A 1 288 ? 73.753 -0.787 37.524 1.00 34.41 305 LEU A N 1
ATOM 2417 C CA . LEU A 1 288 ? 75.204 -0.516 37.332 1.00 33.67 305 LEU A CA 1
ATOM 2418 C C . LEU A 1 288 ? 75.637 0.656 38.217 1.00 32.58 305 LEU A C 1
ATOM 2419 O O . LEU A 1 288 ? 76.746 0.613 38.775 1.00 31.21 305 LEU A O 1
ATOM 2424 N N . MET A 1 289 ? 74.802 1.691 38.314 1.00 37.82 306 MET A N 1
ATOM 2425 C CA . MET A 1 289 ? 75.170 2.946 39.029 1.00 42.16 306 MET A CA 1
ATOM 2426 C C . MET A 1 289 ? 75.309 2.679 40.538 1.00 42.19 306 MET A C 1
ATOM 2427 O O . MET A 1 289 ? 75.958 3.501 41.212 1.00 43.60 306 MET A O 1
ATOM 2432 N N . GLN A 1 290 ? 74.764 1.565 41.051 1.00 45.27 307 GLN A N 1
ATOM 2433 C CA . GLN A 1 290 ? 74.844 1.182 42.492 1.00 44.28 307 GLN A CA 1
ATOM 2434 C C . GLN A 1 290 ? 76.084 0.316 42.751 1.00 41.52 307 GLN A C 1
ATOM 2435 O O . GLN A 1 290 ? 76.255 -0.112 43.897 1.00 42.54 307 GLN A O 1
ATOM 2439 N N . GLY A 1 291 ? 76.899 0.030 41.727 1.00 37.52 308 GLY A N 1
ATOM 2440 C CA . GLY A 1 291 ? 78.175 -0.693 41.874 1.00 33.80 308 GLY A CA 1
ATOM 2441 C C . GLY A 1 291 ? 78.008 -2.188 41.616 1.00 30.80 308 GLY A C 1
ATOM 2442 O O . GLY A 1 291 ? 76.877 -2.642 41.414 1.00 31.58 308 GLY A O 1
ATOM 2443 N N . PHE A 1 292 ? 79.098 -2.936 41.631 1.00 31.57 309 PHE A N 1
ATOM 2444 C CA . PHE A 1 292 ? 79.072 -4.385 41.309 1.00 32.24 309 PHE A CA 1
ATOM 2445 C C . PHE A 1 292 ? 78.273 -5.106 42.390 1.00 32.94 309 PHE A C 1
ATOM 2446 O O . PHE A 1 292 ? 78.531 -4.853 43.586 1.00 35.78 309 PHE A O 1
ATOM 2454 N N . ASN A 1 293 ? 77.333 -5.957 41.984 1.00 32.09 310 ASN A N 1
ATOM 2455 C CA . ASN A 1 293 ? 76.589 -6.847 42.910 1.00 31.72 310 ASN A CA 1
ATOM 2456 C C . ASN A 1 293 ? 76.765 -8.293 42.444 1.00 32.01 310 ASN A C 1
ATOM 2457 O O . ASN A 1 293 ? 76.712 -8.523 41.237 1.00 29.25 310 ASN A O 1
ATOM 2462 N N . GLU A 1 294 ? 76.966 -9.225 43.373 1.00 31.58 311 GLU A N 1
ATOM 2463 C CA . GLU A 1 294 ? 77.056 -10.686 43.092 1.00 31.19 311 GLU A CA 1
ATOM 2464 C C . GLU A 1 294 ? 75.941 -11.188 42.169 1.00 29.58 311 GLU A C 1
ATOM 2465 O O . GLU A 1 294 ? 76.172 -12.178 41.420 1.00 27.17 311 GLU A O 1
ATOM 2471 N N . ASP A 1 295 ? 74.736 -10.626 42.244 1.00 29.76 312 ASP A N 1
ATOM 2472 C CA . ASP A 1 295 ? 73.599 -11.126 41.427 1.00 30.27 312 ASP A CA 1
ATOM 2473 C C . ASP A 1 295 ? 73.956 -10.960 39.936 1.00 27.22 312 ASP A C 1
ATOM 2474 O O . ASP A 1 295 ? 73.415 -11.707 39.114 1.00 26.37 312 ASP A O 1
ATOM 2479 N N . MET A 1 296 ? 74.859 -10.037 39.604 1.00 27.40 313 MET A N 1
ATOM 2480 C CA . MET A 1 296 ? 75.336 -9.846 38.205 1.00 26.33 313 MET A CA 1
ATOM 2481 C C . MET A 1 296 ? 76.098 -11.097 37.758 1.00 25.62 313 MET A C 1
ATOM 2482 O O . MET A 1 296 ? 75.830 -11.575 36.631 1.00 25.30 313 MET A O 1
ATOM 2487 N N . ALA A 1 297 ? 77.030 -11.568 38.583 1.00 24.85 314 ALA A N 1
ATOM 2488 C CA . ALA A 1 297 ? 77.783 -12.820 38.329 1.00 23.49 314 ALA A CA 1
ATOM 2489 C C . ALA A 1 297 ? 76.830 -14.021 38.314 1.00 24.64 314 ALA A C 1
ATOM 2490 O O . ALA A 1 297 ? 76.983 -14.865 37.416 1.00 24.34 314 ALA A O 1
ATOM 2492 N N . ILE A 1 298 ? 75.851 -14.100 39.229 1.00 24.48 315 ILE A N 1
ATOM 2493 C CA . ILE A 1 298 ? 74.864 -15.219 39.259 1.00 24.52 315 ILE A CA 1
ATOM 2494 C C . ILE A 1 298 ? 74.076 -15.254 37.942 1.00 24.35 315 ILE A C 1
ATOM 2495 O O . ILE A 1 298 ? 73.955 -16.341 37.351 1.00 25.00 315 ILE A O 1
ATOM 2500 N N . GLU A 1 299 ? 73.554 -14.122 37.488 1.00 23.86 316 GLU A N 1
ATOM 2501 C CA . GLU A 1 299 ? 72.722 -14.068 36.269 1.00 25.20 316 GLU A CA 1
ATOM 2502 C C . GLU A 1 299 ? 73.611 -14.388 35.057 1.00 22.98 316 GLU A C 1
ATOM 2503 O O . GLU A 1 299 ? 73.144 -15.124 34.183 1.00 24.47 316 GLU A O 1
ATOM 2509 N N . ALA A 1 300 ? 74.831 -13.847 35.014 1.00 23.06 317 ALA A N 1
ATOM 2510 C CA . ALA A 1 300 ? 75.770 -14.095 33.888 1.00 23.01 317 ALA A CA 1
ATOM 2511 C C . ALA A 1 300 ? 76.091 -15.595 33.827 1.00 23.83 317 ALA A C 1
ATOM 2512 O O . ALA A 1 300 ? 76.145 -16.166 32.691 1.00 21.44 317 ALA A O 1
ATOM 2514 N N . GLN A 1 301 ? 76.274 -16.226 34.991 1.00 22.90 318 GLN A N 1
ATOM 2515 C CA . GLN A 1 301 ? 76.605 -17.681 35.030 1.00 22.60 318 GLN A CA 1
ATOM 2516 C C . GLN A 1 301 ? 75.383 -18.486 34.577 1.00 23.94 318 GLN A C 1
ATOM 2517 O O . GLN A 1 301 ? 75.518 -19.404 33.740 1.00 23.75 318 GLN A O 1
ATOM 2523 N N . GLN A 1 302 ? 74.202 -18.160 35.095 1.00 25.44 319 GLN A N 1
ATOM 2524 C CA . GLN A 1 302 ? 72.969 -18.940 34.829 1.00 28.67 319 GLN A CA 1
ATOM 2525 C C . GLN A 1 302 ? 72.563 -18.816 33.361 1.00 27.55 319 GLN A C 1
ATOM 2526 O O . GLN A 1 302 ? 72.159 -19.830 32.789 1.00 26.65 319 GLN A O 1
ATOM 2532 N N . LYS A 1 303 ? 72.665 -17.629 32.771 1.00 24.98 320 LYS A N 1
ATOM 2533 C CA . LYS A 1 303 ? 72.078 -17.329 31.443 1.00 26.08 320 LYS A CA 1
ATOM 2534 C C . LYS A 1 303 ? 73.064 -17.730 30.346 1.00 24.35 320 LYS A C 1
ATOM 2535 O O . LYS A 1 303 ? 72.597 -18.121 29.270 1.00 25.88 320 LYS A O 1
ATOM 2541 N N . PHE A 1 304 ? 74.367 -17.593 30.591 1.00 22.83 321 PHE A N 1
ATOM 2542 C CA . PHE A 1 304 ? 75.382 -17.698 29.511 1.00 22.88 321 PHE A CA 1
ATOM 2543 C C . PHE A 1 304 ? 76.647 -18.433 29.939 1.00 21.48 321 PHE A C 1
ATOM 2544 O O . PHE A 1 304 ? 77.582 -18.453 29.124 1.00 20.95 321 PHE A O 1
ATOM 2552 N N . LYS A 1 305 ? 76.665 -19.096 31.092 1.00 20.96 322 LYS A N 1
ATOM 2553 C CA . LYS A 1 305 ? 77.839 -19.882 31.561 1.00 19.72 322 LYS A CA 1
ATOM 2554 C C . LYS A 1 305 ? 79.072 -18.973 31.600 1.00 20.92 322 LYS A C 1
ATOM 2555 O O . LYS A 1 305 ? 80.175 -19.416 31.280 1.00 20.92 322 LYS A O 1
ATOM 2561 N N . ILE A 1 306 ? 78.884 -17.721 31.999 1.00 19.46 323 ILE A N 1
ATOM 2562 C CA . ILE A 1 306 ? 79.992 -16.749 32.168 1.00 19.85 323 ILE A CA 1
ATOM 2563 C C . ILE A 1 306 ? 80.604 -16.919 33.559 1.00 20.51 323 ILE A C 1
ATOM 2564 O O . ILE A 1 306 ? 79.865 -16.911 34.554 1.00 20.94 323 ILE A O 1
ATOM 2569 N N . ASN A 1 307 ? 81.921 -17.050 33.598 1.00 20.17 324 ASN A N 1
ATOM 2570 C CA . ASN A 1 307 ? 82.741 -17.210 34.823 1.00 20.81 324 ASN A CA 1
ATOM 2571 C C . ASN A 1 307 ? 82.688 -15.914 35.653 1.00 21.64 324 ASN A C 1
ATOM 2572 O O . ASN A 1 307 ? 82.599 -14.814 35.056 1.00 21.55 324 ASN A O 1
ATOM 2577 N N . LYS A 1 308 ? 82.678 -16.040 36.985 1.00 22.97 325 LYS A N 1
ATOM 2578 C CA . LYS A 1 308 ? 82.516 -14.879 37.912 1.00 25.68 325 LYS A CA 1
ATOM 2579 C C . LYS A 1 308 ? 83.557 -13.785 37.646 1.00 25.77 325 LYS A C 1
ATOM 2580 O O . LYS A 1 308 ? 83.183 -12.606 37.716 1.00 25.41 325 LYS A O 1
ATOM 2583 N N A GLN A 1 309 ? 84.820 -14.155 37.394 0.50 25.25 326 GLN A N 1
ATOM 2584 N N B GLN A 1 309 ? 84.813 -14.133 37.349 0.50 25.70 326 GLN A N 1
ATOM 2585 C CA A GLN A 1 309 ? 85.924 -13.204 37.096 0.50 25.91 326 GLN A CA 1
ATOM 2586 C CA B GLN A 1 309 ? 85.895 -13.135 37.138 0.50 26.83 326 GLN A CA 1
ATOM 2587 C C A GLN A 1 309 ? 85.503 -12.356 35.892 0.50 25.09 326 GLN A C 1
ATOM 2588 C C B GLN A 1 309 ? 85.638 -12.372 35.832 0.50 25.79 326 GLN A C 1
ATOM 2589 O O A GLN A 1 309 ? 85.577 -11.116 35.953 0.50 22.53 326 GLN A O 1
ATOM 2590 O O B GLN A 1 309 ? 86.011 -11.182 35.747 0.50 24.01 326 GLN A O 1
ATOM 2601 N N . HIS A 1 310 ? 84.997 -13.016 34.855 1.00 23.07 327 HIS A N 1
ATOM 2602 C CA . HIS A 1 310 ? 84.604 -12.372 33.579 1.00 22.17 327 HIS A CA 1
ATOM 2603 C C . HIS A 1 310 ? 83.382 -11.479 33.793 1.00 23.19 327 HIS A C 1
ATOM 2604 O O . HIS A 1 310 ? 83.311 -10.414 33.142 1.00 22.72 327 HIS A O 1
ATOM 2611 N N . ALA A 1 311 ? 82.445 -11.887 34.647 1.00 21.46 328 ALA A N 1
ATOM 2612 C CA . ALA A 1 311 ? 81.234 -11.093 34.950 1.00 23.56 328 ALA A CA 1
ATOM 2613 C C . ALA A 1 311 ? 81.657 -9.752 35.576 1.00 23.73 328 ALA A C 1
ATOM 2614 O O . ALA A 1 311 ? 81.020 -8.712 35.267 1.00 22.90 328 ALA A O 1
ATOM 2616 N N . ARG A 1 312 ? 82.702 -9.758 36.399 1.00 23.89 329 ARG A N 1
ATOM 2617 C CA . ARG A 1 312 ? 83.199 -8.513 37.053 1.00 25.96 329 ARG A CA 1
ATOM 2618 C C . ARG A 1 312 ? 83.739 -7.575 35.968 1.00 25.29 329 ARG A C 1
ATOM 2619 O O . ARG A 1 312 ? 83.467 -6.356 36.043 1.00 23.64 329 ARG A O 1
ATOM 2627 N N . ARG A 1 313 ? 84.455 -8.117 34.977 1.00 22.52 330 ARG A N 1
ATOM 2628 C CA . ARG A 1 313 ? 84.981 -7.305 33.855 1.00 22.52 330 ARG A CA 1
ATOM 2629 C C . ARG A 1 313 ? 83.823 -6.719 33.064 1.00 21.88 330 ARG A C 1
ATOM 2630 O O . ARG A 1 313 ? 83.914 -5.527 32.692 1.00 23.09 330 ARG A O 1
ATOM 2638 N N . VAL A 1 314 ? 82.784 -7.511 32.805 1.00 21.14 331 VAL A N 1
ATOM 2639 C CA . VAL A 1 314 ? 81.576 -7.054 32.072 1.00 21.99 331 VAL A CA 1
ATOM 2640 C C . VAL A 1 314 ? 80.991 -5.856 32.831 1.00 21.83 331 VAL A C 1
ATOM 2641 O O . VAL A 1 314 ? 80.631 -4.870 32.182 1.00 22.59 331 VAL A O 1
ATOM 2645 N N . TYR A 1 315 ? 80.846 -5.988 34.155 1.00 23.04 332 TYR A N 1
ATOM 2646 C CA . TYR A 1 315 ? 80.360 -4.884 35.023 1.00 24.00 332 TYR A CA 1
ATOM 2647 C C . TYR A 1 315 ? 81.186 -3.613 34.766 1.00 23.75 332 TYR A C 1
ATOM 2648 O O . TYR A 1 315 ? 80.584 -2.545 34.480 1.00 25.09 332 TYR A O 1
ATOM 2657 N N . GLU A 1 316 ? 82.508 -3.704 34.869 1.00 23.60 333 GLU A N 1
ATOM 2658 C CA . GLU A 1 316 ? 83.429 -2.539 34.761 1.00 26.88 333 GLU A CA 1
ATOM 2659 C C . GLU A 1 316 ? 83.234 -1.880 33.396 1.00 25.61 333 GLU A C 1
ATOM 2660 O O . GLU A 1 316 ? 83.143 -0.627 33.325 1.00 22.96 333 GLU A O 1
ATOM 2666 N N . ILE A 1 317 ? 83.132 -2.677 32.332 1.00 24.20 334 ILE A N 1
ATOM 2667 C CA . ILE A 1 317 ? 83.014 -2.144 30.948 1.00 22.86 334 ILE A CA 1
ATOM 2668 C C . ILE A 1 317 ? 81.644 -1.494 30.778 1.00 23.87 334 ILE A C 1
ATOM 2669 O O . ILE A 1 317 ? 81.598 -0.399 30.193 1.00 24.70 334 ILE A O 1
ATOM 2674 N N . LEU A 1 318 ? 80.574 -2.127 31.255 1.00 22.92 335 LEU A N 1
ATOM 2675 C CA . LEU A 1 318 ? 79.209 -1.564 31.103 1.00 24.90 335 LEU A CA 1
ATOM 2676 C C . LEU A 1 318 ? 79.067 -0.310 31.969 1.00 25.90 335 LEU A C 1
ATOM 2677 O O . LEU A 1 318 ? 78.371 0.619 31.517 1.00 26.25 335 LEU A O 1
ATOM 2682 N N . ARG A 1 319 ? 79.683 -0.289 33.149 1.00 26.66 336 ARG A N 1
ATOM 2683 C CA . ARG A 1 319 ? 79.686 0.908 34.038 1.00 28.69 336 ARG A CA 1
ATOM 2684 C C . ARG A 1 319 ? 80.345 2.079 33.292 1.00 29.37 336 ARG A C 1
ATOM 2685 O O . ARG A 1 319 ? 79.792 3.206 33.350 1.00 28.61 336 ARG A O 1
ATOM 2693 N N . LEU A 1 320 ? 81.473 1.843 32.611 1.00 26.55 337 LEU A N 1
ATOM 2694 C CA . LEU A 1 320 ? 82.147 2.900 31.797 1.00 27.28 337 LEU A CA 1
ATOM 2695 C C . LEU A 1 320 ? 81.207 3.349 30.664 1.00 29.96 337 LEU A C 1
ATOM 2696 O O . LEU A 1 320 ? 81.238 4.567 30.297 1.00 29.04 337 LEU A O 1
ATOM 2701 N N . LEU A 1 321 ? 80.413 2.429 30.111 1.00 30.29 338 LEU A N 1
ATOM 2702 C CA . LEU A 1 321 ? 79.558 2.683 28.915 1.00 34.42 338 LEU A CA 1
ATOM 2703 C C . LEU A 1 321 ? 78.371 3.584 29.260 1.00 37.90 338 LEU A C 1
ATOM 2704 O O . LEU A 1 321 ? 77.921 4.300 28.352 1.00 43.08 338 LEU A O 1
ATOM 2707 N N . VAL A 1 322 ? 77.869 3.552 30.497 1.00 39.95 339 VAL A N 1
ATOM 2708 C CA . VAL A 1 322 ? 76.619 4.276 30.894 1.00 44.93 339 VAL A CA 1
ATOM 2709 C C . VAL A 1 322 ? 76.976 5.659 31.456 1.00 50.57 339 VAL A C 1
ATOM 2710 O O . VAL A 1 322 ? 76.045 6.390 31.840 1.00 51.47 339 VAL A O 1
ATOM 2714 N N . THR A 1 323 ? 78.269 6.005 31.468 1.00 53.46 340 THR A N 1
ATOM 2715 C CA . THR A 1 323 ? 78.833 7.263 32.025 1.00 55.59 340 THR A CA 1
ATOM 2716 C C . THR A 1 323 ? 79.737 7.938 30.979 1.00 58.99 340 THR A C 1
ATOM 2717 O O . THR A 1 323 ? 80.044 7.294 29.928 1.00 50.36 340 THR A O 1
ATOM 2721 N N . ASP A 1 324 ? 80.144 9.180 31.276 1.00 57.86 341 ASP A N 1
ATOM 2722 C CA . ASP A 1 324 ? 80.864 10.115 30.370 1.00 57.64 341 ASP A CA 1
ATOM 2723 C C . ASP A 1 324 ? 82.302 10.314 30.864 1.00 53.88 341 ASP A C 1
ATOM 2724 O O . ASP A 1 324 ? 83.231 10.375 30.044 1.00 44.47 341 ASP A O 1
ATOM 2726 N N . GLY B 1 1 ? 39.738 14.671 -4.600 1.00 26.75 18 GLY B N 1
ATOM 2727 C CA . GLY B 1 1 ? 41.130 14.200 -4.804 1.00 23.78 18 GLY B CA 1
ATOM 2728 C C . GLY B 1 1 ? 41.271 12.764 -4.346 1.00 23.93 18 GLY B C 1
ATOM 2729 O O . GLY B 1 1 ? 40.673 12.423 -3.312 1.00 23.18 18 GLY B O 1
ATOM 2730 N N . SER B 1 2 ? 41.991 11.947 -5.119 1.00 22.62 19 SER B N 1
ATOM 2731 C CA . SER B 1 2 ? 42.180 10.492 -4.871 1.00 23.11 19 SER B CA 1
ATOM 2732 C C . SER B 1 2 ? 43.666 10.119 -4.913 1.00 24.69 19 SER B C 1
ATOM 2733 O O . SER B 1 2 ? 43.990 8.938 -5.203 1.00 26.48 19 SER B O 1
ATOM 2736 N N . LYS B 1 3 ? 44.557 11.036 -4.584 1.00 23.62 20 LYS B N 1
ATOM 2737 C CA . LYS B 1 3 ? 45.979 10.642 -4.417 1.00 24.74 20 LYS B CA 1
ATOM 2738 C C . LYS B 1 3 ? 46.083 9.623 -3.277 1.00 24.68 20 LYS B C 1
ATOM 2739 O O . LYS B 1 3 ? 45.261 9.668 -2.329 1.00 23.82 20 LYS B O 1
ATOM 2745 N N . LYS B 1 4 ? 47.077 8.733 -3.347 1.00 25.22 21 LYS B N 1
ATOM 2746 C CA . LYS B 1 4 ? 47.460 7.858 -2.215 1.00 25.20 21 LYS B CA 1
ATOM 2747 C C . LYS B 1 4 ? 48.395 8.694 -1.341 1.00 25.99 21 LYS B C 1
ATOM 2748 O O . LYS B 1 4 ? 49.594 8.747 -1.628 1.00 26.60 21 LYS B O 1
ATOM 2754 N N . LEU B 1 5 ? 47.836 9.411 -0.374 1.00 25.56 22 LEU B N 1
ATOM 2755 C CA . LEU B 1 5 ? 48.583 10.501 0.302 1.00 28.26 22 LEU B CA 1
ATOM 2756 C C . LEU B 1 5 ? 49.673 9.937 1.218 1.00 29.32 22 LEU B C 1
ATOM 2757 O O . LEU B 1 5 ? 50.555 10.737 1.591 1.00 28.64 22 LEU B O 1
ATOM 2762 N N . ALA B 1 6 ? 49.659 8.631 1.509 1.00 31.19 23 ALA B N 1
ATOM 2763 C CA . ALA B 1 6 ? 50.794 7.949 2.182 1.00 32.66 23 ALA B CA 1
ATOM 2764 C C . ALA B 1 6 ? 52.054 8.072 1.315 1.00 31.99 23 ALA B C 1
ATOM 2765 O O . ALA B 1 6 ? 53.152 8.170 1.899 1.00 32.39 23 ALA B O 1
ATOM 2767 N N . GLU B 1 7 ? 51.913 8.157 -0.013 1.00 28.11 24 GLU B N 1
ATOM 2768 C CA . GLU B 1 7 ? 53.052 8.320 -0.957 1.00 29.04 24 GLU B CA 1
ATOM 2769 C C . GLU B 1 7 ? 53.582 9.760 -0.936 1.00 27.66 24 GLU B C 1
ATOM 2770 O O . GLU B 1 7 ? 54.654 10.015 -1.518 1.00 28.88 24 GLU B O 1
ATOM 2776 N N . TYR B 1 8 ? 52.853 10.685 -0.310 1.00 24.40 25 TYR B N 1
ATOM 2777 C CA . TYR B 1 8 ? 53.235 12.116 -0.249 1.00 24.11 25 TYR B CA 1
ATOM 2778 C C . TYR B 1 8 ? 53.768 12.441 1.151 1.00 23.88 25 TYR B C 1
ATOM 2779 O O . TYR B 1 8 ? 53.818 13.628 1.490 1.00 26.41 25 TYR B O 1
ATOM 2788 N N . LYS B 1 9 ? 54.130 11.421 1.935 1.00 26.87 26 LYS B N 1
ATOM 2789 C CA . LYS B 1 9 ? 54.868 11.553 3.224 1.00 28.38 26 LYS B CA 1
ATOM 2790 C C . LYS B 1 9 ? 56.266 10.979 2.994 1.00 26.93 26 LYS B C 1
ATOM 2791 O O . LYS B 1 9 ? 56.396 9.849 2.533 1.00 27.75 26 LYS B O 1
ATOM 2815 N N . ASN B 1 11 ? 60.400 10.445 4.391 1.00 25.22 28 ASN B N 1
ATOM 2816 C CA . ASN B 1 11 ? 61.429 10.459 5.421 1.00 26.57 28 ASN B CA 1
ATOM 2817 C C . ASN B 1 11 ? 62.478 11.516 5.054 1.00 23.38 28 ASN B C 1
ATOM 2818 O O . ASN B 1 11 ? 63.111 11.372 4.010 1.00 23.46 28 ASN B O 1
ATOM 2823 N N . THR B 1 12 ? 62.664 12.547 5.876 1.00 23.14 29 THR B N 1
ATOM 2824 C CA . THR B 1 12 ? 63.600 13.648 5.533 1.00 23.98 29 THR B CA 1
ATOM 2825 C C . THR B 1 12 ? 65.052 13.195 5.744 1.00 23.44 29 THR B C 1
ATOM 2826 O O . THR B 1 12 ? 65.928 13.773 5.094 1.00 23.07 29 THR B O 1
ATOM 2830 N N . ASN B 1 13 ? 65.306 12.162 6.547 1.00 24.26 30 ASN B N 1
ATOM 2831 C CA . ASN B 1 13 ? 66.684 11.606 6.720 1.00 25.00 30 ASN B CA 1
ATOM 2832 C C . ASN B 1 13 ? 67.185 10.971 5.416 1.00 27.70 30 ASN B C 1
ATOM 2833 O O . ASN B 1 13 ? 68.422 10.919 5.228 1.00 28.52 30 ASN B O 1
ATOM 2838 N N . THR B 1 14 ? 66.296 10.523 4.527 1.00 25.65 31 THR B N 1
ATOM 2839 C CA . THR B 1 14 ? 66.682 9.964 3.205 1.00 26.57 31 THR B CA 1
ATOM 2840 C C . THR B 1 14 ? 66.428 10.976 2.075 1.00 26.61 31 THR B C 1
ATOM 2841 O O . THR B 1 14 ? 67.084 10.845 1.041 1.00 28.36 31 THR B O 1
ATOM 2845 N N . ALA B 1 15 ? 65.534 11.960 2.242 1.00 24.97 32 ALA B N 1
ATOM 2846 C CA . ALA B 1 15 ? 65.216 12.940 1.172 1.00 24.41 32 ALA B CA 1
ATOM 2847 C C . ALA B 1 15 ? 66.338 13.980 1.043 1.00 23.20 32 ALA B C 1
ATOM 2848 O O . ALA B 1 15 ? 66.554 14.512 -0.057 1.00 21.81 32 ALA B O 1
ATOM 2850 N N . ILE B 1 16 ? 67.033 14.276 2.139 1.00 23.56 33 ILE B N 1
ATOM 2851 C CA . ILE B 1 16 ? 68.117 15.303 2.134 1.00 23.12 33 ILE B CA 1
ATOM 2852 C C . ILE B 1 16 ? 69.419 14.648 1.669 1.00 22.92 33 ILE B C 1
ATOM 2853 O O . ILE B 1 16 ? 69.930 13.757 2.368 1.00 23.92 33 ILE B O 1
ATOM 2858 N N . GLU B 1 17 ? 69.923 15.092 0.520 1.00 22.50 34 GLU B N 1
ATOM 2859 C CA . GLU B 1 17 ? 71.139 14.569 -0.147 1.00 22.29 34 GLU B CA 1
ATOM 2860 C C . GLU B 1 17 ? 72.244 15.615 -0.001 1.00 21.71 34 GLU B C 1
ATOM 2861 O O . GLU B 1 17 ? 72.118 16.704 -0.576 1.00 21.77 34 GLU B O 1
ATOM 2867 N N . LEU B 1 18 ? 73.303 15.253 0.713 1.00 19.15 35 LEU B N 1
ATOM 2868 C CA . LEU B 1 18 ? 74.493 16.099 0.946 1.00 19.53 35 LEU B CA 1
ATOM 2869 C C . LEU B 1 18 ? 75.625 15.629 0.038 1.00 19.54 35 LEU B C 1
ATOM 2870 O O . LEU B 1 18 ? 75.838 14.401 -0.115 1.00 20.38 35 LEU B O 1
ATOM 2875 N N . LYS B 1 19 ? 76.351 16.571 -0.535 1.00 19.57 36 LYS B N 1
ATOM 2876 C CA . LYS B 1 19 ? 77.589 16.270 -1.290 1.00 20.54 36 LYS B CA 1
ATOM 2877 C C . LYS B 1 19 ? 78.657 17.285 -0.931 1.00 20.08 36 LYS B C 1
ATOM 2878 O O . LYS B 1 19 ? 78.315 18.468 -0.722 1.00 20.32 36 LYS B O 1
ATOM 2884 N N . LEU B 1 20 ? 79.909 16.829 -0.912 1.00 19.43 37 LEU B N 1
ATOM 2885 C CA . LEU B 1 20 ? 81.108 17.694 -0.911 1.00 18.96 37 LEU B CA 1
ATOM 2886 C C . LEU B 1 20 ? 81.745 17.527 -2.288 1.00 19.73 37 LEU B C 1
ATOM 2887 O O . LEU B 1 20 ? 82.103 16.383 -2.663 1.00 20.86 37 LEU B O 1
ATOM 2892 N N . VAL B 1 21 ? 81.795 18.604 -3.053 1.00 18.81 38 VAL B N 1
ATOM 2893 C CA . VAL B 1 21 ? 82.141 18.531 -4.498 1.00 20.26 38 VAL B CA 1
ATOM 2894 C C . VAL B 1 21 ? 83.532 19.111 -4.707 1.00 19.90 38 VAL B C 1
ATOM 2895 O O . VAL B 1 21 ? 83.739 20.299 -4.413 1.00 19.45 38 VAL B O 1
ATOM 2899 N N . ARG B 1 22 ? 84.435 18.295 -5.226 1.00 20.60 39 ARG B N 1
ATOM 2900 C CA . ARG B 1 22 ? 85.778 18.746 -5.667 1.00 21.01 39 ARG B CA 1
ATOM 2901 C C . ARG B 1 22 ? 85.820 18.876 -7.186 1.00 23.26 39 ARG B C 1
ATOM 2902 O O . ARG B 1 22 ? 86.533 19.769 -7.679 1.00 24.00 39 ARG B O 1
ATOM 2910 N N . PHE B 1 23 ? 85.142 17.975 -7.891 1.00 22.70 40 PHE B N 1
ATOM 2911 C CA . PHE B 1 23 ? 85.182 17.855 -9.372 1.00 25.72 40 PHE B CA 1
ATOM 2912 C C . PHE B 1 23 ? 83.764 17.832 -9.918 1.00 27.18 40 PHE B C 1
ATOM 2913 O O . PHE B 1 23 ? 82.858 17.331 -9.276 1.00 26.58 40 PHE B O 1
ATOM 2921 N N . PRO B 1 24 ? 83.521 18.331 -11.145 1.00 27.63 41 PRO B N 1
ATOM 2922 C CA . PRO B 1 24 ? 82.182 18.280 -11.724 1.00 28.19 41 PRO B CA 1
ATOM 2923 C C . PRO B 1 24 ? 81.537 16.885 -11.679 1.00 27.49 41 PRO B C 1
ATOM 2924 O O . PRO B 1 24 ? 80.344 16.818 -11.432 1.00 30.53 41 PRO B O 1
ATOM 2928 N N . GLU B 1 25 ? 82.305 15.816 -11.909 1.00 28.03 42 GLU B N 1
ATOM 2929 C CA . GLU B 1 25 ? 81.781 14.420 -11.940 1.00 30.58 42 GLU B CA 1
ATOM 2930 C C . GLU B 1 25 ? 81.184 14.042 -10.573 1.00 29.86 42 GLU B C 1
ATOM 2931 O O . GLU B 1 25 ? 80.373 13.105 -10.524 1.00 29.65 42 GLU B O 1
ATOM 2937 N N . ASP B 1 26 ? 81.550 14.743 -9.494 1.00 27.61 43 ASP B N 1
ATOM 2938 C CA . ASP B 1 26 ? 81.000 14.452 -8.143 1.00 28.33 43 ASP B CA 1
ATOM 2939 C C . ASP B 1 26 ? 79.480 14.680 -8.124 1.00 27.53 43 ASP B C 1
ATOM 2940 O O . ASP B 1 26 ? 78.800 13.992 -7.337 1.00 27.24 43 ASP B O 1
ATOM 2945 N N . LEU B 1 27 ? 78.950 15.566 -8.977 1.00 27.23 44 LEU B N 1
ATOM 2946 C CA . LEU B 1 27 ? 77.503 15.896 -9.043 1.00 28.97 44 LEU B CA 1
ATOM 2947 C C . LEU B 1 27 ? 76.690 14.687 -9.520 1.00 30.64 44 LEU B C 1
ATOM 2948 O O . LEU B 1 27 ? 75.508 14.609 -9.144 1.00 29.33 44 LEU B O 1
ATOM 2953 N N . GLU B 1 28 ? 77.284 13.784 -10.306 1.00 31.15 45 GLU B N 1
ATOM 2954 C CA . GLU B 1 28 ? 76.559 12.611 -10.870 1.00 33.10 45 GLU B CA 1
ATOM 2955 C C . GLU B 1 28 ? 76.996 11.305 -10.201 1.00 32.28 45 GLU B C 1
ATOM 2956 O O . GLU B 1 28 ? 76.456 10.263 -10.585 1.00 34.00 45 GLU B O 1
ATOM 2960 N N . ASN B 1 29 ? 77.907 11.335 -9.224 1.00 28.54 46 ASN B N 1
ATOM 2961 C CA . ASN B 1 29 ? 78.423 10.110 -8.560 1.00 30.62 46 ASN B CA 1
ATOM 2962 C C . ASN B 1 29 ? 77.673 9.891 -7.237 1.00 32.13 46 ASN B C 1
ATOM 2963 O O . ASN B 1 29 ? 77.981 10.599 -6.262 1.00 27.31 46 ASN B O 1
ATOM 2968 N N . ASP B 1 30 ? 76.769 8.908 -7.165 1.00 30.91 47 ASP B N 1
ATOM 2969 C CA . ASP B 1 30 ? 75.936 8.659 -5.953 1.00 32.81 47 ASP B CA 1
ATOM 2970 C C . ASP B 1 30 ? 76.799 8.255 -4.753 1.00 31.64 47 ASP B C 1
ATOM 2971 O O . ASP B 1 30 ? 76.318 8.433 -3.609 1.00 31.04 47 ASP B O 1
ATOM 2976 N N . ILE B 1 31 ? 78.003 7.730 -4.976 1.00 31.81 48 ILE B N 1
ATOM 2977 C CA . ILE B 1 31 ? 78.983 7.392 -3.893 1.00 33.46 48 ILE B CA 1
ATOM 2978 C C . ILE B 1 31 ? 79.317 8.661 -3.092 1.00 29.91 48 ILE B C 1
ATOM 2979 O O . ILE B 1 31 ? 79.569 8.555 -1.852 1.00 29.22 48 ILE B O 1
ATOM 2984 N N . ARG B 1 32 ? 79.317 9.820 -3.746 1.00 27.54 49 ARG B N 1
ATOM 2985 C CA . ARG B 1 32 ? 79.672 11.099 -3.063 1.00 26.82 49 ARG B CA 1
ATOM 2986 C C . ARG B 1 32 ? 78.507 11.579 -2.184 1.00 28.20 49 ARG B C 1
ATOM 2987 O O . ARG B 1 32 ? 78.734 12.489 -1.372 1.00 29.50 49 ARG B O 1
ATOM 2995 N N . THR B 1 33 ? 77.300 11.041 -2.353 1.00 24.60 50 THR B N 1
ATOM 2996 C CA . THR B 1 33 ? 76.102 11.515 -1.609 1.00 22.95 50 THR B CA 1
ATOM 2997 C C . THR B 1 33 ? 76.072 10.893 -0.208 1.00 23.92 50 THR B C 1
ATOM 2998 O O . THR B 1 33 ? 76.205 9.638 -0.088 1.00 24.59 50 THR B O 1
ATOM 3002 N N . PHE B 1 34 ? 75.884 11.701 0.830 1.00 20.43 51 PHE B N 1
ATOM 3003 C CA . PHE B 1 34 ? 75.656 11.195 2.209 1.00 20.32 51 PHE B CA 1
ATOM 3004 C C . PHE B 1 34 ? 74.428 11.883 2.794 1.00 20.01 51 PHE B C 1
ATOM 3005 O O . PHE B 1 34 ? 73.904 12.846 2.206 1.00 20.81 51 PHE B O 1
ATOM 3013 N N . PHE B 1 35 ? 73.930 11.365 3.911 1.00 19.65 52 PHE B N 1
ATOM 3014 C CA . PHE B 1 35 ? 72.573 11.702 4.397 1.00 20.90 52 PHE B CA 1
ATOM 3015 C C . PHE B 1 35 ? 72.623 12.076 5.873 1.00 19.92 52 PHE B C 1
ATOM 3016 O O . PHE B 1 35 ? 73.429 11.537 6.635 1.00 21.28 52 PHE B O 1
ATOM 3024 N N . PRO B 1 36 ? 71.687 12.917 6.345 1.00 20.01 53 PRO B N 1
ATOM 3025 C CA . PRO B 1 36 ? 71.590 13.199 7.770 1.00 20.44 53 PRO B CA 1
ATOM 3026 C C . PRO B 1 36 ? 71.339 11.948 8.620 1.00 21.82 53 PRO B C 1
ATOM 3027 O O . PRO B 1 36 ? 70.670 11.004 8.160 1.00 22.71 53 PRO B O 1
ATOM 3031 N N . GLU B 1 37 ? 71.823 11.992 9.858 1.00 20.69 54 GLU B N 1
ATOM 3032 C CA . GLU B 1 37 ? 71.428 11.047 10.937 1.00 22.37 54 GLU B CA 1
ATOM 3033 C C . GLU B 1 37 ? 70.258 11.628 11.739 1.00 24.19 54 GLU B C 1
ATOM 3034 O O . GLU B 1 37 ? 69.517 10.835 12.348 1.00 23.87 54 GLU B O 1
ATOM 3040 N N . TYR B 1 38 ? 70.070 12.949 11.731 1.00 21.02 55 TYR B N 1
ATOM 3041 C CA . TYR B 1 38 ? 69.000 13.656 12.477 1.00 21.00 55 TYR B CA 1
ATOM 3042 C C . TYR B 1 38 ? 68.340 14.704 11.586 1.00 22.71 55 TYR B C 1
ATOM 3043 O O . TYR B 1 38 ? 69.069 15.462 10.942 1.00 21.33 55 TYR B O 1
ATOM 3052 N N . THR B 1 39 ? 67.005 14.772 11.556 1.00 21.88 56 THR B N 1
ATOM 3053 C CA . THR B 1 39 ? 66.284 15.922 10.946 1.00 21.51 56 THR B CA 1
ATOM 3054 C C . THR B 1 39 ? 65.134 16.379 11.841 1.00 22.21 56 THR B C 1
ATOM 3055 O O . THR B 1 39 ? 64.364 17.231 11.384 1.00 23.04 56 THR B O 1
ATOM 3059 N N . HIS B 1 40 ? 65.051 15.878 13.076 1.00 22.84 57 HIS B N 1
ATOM 3060 C CA . HIS B 1 40 ? 63.905 16.121 13.994 1.00 23.88 57 HIS B CA 1
ATOM 3061 C C . HIS B 1 40 ? 63.793 17.594 14.420 1.00 25.50 57 HIS B C 1
ATOM 3062 O O . HIS B 1 40 ? 62.695 18.013 14.802 1.00 26.31 57 HIS B O 1
ATOM 3069 N N . GLN B 1 41 ? 64.874 18.375 14.408 1.00 23.26 58 GLN B N 1
ATOM 3070 C CA . GLN B 1 41 ? 64.785 19.785 14.860 1.00 23.57 58 GLN B CA 1
ATOM 3071 C C . GLN B 1 41 ? 64.097 20.630 13.778 1.00 25.24 58 GLN B C 1
ATOM 3072 O O . GLN B 1 41 ? 63.674 21.739 14.102 1.00 27.68 58 GLN B O 1
ATOM 3078 N N . LEU B 1 42 ? 64.003 20.149 12.539 1.00 24.75 59 LEU B N 1
ATOM 3079 C CA . LEU B 1 42 ? 63.292 20.868 11.451 1.00 27.04 59 LEU B CA 1
ATOM 3080 C C . LEU B 1 42 ? 61.973 20.164 11.116 1.00 28.64 59 LEU B C 1
ATOM 3081 O O . LEU B 1 42 ? 60.997 20.877 10.821 1.00 28.71 59 LEU B O 1
ATOM 3086 N N . PHE B 1 43 ? 61.967 18.831 11.097 1.00 27.23 60 PHE B N 1
ATOM 3087 C CA . PHE B 1 43 ? 60.876 18.012 10.501 1.00 28.05 60 PHE B CA 1
ATOM 3088 C C . PHE B 1 43 ? 60.192 17.152 11.575 1.00 29.56 60 PHE B C 1
ATOM 3089 O O . PHE B 1 43 ? 59.493 16.169 11.215 1.00 31.51 60 PHE B O 1
ATOM 3097 N N . GLY B 1 44 ? 60.395 17.501 12.849 1.00 29.02 61 GLY B N 1
ATOM 3098 C CA . GLY B 1 44 ? 59.678 16.894 13.989 1.00 30.28 61 GLY B CA 1
ATOM 3099 C C . GLY B 1 44 ? 60.208 15.527 14.344 1.00 29.26 61 GLY B C 1
ATOM 3100 O O . GLY B 1 44 ? 61.007 14.962 13.581 1.00 27.70 61 GLY B O 1
ATOM 3101 N N . ASP B 1 45 ? 59.748 14.969 15.466 1.00 29.81 62 ASP B N 1
ATOM 3102 C CA . ASP B 1 45 ? 60.185 13.642 15.965 1.00 30.03 62 ASP B CA 1
ATOM 3103 C C . ASP B 1 45 ? 59.999 12.560 14.896 1.00 28.85 62 ASP B C 1
ATOM 3104 O O . ASP B 1 45 ? 60.767 11.594 14.917 1.00 33.06 62 ASP B O 1
ATOM 3109 N N . ASP B 1 46 ? 59.007 12.701 14.020 1.00 29.32 63 ASP B N 1
ATOM 3110 C CA . ASP B 1 46 ? 58.684 11.695 12.973 1.00 32.66 63 ASP B CA 1
ATOM 3111 C C . ASP B 1 46 ? 59.649 11.823 11.788 1.00 28.88 63 ASP B C 1
ATOM 3112 O O . ASP B 1 46 ? 59.729 10.877 10.998 1.00 29.55 63 ASP B O 1
ATOM 3117 N N . GLU B 1 47 ? 60.354 12.950 11.670 1.00 27.70 64 GLU B N 1
ATOM 3118 C CA . GLU B 1 47 ? 61.346 13.173 10.589 1.00 26.17 64 GLU B CA 1
ATOM 3119 C C . GLU B 1 47 ? 60.663 12.892 9.244 1.00 25.59 64 GLU B C 1
ATOM 3120 O O . GLU B 1 47 ? 61.197 12.088 8.444 1.00 25.21 64 GLU B O 1
ATOM 3126 N N . THR B 1 48 ? 59.540 13.570 9.001 1.00 27.59 65 THR B N 1
ATOM 3127 C CA . THR B 1 48 ? 58.782 13.474 7.729 1.00 27.00 65 THR B CA 1
ATOM 3128 C C . THR B 1 48 ? 58.434 14.859 7.205 1.00 26.57 65 THR B C 1
ATOM 3129 O O . THR B 1 48 ? 58.319 15.820 7.999 1.00 28.21 65 THR B O 1
ATOM 3133 N N . ALA B 1 49 ? 58.265 14.945 5.894 1.00 24.59 66 ALA B N 1
ATOM 3134 C CA . ALA B 1 49 ? 57.740 16.134 5.193 1.00 24.51 66 ALA B CA 1
ATOM 3135 C C . ALA B 1 49 ? 56.541 15.666 4.377 1.00 26.22 66 ALA B C 1
ATOM 3136 O O . ALA B 1 49 ? 56.617 14.565 3.809 1.00 26.30 66 ALA B O 1
ATOM 3138 N N . PHE B 1 50 ? 55.493 16.479 4.341 1.00 25.97 67 PHE B N 1
ATOM 3139 C CA . PHE B 1 50 ? 54.244 16.149 3.622 1.00 25.46 67 PHE B CA 1
ATOM 3140 C C . PHE B 1 50 ? 54.116 16.999 2.368 1.00 24.78 67 PHE B C 1
ATOM 3141 O O . PHE B 1 50 ? 54.434 18.211 2.388 1.00 25.47 67 PHE B O 1
ATOM 3149 N N . GLY B 1 51 ? 53.633 16.377 1.287 1.00 24.15 68 GLY B N 1
ATOM 3150 C CA . GLY B 1 51 ? 53.091 17.112 0.136 1.00 24.01 68 GLY B CA 1
ATOM 3151 C C . GLY B 1 51 ? 53.782 16.774 -1.156 1.00 25.07 68 GLY B C 1
ATOM 3152 O O . GLY B 1 51 ? 53.285 17.224 -2.197 1.00 24.04 68 GLY B O 1
ATOM 3153 N N . TYR B 1 52 ? 54.850 15.971 -1.101 1.00 24.00 69 TYR B N 1
ATOM 3154 C CA . TYR B 1 52 ? 55.723 15.687 -2.270 1.00 23.88 69 TYR B CA 1
ATOM 3155 C C . TYR B 1 52 ? 55.890 14.190 -2.456 1.00 23.54 69 TYR B C 1
ATOM 3156 O O . TYR B 1 52 ? 56.022 13.460 -1.484 1.00 25.70 69 TYR B O 1
ATOM 3165 N N . LYS B 1 53 ? 55.876 13.758 -3.708 1.00 25.59 70 LYS B N 1
ATOM 3166 C CA . LYS B 1 53 ? 56.286 12.387 -4.078 1.00 26.21 70 LYS B CA 1
ATOM 3167 C C . LYS B 1 53 ? 57.610 12.503 -4.830 1.00 23.61 70 LYS B C 1
ATOM 3168 O O . LYS B 1 53 ? 57.742 13.416 -5.635 1.00 23.33 70 LYS B O 1
ATOM 3174 N N . GLY B 1 54 ? 58.557 11.613 -4.539 1.00 26.59 71 GLY B N 1
ATOM 3175 C CA . GLY B 1 54 ? 59.917 11.665 -5.110 1.00 26.91 71 GLY B CA 1
ATOM 3176 C C . GLY B 1 54 ? 60.703 12.880 -4.629 1.00 25.69 71 GLY B C 1
ATOM 3177 O O . GLY B 1 54 ? 61.467 13.427 -5.435 1.00 26.55 71 GLY B O 1
ATOM 3178 N N . LEU B 1 55 ? 60.492 13.302 -3.384 1.00 25.63 72 LEU B N 1
ATOM 3179 C CA . LEU B 1 55 ? 61.134 14.505 -2.782 1.00 24.24 72 LEU B CA 1
ATOM 3180 C C . LEU B 1 55 ? 62.655 14.303 -2.722 1.00 23.70 72 LEU B C 1
ATOM 3181 O O . LEU B 1 55 ? 63.088 13.300 -2.178 1.00 25.35 72 LEU B O 1
ATOM 3186 N N . LYS B 1 56 ? 63.409 15.264 -3.237 1.00 24.18 73 LYS B N 1
ATOM 3187 C CA . LYS B 1 56 ? 64.888 15.318 -3.056 1.00 25.10 73 LYS B CA 1
ATOM 3188 C C . LYS B 1 56 ? 65.214 16.734 -2.602 1.00 23.95 73 LYS B C 1
ATOM 3189 O O . LYS B 1 56 ? 64.793 17.695 -3.291 1.00 25.30 73 LYS B O 1
ATOM 3194 N N . ILE B 1 57 ? 65.878 16.858 -1.458 1.00 23.67 74 ILE B N 1
ATOM 3195 C CA . ILE B 1 57 ? 66.346 18.159 -0.897 1.00 22.30 74 ILE B CA 1
ATOM 3196 C C . ILE B 1 57 ? 67.865 18.166 -1.074 1.00 23.11 74 ILE B C 1
ATOM 3197 O O . ILE B 1 57 ? 68.530 17.453 -0.318 1.00 23.53 74 ILE B O 1
ATOM 3202 N N . LEU B 1 58 ? 68.346 18.845 -2.109 1.00 22.69 75 LEU B N 1
ATOM 3203 C CA . LEU B 1 58 ? 69.764 18.816 -2.521 1.00 22.81 75 LEU B CA 1
ATOM 3204 C C . LEU B 1 58 ? 70.481 19.944 -1.774 1.00 21.34 75 LEU B C 1
ATOM 3205 O O . LEU B 1 58 ? 70.080 21.122 -1.922 1.00 21.27 75 LEU B O 1
ATOM 3210 N N . LEU B 1 59 ? 71.497 19.577 -1.000 1.00 20.94 76 LEU B N 1
ATOM 3211 C CA . LEU B 1 59 ? 72.422 20.533 -0.363 1.00 20.00 76 LEU B CA 1
ATOM 3212 C C . LEU B 1 59 ? 73.824 20.118 -0.753 1.00 19.29 76 LEU B C 1
ATOM 3213 O O . LEU B 1 59 ? 74.391 19.212 -0.136 1.00 20.79 76 LEU B O 1
ATOM 3218 N N . TYR B 1 60 ? 74.333 20.741 -1.806 1.00 19.87 77 TYR B N 1
ATOM 3219 C CA . TYR B 1 60 ? 75.667 20.422 -2.336 1.00 20.47 77 TYR B CA 1
ATOM 3220 C C . TYR B 1 60 ? 76.603 21.550 -1.927 1.00 19.41 77 TYR B C 1
ATOM 3221 O O . TYR B 1 60 ? 76.221 22.731 -1.995 1.00 19.36 77 TYR B O 1
ATOM 3230 N N . TYR B 1 61 ? 77.813 21.170 -1.531 1.00 19.43 78 TYR B N 1
ATOM 3231 C CA . TYR B 1 61 ? 78.818 22.093 -0.974 1.00 18.65 78 TYR B CA 1
ATOM 3232 C C . TYR B 1 61 ? 80.114 21.942 -1.752 1.00 19.33 78 TYR B C 1
ATOM 3233 O O . TYR B 1 61 ? 80.596 20.823 -1.913 1.00 19.81 78 TYR B O 1
ATOM 3242 N N . ILE B 1 62 ? 80.677 23.047 -2.219 1.00 19.29 79 ILE B N 1
ATOM 3243 C CA A ILE B 1 62 ? 82.070 23.022 -2.748 0.50 19.73 79 ILE B CA 1
ATOM 3244 C CA B ILE B 1 62 ? 82.067 23.031 -2.742 0.50 19.65 79 ILE B CA 1
ATOM 3245 C C . ILE B 1 62 ? 82.982 22.569 -1.595 1.00 19.22 79 ILE B C 1
ATOM 3246 O O . ILE B 1 62 ? 82.815 23.051 -0.454 1.00 19.85 79 ILE B O 1
ATOM 3255 N N . ALA B 1 63 ? 83.896 21.644 -1.869 1.00 18.91 80 ALA B N 1
ATOM 3256 C CA . ALA B 1 63 ? 84.597 20.834 -0.839 1.00 19.48 80 ALA B CA 1
ATOM 3257 C C . ALA B 1 63 ? 85.323 21.706 0.182 1.00 18.57 80 ALA B C 1
ATOM 3258 O O . ALA B 1 63 ? 85.341 21.324 1.348 1.00 20.42 80 ALA B O 1
ATOM 3260 N N . GLY B 1 64 ? 85.905 22.834 -0.214 1.00 20.40 81 GLY B N 1
ATOM 3261 C CA . GLY B 1 64 ? 86.690 23.668 0.721 1.00 19.93 81 GLY B CA 1
ATOM 3262 C C . GLY B 1 64 ? 85.845 24.758 1.339 1.00 18.32 81 GLY B C 1
ATOM 3263 O O . GLY B 1 64 ? 85.539 24.687 2.542 1.00 17.90 81 GLY B O 1
ATOM 3264 N N . SER B 1 65 ? 85.472 25.743 0.518 1.00 18.78 82 SER B N 1
ATOM 3265 C CA . SER B 1 65 ? 84.738 26.964 0.913 1.00 17.93 82 SER B CA 1
ATOM 3266 C C . SER B 1 65 ? 83.337 26.644 1.436 1.00 18.69 82 SER B C 1
ATOM 3267 O O . SER B 1 65 ? 82.761 27.499 2.103 1.00 18.84 82 SER B O 1
ATOM 3270 N N . LEU B 1 66 ? 82.792 25.487 1.065 1.00 18.61 83 LEU B N 1
ATOM 3271 C CA . LEU B 1 66 ? 81.397 25.080 1.371 1.00 18.59 83 LEU B CA 1
ATOM 3272 C C . LEU B 1 66 ? 80.402 26.040 0.705 1.00 18.65 83 LEU B C 1
ATOM 3273 O O . LEU B 1 66 ? 79.244 26.080 1.139 1.00 19.19 83 LEU B O 1
ATOM 3278 N N . SER B 1 67 ? 80.793 26.730 -0.361 1.00 19.95 84 SER B N 1
ATOM 3279 C CA . SER B 1 67 ? 79.819 27.465 -1.202 1.00 20.42 84 SER B CA 1
ATOM 3280 C C . SER B 1 67 ? 78.703 26.497 -1.599 1.00 19.78 84 SER B C 1
ATOM 3281 O O . SER B 1 67 ? 79.018 25.330 -1.941 1.00 19.36 84 SER B O 1
ATOM 3284 N N . THR B 1 68 ? 77.452 26.940 -1.482 1.00 19.46 85 THR B N 1
ATOM 3285 C CA . THR B 1 68 ? 76.283 26.027 -1.374 1.00 19.97 85 THR B CA 1
ATOM 3286 C C . THR B 1 68 ? 75.367 26.130 -2.596 1.00 20.48 85 THR B C 1
ATOM 3287 O O . THR B 1 68 ? 75.082 27.261 -3.046 1.00 21.12 85 THR B O 1
ATOM 3291 N N . MET B 1 69 ? 74.910 24.981 -3.077 1.00 19.81 86 MET B N 1
ATOM 3292 C CA . MET B 1 69 ? 73.725 24.897 -3.973 1.00 20.63 86 MET B CA 1
ATOM 3293 C C . MET B 1 69 ? 72.587 24.263 -3.173 1.00 20.64 86 MET B C 1
ATOM 3294 O O . MET B 1 69 ? 72.809 23.193 -2.542 1.00 20.61 86 MET B O 1
ATOM 3299 N N . PHE B 1 70 ? 71.421 24.897 -3.164 1.00 21.28 87 PHE B N 1
ATOM 3300 C CA . PHE B 1 70 ? 70.204 24.381 -2.501 1.00 21.77 87 PHE B CA 1
ATOM 3301 C C . PHE B 1 70 ? 69.083 24.295 -3.536 1.00 22.37 87 PHE B C 1
ATOM 3302 O O . PHE B 1 70 ? 68.787 25.319 -4.161 1.00 23.18 87 PHE B O 1
ATOM 3310 N N . ARG B 1 71 ? 68.521 23.102 -3.716 1.00 22.76 88 ARG B N 1
ATOM 3311 C CA . ARG B 1 71 ? 67.396 22.864 -4.660 1.00 25.92 88 ARG B CA 1
ATOM 3312 C C . ARG B 1 71 ? 66.437 21.861 -4.046 1.00 26.59 88 ARG B C 1
ATOM 3313 O O . ARG B 1 71 ? 66.910 20.873 -3.496 1.00 24.47 88 ARG B O 1
ATOM 3321 N N . VAL B 1 72 ? 65.131 22.085 -4.207 1.00 26.09 89 VAL B N 1
ATOM 3322 C CA . VAL B 1 72 ? 64.103 21.082 -3.831 1.00 26.52 89 VAL B CA 1
ATOM 3323 C C . VAL B 1 72 ? 63.533 20.525 -5.136 1.00 26.50 89 VAL B C 1
ATOM 3324 O O . VAL B 1 72 ? 63.086 21.330 -5.972 1.00 28.79 89 VAL B O 1
ATOM 3328 N N . GLU B 1 73 ? 63.635 19.212 -5.335 1.00 25.33 90 GLU B N 1
ATOM 3329 C CA . GLU B 1 73 ? 63.104 18.516 -6.539 1.00 25.67 90 GLU B CA 1
ATOM 3330 C C . GLU B 1 73 ? 62.023 17.540 -6.093 1.00 24.76 90 GLU B C 1
ATOM 3331 O O . GLU B 1 73 ? 62.020 17.126 -4.938 1.00 24.63 90 GLU B O 1
ATOM 3337 N N . TYR B 1 74 ? 61.091 17.235 -6.986 1.00 24.26 91 TYR B N 1
ATOM 3338 C CA . TYR B 1 74 ? 60.027 16.243 -6.720 1.00 25.63 91 TYR B CA 1
ATOM 3339 C C . TYR B 1 74 ? 59.435 15.785 -8.050 1.00 23.77 91 TYR B C 1
ATOM 3340 O O . TYR B 1 74 ? 59.523 16.520 -9.037 1.00 27.28 91 TYR B O 1
ATOM 3349 N N . ALA B 1 75 ? 58.855 14.596 -8.027 1.00 25.57 92 ALA B N 1
ATOM 3350 C CA . ALA B 1 75 ? 58.126 13.997 -9.167 1.00 25.75 92 ALA B CA 1
ATOM 3351 C C . ALA B 1 75 ? 56.723 14.624 -9.233 1.00 26.88 92 ALA B C 1
ATOM 3352 O O . ALA B 1 75 ? 56.260 14.924 -10.332 1.00 28.50 92 ALA B O 1
ATOM 3354 N N . SER B 1 76 ? 56.068 14.829 -8.089 1.00 26.37 93 SER B N 1
ATOM 3355 C CA . SER B 1 76 ? 54.735 15.475 -8.050 1.00 27.36 93 SER B CA 1
ATOM 3356 C C . SER B 1 76 ? 54.496 16.068 -6.664 1.00 26.45 93 SER B C 1
ATOM 3357 O O . SER B 1 76 ? 55.196 15.689 -5.683 1.00 24.50 93 SER B O 1
ATOM 3360 N N A LYS B 1 77 ? 53.553 17.002 -6.570 0.50 25.51 94 LYS B N 1
ATOM 3361 N N B LYS B 1 77 ? 53.530 16.984 -6.604 0.50 24.79 94 LYS B N 1
ATOM 3362 C CA A LYS B 1 77 ? 53.241 17.686 -5.292 0.50 24.86 94 LYS B CA 1
ATOM 3363 C CA B LYS B 1 77 ? 53.218 17.824 -5.424 0.50 23.95 94 LYS B CA 1
ATOM 3364 C C A LYS B 1 77 ? 51.748 17.999 -5.243 0.50 25.07 94 LYS B C 1
ATOM 3365 C C B LYS B 1 77 ? 51.695 17.852 -5.274 0.50 24.51 94 LYS B C 1
ATOM 3366 O O A LYS B 1 77 ? 51.166 18.388 -6.289 0.50 23.52 94 LYS B O 1
ATOM 3367 O O B LYS B 1 77 ? 51.007 17.817 -6.307 0.50 24.02 94 LYS B O 1
ATOM 3378 N N . VAL B 1 78 ? 51.185 17.889 -4.047 1.00 24.47 95 VAL B N 1
ATOM 3379 C CA . VAL B 1 78 ? 49.735 18.161 -3.833 1.00 24.02 95 VAL B CA 1
ATOM 3380 C C . VAL B 1 78 ? 49.447 19.617 -4.229 1.00 25.80 95 VAL B C 1
ATOM 3381 O O . VAL B 1 78 ? 50.359 20.479 -4.194 1.00 27.03 95 VAL B O 1
ATOM 3385 N N . ASP B 1 79 ? 48.213 19.854 -4.668 1.00 25.61 96 ASP B N 1
ATOM 3386 C CA . ASP B 1 79 ? 47.673 21.164 -5.111 1.00 26.40 96 ASP B CA 1
ATOM 3387 C C . ASP B 1 79 ? 46.313 21.279 -4.422 1.00 26.58 96 ASP B C 1
ATOM 3388 O O . ASP B 1 79 ? 45.478 20.370 -4.621 1.00 25.58 96 ASP B O 1
ATOM 3393 N N . GLU B 1 80 ? 46.133 22.302 -3.593 1.00 25.19 97 GLU B N 1
ATOM 3394 C CA . GLU B 1 80 ? 44.884 22.461 -2.823 1.00 25.03 97 GLU B CA 1
ATOM 3395 C C . GLU B 1 80 ? 43.671 22.388 -3.763 1.00 24.02 97 GLU B C 1
ATOM 3396 O O . GLU B 1 80 ? 42.641 21.854 -3.349 1.00 22.43 97 GLU B O 1
ATOM 3402 N N . ASN B 1 81 ? 43.789 22.891 -4.994 1.00 23.72 98 ASN B N 1
ATOM 3403 C CA . ASN B 1 81 ? 42.645 22.999 -5.935 1.00 24.61 98 ASN B CA 1
ATOM 3404 C C . ASN B 1 81 ? 42.277 21.639 -6.524 1.00 23.65 98 ASN B C 1
ATOM 3405 O O . ASN B 1 81 ? 41.274 21.577 -7.272 1.00 23.06 98 ASN B O 1
ATOM 3410 N N . PHE B 1 82 ? 43.035 20.590 -6.196 1.00 23.36 99 PHE B N 1
ATOM 3411 C CA . PHE B 1 82 ? 42.733 19.180 -6.553 1.00 22.90 99 PHE B CA 1
ATOM 3412 C C . PHE B 1 82 ? 42.674 18.254 -5.332 1.00 22.58 99 PHE B C 1
ATOM 3413 O O . PHE B 1 82 ? 41.936 17.256 -5.407 1.00 22.45 99 PHE B O 1
ATOM 3421 N N . ASP B 1 83 ? 43.454 18.546 -4.283 1.00 21.82 100 ASP B N 1
ATOM 3422 C CA . ASP B 1 83 ? 43.706 17.643 -3.128 1.00 21.94 100 ASP B CA 1
ATOM 3423 C C . ASP B 1 83 ? 43.260 18.253 -1.794 1.00 20.74 100 ASP B C 1
ATOM 3424 O O . ASP B 1 83 ? 43.331 17.556 -0.785 1.00 21.28 100 ASP B O 1
ATOM 3439 N N . VAL B 1 85 ? 44.574 20.211 0.204 1.00 24.42 102 VAL B N 1
ATOM 3440 C CA . VAL B 1 85 ? 45.658 20.380 1.161 1.00 26.41 102 VAL B CA 1
ATOM 3441 C C . VAL B 1 85 ? 46.838 20.974 0.394 1.00 26.65 102 VAL B C 1
ATOM 3442 O O . VAL B 1 85 ? 46.919 20.787 -0.841 1.00 25.67 102 VAL B O 1
ATOM 3446 N N . GLU B 1 86 ? 47.697 21.677 1.128 1.00 28.91 103 GLU B N 1
ATOM 3447 C CA . GLU B 1 86 ? 48.892 22.383 0.614 1.00 28.75 103 GLU B CA 1
ATOM 3448 C C . GLU B 1 86 ? 50.126 21.582 1.037 1.00 24.75 103 GLU B C 1
ATOM 3449 O O . GLU B 1 86 ? 50.122 20.989 2.130 1.00 25.46 103 GLU B O 1
ATOM 3455 N N . ALA B 1 87 ? 51.171 21.591 0.211 1.00 25.47 104 ALA B N 1
ATOM 3456 C CA . ALA B 1 87 ? 52.469 20.966 0.555 1.00 26.36 104 ALA B CA 1
ATOM 3457 C C . ALA B 1 87 ? 53.161 21.757 1.668 1.00 28.19 104 ALA B C 1
ATOM 3458 O O . ALA B 1 87 ? 53.018 23.003 1.700 1.00 27.53 104 ALA B O 1
ATOM 3460 N N . ASP B 1 88 ? 53.925 21.064 2.510 1.00 27.86 105 ASP B N 1
ATOM 3461 C CA . ASP B 1 88 ? 54.804 21.690 3.537 1.00 30.11 105 ASP B CA 1
ATOM 3462 C C . ASP B 1 88 ? 55.773 22.641 2.829 1.00 28.86 105 ASP B C 1
ATOM 3463 O O . ASP B 1 88 ? 56.181 22.347 1.694 1.00 28.34 105 ASP B O 1
ATOM 3468 N N . ASP B 1 89 ? 56.153 23.736 3.495 1.00 29.09 106 ASP B N 1
ATOM 3469 C CA . ASP B 1 89 ? 57.146 24.707 2.967 1.00 29.42 106 ASP B CA 1
ATOM 3470 C C . ASP B 1 89 ? 58.551 24.188 3.304 1.00 29.39 106 ASP B C 1
ATOM 3471 O O . ASP B 1 89 ? 59.218 24.725 4.208 1.00 27.40 106 ASP B O 1
ATOM 3476 N N . VAL B 1 90 ? 58.966 23.129 2.623 1.00 28.69 107 VAL B N 1
ATOM 3477 C CA . VAL B 1 90 ? 60.283 22.473 2.849 1.00 28.19 107 VAL B CA 1
ATOM 3478 C C . VAL B 1 90 ? 61.398 23.499 2.581 1.00 26.44 107 VAL B C 1
ATOM 3479 O O . VAL B 1 90 ? 62.352 23.547 3.377 1.00 27.19 107 VAL B O 1
ATOM 3483 N N . GLU B 1 91 ? 61.282 24.293 1.517 1.00 27.57 108 GLU B N 1
ATOM 3484 C CA . GLU B 1 91 ? 62.261 25.353 1.159 1.00 30.34 108 GLU B CA 1
ATOM 3485 C C . GLU B 1 91 ? 62.442 26.297 2.349 1.00 31.12 108 GLU B C 1
ATOM 3486 O O . GLU B 1 91 ? 63.594 26.530 2.752 1.00 28.94 108 GLU B O 1
ATOM 3492 N N . GLY B 1 92 ? 61.342 26.803 2.917 1.00 28.55 109 GLY B N 1
ATOM 3493 C CA . GLY B 1 92 ? 61.370 27.745 4.053 1.00 27.12 109 GLY B CA 1
ATOM 3494 C C . GLY B 1 92 ? 62.043 27.160 5.283 1.00 27.30 109 GLY B C 1
ATOM 3495 O O . GLY B 1 92 ? 62.770 27.895 5.987 1.00 26.96 109 GLY B O 1
ATOM 3496 N N . LYS B 1 93 ? 61.809 25.883 5.573 1.00 26.59 110 LYS B N 1
ATOM 3497 C CA . LYS B 1 93 ? 62.442 25.192 6.720 1.00 26.01 110 LYS B CA 1
ATOM 3498 C C . LYS B 1 93 ? 63.957 25.113 6.527 1.00 23.68 110 LYS B C 1
ATOM 3499 O O . LYS B 1 93 ? 64.671 25.437 7.493 1.00 23.71 110 LYS B O 1
ATOM 3505 N N . ILE B 1 94 ? 64.432 24.716 5.353 1.00 23.00 111 ILE B N 1
ATOM 3506 C CA . ILE B 1 94 ? 65.903 24.600 5.104 1.00 23.15 111 ILE B CA 1
ATOM 3507 C C . ILE B 1 94 ? 66.544 25.995 5.195 1.00 24.56 111 ILE B C 1
ATOM 3508 O O . ILE B 1 94 ? 67.661 26.119 5.772 1.00 23.69 111 ILE B O 1
ATOM 3513 N N A ARG B 1 95 ? 65.871 27.016 4.658 0.50 25.08 112 ARG B N 1
ATOM 3514 N N B ARG B 1 95 ? 65.877 27.026 4.666 0.50 25.79 112 ARG B N 1
ATOM 3515 C CA A ARG B 1 95 ? 66.341 28.429 4.686 0.50 26.90 112 ARG B CA 1
ATOM 3516 C CA B ARG B 1 95 ? 66.390 28.426 4.687 0.50 28.10 112 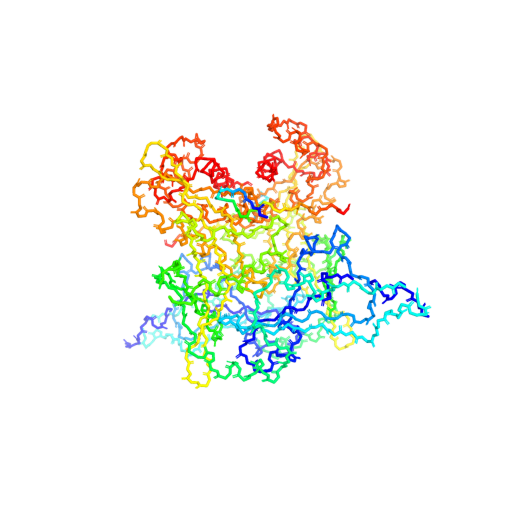ARG B CA 1
ATOM 3517 C C A ARG B 1 95 ? 66.499 28.945 6.125 0.50 27.71 112 ARG B C 1
ATOM 3518 C C B ARG B 1 95 ? 66.486 28.965 6.125 0.50 28.41 112 ARG B C 1
ATOM 3519 O O A ARG B 1 95 ? 67.246 29.923 6.301 0.50 28.55 112 ARG B O 1
ATOM 3520 O O B ARG B 1 95 ? 67.186 29.977 6.306 0.50 29.13 112 ARG B O 1
ATOM 3535 N N . GLN B 1 96 ? 65.837 28.341 7.116 1.00 27.34 113 GLN B N 1
ATOM 3536 C CA . GLN B 1 96 ? 66.007 28.734 8.548 1.00 27.42 113 GLN B CA 1
ATOM 3537 C C . GLN B 1 96 ? 67.433 28.398 9.018 1.00 27.65 113 GLN B C 1
ATOM 3538 O O . GLN B 1 96 ? 67.868 29.029 9.986 1.00 26.50 113 GLN B O 1
ATOM 3544 N N . ILE B 1 97 ? 68.126 27.410 8.423 1.00 24.14 114 ILE B N 1
ATOM 3545 C CA . ILE B 1 97 ? 69.419 26.937 9.011 1.00 23.61 114 ILE B CA 1
ATOM 3546 C C . ILE B 1 97 ? 70.581 27.030 8.030 1.00 22.29 114 ILE B C 1
ATOM 3547 O O . ILE B 1 97 ? 71.674 26.588 8.410 1.00 20.91 114 ILE B O 1
ATOM 3552 N N . ILE B 1 98 ? 70.377 27.573 6.833 1.00 21.87 115 ILE B N 1
ATOM 3553 C CA . ILE B 1 98 ? 71.493 27.867 5.898 1.00 21.37 115 ILE B CA 1
ATOM 3554 C C . ILE B 1 98 ? 71.486 29.368 5.644 1.00 22.73 115 ILE B C 1
ATOM 3555 O O . ILE B 1 98 ? 70.438 30.015 5.648 1.00 22.89 115 ILE B O 1
ATOM 3560 N N . PRO B 1 99 ? 72.658 29.980 5.426 1.00 21.42 116 PRO B N 1
ATOM 3561 C CA . PRO B 1 99 ? 72.709 31.414 5.166 1.00 21.81 116 PRO B CA 1
ATOM 3562 C C . PRO B 1 99 ? 72.159 31.742 3.786 1.00 21.93 116 PRO B C 1
ATOM 3563 O O . PRO B 1 99 ? 72.094 30.894 2.894 1.00 22.03 116 PRO B O 1
ATOM 3567 N N . PRO B 1 100 ? 71.748 33.002 3.551 1.00 23.74 117 PRO B N 1
ATOM 3568 C CA . PRO B 1 100 ? 71.327 33.409 2.212 1.00 24.40 117 PRO B CA 1
ATOM 3569 C C . PRO B 1 100 ? 72.504 33.384 1.229 1.00 25.43 117 PRO B C 1
ATOM 3570 O O . PRO B 1 100 ? 73.646 33.278 1.658 1.00 25.99 117 PRO B O 1
ATOM 3574 N N . GLY B 1 101 ? 72.202 33.490 -0.063 1.00 25.24 118 GLY B N 1
ATOM 3575 C CA . GLY B 1 101 ? 73.216 33.650 -1.112 1.00 25.79 118 GLY B CA 1
ATOM 3576 C C . GLY B 1 101 ? 73.639 32.329 -1.732 1.00 24.56 118 GLY B C 1
ATOM 3577 O O . GLY B 1 101 ? 74.554 32.328 -2.544 1.00 26.55 118 GLY B O 1
ATOM 3578 N N . PHE B 1 102 ? 72.965 31.232 -1.402 1.00 24.86 119 PHE B N 1
ATOM 3579 C CA . PHE B 1 102 ? 73.201 29.915 -2.046 1.00 23.05 119 PHE B CA 1
ATOM 3580 C C . PHE B 1 102 ? 72.834 30.006 -3.529 1.00 24.31 119 PHE B C 1
ATOM 3581 O O . PHE B 1 102 ? 71.975 30.845 -3.907 1.00 24.88 119 PHE B O 1
ATOM 3589 N N A CYS B 1 103 ? 73.463 29.197 -4.377 0.50 23.70 120 CYS B N 1
ATOM 3590 N N B CYS B 1 103 ? 73.492 29.168 -4.342 0.50 24.22 120 CYS B N 1
ATOM 3591 C CA A CYS B 1 103 ? 73.042 29.094 -5.793 0.50 24.90 120 CYS B CA 1
ATOM 3592 C CA B CYS B 1 103 ? 73.164 28.885 -5.763 0.50 25.76 120 CYS B CA 1
ATOM 3593 C C A CYS B 1 103 ? 71.965 28.005 -5.899 0.50 26.47 120 CYS B C 1
ATOM 3594 C C B CYS B 1 103 ? 71.892 28.025 -5.835 0.50 26.89 120 CYS B C 1
ATOM 3595 O O A CYS B 1 103 ? 71.842 27.160 -4.982 0.50 23.61 120 CYS B O 1
ATOM 3596 O O B CYS B 1 103 ? 71.598 27.300 -4.851 0.50 23.61 120 CYS B O 1
ATOM 3601 N N . THR B 1 104 ? 71.154 28.077 -6.953 1.00 27.77 121 THR B N 1
ATOM 3602 C CA . THR B 1 104 ? 69.916 27.272 -7.112 1.00 30.30 121 THR B CA 1
ATOM 3603 C C . THR B 1 104 ? 70.015 26.354 -8.333 1.00 31.99 121 THR B C 1
ATOM 3604 O O . THR B 1 104 ? 69.055 25.613 -8.572 1.00 31.19 121 THR B O 1
ATOM 3608 N N . ASN B 1 105 ? 71.146 26.351 -9.036 1.00 31.24 122 ASN B N 1
ATOM 3609 C CA . ASN B 1 105 ? 71.316 25.519 -10.251 1.00 33.57 122 ASN B CA 1
ATOM 3610 C C . ASN B 1 105 ? 72.769 25.058 -10.378 1.00 32.91 122 ASN B C 1
ATOM 3611 O O . ASN B 1 105 ? 73.671 25.692 -9.790 1.00 33.58 122 ASN B O 1
ATOM 3616 N N . THR B 1 106 ? 72.954 23.986 -11.146 1.00 35.80 123 THR B N 1
ATOM 3617 C CA . THR B 1 106 ? 74.242 23.318 -11.467 1.00 38.66 123 THR B CA 1
ATOM 3618 C C . THR B 1 106 ? 75.223 24.298 -12.133 1.00 36.96 123 THR B C 1
ATOM 3619 O O . THR B 1 106 ? 76.414 24.276 -11.773 1.00 33.76 123 THR B O 1
ATOM 3623 N N . ASN B 1 107 ? 74.781 25.100 -13.107 1.00 37.68 124 ASN B N 1
ATOM 3624 C CA . ASN B 1 107 ? 75.684 25.989 -13.887 1.00 37.68 124 ASN B CA 1
ATOM 3625 C C . ASN B 1 107 ? 76.352 26.993 -12.949 1.00 34.97 124 ASN B C 1
ATOM 3626 O O . ASN B 1 107 ? 77.574 27.153 -13.034 1.00 33.02 124 ASN B O 1
ATOM 3631 N N . ASP B 1 108 ? 75.567 27.655 -12.101 1.00 30.69 125 ASP B N 1
ATOM 3632 C CA . ASP B 1 108 ? 76.070 28.670 -11.142 1.00 34.08 125 ASP B CA 1
ATOM 3633 C C . ASP B 1 108 ? 77.009 27.983 -10.145 1.00 30.59 125 ASP B C 1
ATOM 3634 O O . ASP B 1 108 ? 78.036 28.577 -9.799 1.00 33.22 125 ASP B O 1
ATOM 3639 N N . PHE B 1 109 ? 76.672 26.765 -9.722 1.00 31.34 126 PHE B N 1
ATOM 3640 C CA . PHE B 1 109 ? 77.486 25.982 -8.755 1.00 29.20 126 PHE B CA 1
ATOM 3641 C C . PHE B 1 109 ? 78.853 25.646 -9.375 1.00 28.03 126 PHE B C 1
ATOM 3642 O O . PHE B 1 109 ? 79.871 25.818 -8.717 1.00 26.06 126 PHE B O 1
ATOM 3650 N N . LEU B 1 110 ? 78.880 25.195 -10.630 1.00 28.32 127 LEU B N 1
ATOM 3651 C CA . LEU B 1 110 ? 80.139 24.840 -11.334 1.00 28.88 127 LEU B CA 1
ATOM 3652 C C . LEU B 1 110 ? 80.997 26.096 -11.553 1.00 28.97 127 LEU B C 1
ATOM 3653 O O . LEU B 1 110 ? 82.231 25.958 -11.518 1.00 28.44 127 LEU B O 1
ATOM 3658 N N . SER B 1 111 ? 80.391 27.277 -11.749 1.00 26.95 128 SER B N 1
ATOM 3659 C CA . SER B 1 111 ? 81.149 28.546 -11.873 1.00 28.66 128 SER B CA 1
ATOM 3660 C C . SER B 1 111 ? 81.852 28.841 -10.549 1.00 30.35 128 SER B C 1
ATOM 3661 O O . SER B 1 111 ? 83.010 29.259 -10.582 1.00 29.70 128 SER B O 1
ATOM 3664 N N . LEU B 1 112 ? 81.198 28.578 -9.415 1.00 29.18 129 LEU B N 1
ATOM 3665 C CA . LEU B 1 112 ? 81.843 28.787 -8.095 1.00 30.10 129 LEU B CA 1
ATOM 3666 C C . LEU B 1 112 ? 82.944 27.739 -7.906 1.00 26.22 129 LEU B C 1
ATOM 3667 O O . LEU B 1 112 ? 84.005 28.067 -7.334 1.00 24.94 129 LEU B O 1
ATOM 3672 N N . LEU B 1 113 ? 82.750 26.521 -8.390 1.00 24.85 130 LEU B N 1
ATOM 3673 C CA . LEU B 1 113 ? 83.774 25.461 -8.267 1.00 23.17 130 LEU B CA 1
ATOM 3674 C C . LEU B 1 113 ? 85.059 25.932 -8.959 1.00 21.39 130 LEU B C 1
ATOM 3675 O O . LEU B 1 113 ? 86.163 25.648 -8.440 1.00 22.67 130 LEU B O 1
ATOM 3680 N N . GLU B 1 114 ? 84.967 26.691 -10.063 1.00 21.64 131 GLU B N 1
ATOM 3681 C CA . GLU B 1 114 ? 86.189 27.150 -10.761 1.00 22.52 131 GLU B CA 1
ATOM 3682 C C . GLU B 1 114 ? 87.000 28.083 -9.855 1.00 22.11 131 GLU B C 1
ATOM 3683 O O . GLU B 1 114 ? 88.218 28.157 -10.066 1.00 24.64 131 GLU B O 1
ATOM 3689 N N . LYS B 1 115 ? 86.359 28.809 -8.940 1.00 22.97 132 LYS B N 1
ATOM 3690 C CA . LYS B 1 115 ? 87.046 29.806 -8.064 1.00 25.03 132 LYS B CA 1
ATOM 3691 C C . LYS B 1 115 ? 87.692 29.136 -6.842 1.00 23.61 132 LYS B C 1
ATOM 3692 O O . LYS B 1 115 ? 88.366 29.841 -6.075 1.00 24.67 132 LYS B O 1
ATOM 3698 N N . GLU B 1 116 ? 87.525 27.825 -6.674 1.00 22.66 133 GLU B N 1
ATOM 3699 C CA . GLU B 1 116 ? 87.913 27.118 -5.438 1.00 22.56 133 GLU B CA 1
ATOM 3700 C C . GLU B 1 116 ? 89.437 27.164 -5.300 1.00 24.47 133 GLU B C 1
ATOM 3701 O O . GLU B 1 116 ? 89.909 27.082 -4.172 1.00 23.88 133 GLU B O 1
ATOM 3707 N N . VAL B 1 117 ? 90.198 27.344 -6.396 1.00 23.15 134 VAL B N 1
ATOM 3708 C CA . VAL B 1 117 ? 91.676 27.533 -6.310 1.00 25.69 134 VAL B CA 1
ATOM 3709 C C . VAL B 1 117 ? 92.023 28.627 -5.287 1.00 26.63 134 VAL B C 1
ATOM 3710 O O . VAL B 1 117 ? 93.096 28.511 -4.654 1.00 28.63 134 VAL B O 1
ATOM 3714 N N . ASP B 1 118 ? 91.192 29.659 -5.127 1.00 24.46 135 ASP B N 1
ATOM 3715 C CA . ASP B 1 118 ? 91.466 30.806 -4.219 1.00 24.65 135 ASP B CA 1
ATOM 3716 C C . ASP B 1 118 ? 91.261 30.436 -2.740 1.00 22.91 135 ASP B C 1
ATOM 3717 O O . ASP B 1 118 ? 91.687 31.241 -1.858 1.00 23.19 135 ASP B O 1
ATOM 3722 N N . PHE B 1 119 ? 90.569 29.342 -2.445 1.00 21.77 136 PHE B N 1
ATOM 3723 C CA . PHE B 1 119 ? 90.192 29.015 -1.045 1.00 20.60 136 PHE B CA 1
ATOM 3724 C C . PHE B 1 119 ? 91.442 28.555 -0.293 1.00 19.48 136 PHE B C 1
ATOM 3725 O O . PHE B 1 119 ? 92.183 27.676 -0.744 1.00 20.84 136 PHE B O 1
ATOM 3733 N N . LYS B 1 120 ? 91.649 29.132 0.886 1.00 20.06 137 LYS B N 1
ATOM 3734 C CA . LYS B 1 120 ? 92.758 28.757 1.784 1.00 21.43 137 LYS B CA 1
ATOM 3735 C C . LYS B 1 120 ? 92.177 28.488 3.162 1.00 20.54 137 LYS B C 1
ATOM 3736 O O . LYS B 1 120 ? 91.183 29.090 3.550 1.00 22.60 137 LYS B O 1
ATOM 3742 N N . PRO B 1 121 ? 92.813 27.601 3.935 1.00 19.37 138 PRO B N 1
ATOM 3743 C CA . PRO B 1 121 ? 92.434 27.436 5.335 1.00 20.16 138 PRO B CA 1
ATOM 3744 C C . PRO B 1 121 ? 92.470 28.748 6.114 1.00 21.53 138 PRO B C 1
ATOM 3745 O O . PRO B 1 121 ? 93.294 29.607 5.827 1.00 22.32 138 PRO B O 1
ATOM 3749 N N . PHE B 1 122 ? 91.613 28.861 7.120 1.00 19.47 139 PHE B N 1
ATOM 3750 C CA . PHE B 1 122 ? 91.589 30.021 8.036 1.00 18.80 139 PHE B CA 1
ATOM 3751 C C . PHE B 1 122 ? 92.496 29.758 9.229 1.00 20.11 139 PHE B C 1
ATOM 3752 O O . PHE B 1 122 ? 92.485 28.634 9.765 1.00 20.31 139 PHE B O 1
ATOM 3760 N N . GLY B 1 123 ? 93.208 30.798 9.676 1.00 18.90 140 GLY B N 1
ATOM 3761 C CA . GLY B 1 123 ? 93.836 30.783 11.001 1.00 19.60 140 GLY B CA 1
ATOM 3762 C C . GLY B 1 123 ? 95.242 30.241 10.982 1.00 19.82 140 GLY B C 1
ATOM 3763 O O . GLY B 1 123 ? 95.932 30.317 9.940 1.00 23.38 140 GLY B O 1
ATOM 3764 N N . THR B 1 124 ? 95.661 29.723 12.122 1.00 20.24 141 THR B N 1
ATOM 3765 C CA . THR B 1 124 ? 97.056 29.320 12.404 1.00 20.26 141 THR B CA 1
ATOM 3766 C C . THR B 1 124 ? 97.208 27.802 12.298 1.00 19.77 141 THR B C 1
ATOM 3767 O O . THR B 1 124 ? 96.461 27.070 12.964 1.00 21.23 141 THR B O 1
ATOM 3771 N N . LEU B 1 125 ? 98.182 27.348 11.523 1.00 19.67 142 LEU B N 1
ATOM 3772 C CA . LEU B 1 125 ? 98.462 25.897 11.386 1.00 20.75 142 LEU B CA 1
ATOM 3773 C C . LEU B 1 125 ? 99.005 25.344 12.708 1.00 21.38 142 LEU B C 1
ATOM 3774 O O . LEU B 1 125 ? 99.992 25.906 13.234 1.00 22.20 142 LEU B O 1
ATOM 3779 N N . LEU B 1 126 ? 98.371 24.295 13.235 1.00 20.42 143 LEU B N 1
ATOM 3780 C CA . LEU B 1 126 ? 98.804 23.620 14.488 1.00 21.49 143 LEU B CA 1
ATOM 3781 C C . LEU B 1 126 ? 99.533 22.320 14.187 1.00 22.24 143 LEU B C 1
ATOM 3782 O O . LEU B 1 126 ? 100.435 21.938 14.970 1.00 23.44 143 LEU B O 1
ATOM 3787 N N . HIS B 1 127 ? 99.076 21.570 13.188 1.00 22.12 144 HIS B N 1
ATOM 3788 C CA . HIS B 1 127 ? 99.507 20.166 13.021 1.00 21.98 144 HIS B CA 1
ATOM 3789 C C . HIS B 1 127 ? 99.303 19.740 11.580 1.00 23.19 144 HIS B C 1
ATOM 3790 O O . HIS B 1 127 ? 98.271 20.099 10.970 1.00 21.93 144 HIS B O 1
ATOM 3797 N N A THR B 1 128 ? 100.268 18.993 11.048 0.50 21.74 145 THR B N 1
ATOM 3798 N N B THR B 1 128 ? 100.233 18.933 11.067 0.50 22.65 145 THR B N 1
ATOM 3799 C CA A THR B 1 128 ? 100.166 18.332 9.730 0.50 22.05 145 THR B CA 1
ATOM 3800 C CA B THR B 1 128 ? 100.187 18.356 9.702 0.50 23.90 145 THR B CA 1
ATOM 3801 C C A THR B 1 128 ? 100.383 16.838 9.945 0.50 22.22 145 THR B C 1
ATOM 3802 C C B THR B 1 128 ? 100.497 16.864 9.814 0.50 23.20 145 THR B C 1
ATOM 3803 O O A THR B 1 128 ? 101.124 16.474 10.890 0.50 21.85 145 THR B O 1
ATOM 3804 O O B THR B 1 128 ? 101.445 16.527 10.545 0.50 23.03 145 THR B O 1
ATOM 3811 N N . TYR B 1 129 ? 99.724 16.016 9.137 1.00 22.28 146 TYR B N 1
ATOM 3812 C CA . TYR B 1 129 ? 99.922 14.549 9.152 1.00 23.30 146 TYR B CA 1
ATOM 3813 C C . TYR B 1 129 ? 99.566 13.998 7.781 1.00 24.60 146 TYR B C 1
ATOM 3814 O O . TYR B 1 129 ? 98.806 14.612 6.999 1.00 22.82 146 TYR B O 1
ATOM 3823 N N . SER B 1 130 ? 100.098 12.804 7.524 1.00 28.22 147 SER B N 1
ATOM 3824 C CA . SER B 1 130 ? 99.983 12.094 6.231 1.00 31.99 147 SER B CA 1
ATOM 3825 C C . SER B 1 130 ? 99.370 10.729 6.487 1.00 33.46 147 SER B C 1
ATOM 3826 O O . SER B 1 130 ? 99.660 10.148 7.547 1.00 32.70 147 SER B O 1
ATOM 3829 N N . VAL B 1 131 ? 98.528 10.273 5.563 1.00 36.48 148 VAL B N 1
ATOM 3830 C CA . VAL B 1 131 ? 98.012 8.877 5.527 1.00 38.69 148 VAL B CA 1
ATOM 3831 C C . VAL B 1 131 ? 98.521 8.237 4.231 1.00 44.51 148 VAL B C 1
ATOM 3832 O O . VAL B 1 131 ? 98.358 8.865 3.167 1.00 38.11 148 VAL B O 1
ATOM 3836 N N . LEU B 1 132 ? 99.150 7.059 4.336 1.00 50.64 149 LEU B N 1
ATOM 3837 C CA . LEU B 1 132 ? 99.602 6.218 3.192 1.00 53.55 149 LEU B CA 1
ATOM 3838 C C . LEU B 1 132 ? 98.497 5.214 2.853 1.00 53.19 149 LEU B C 1
ATOM 3839 O O . LEU B 1 132 ? 97.578 5.623 2.123 1.00 57.49 149 LEU B O 1
ATOM 3842 N N . GLU B 1 138 ? 100.041 7.234 -3.659 1.00 62.98 155 GLU B N 1
ATOM 3843 C CA . GLU B 1 138 ? 98.824 7.781 -2.996 1.00 60.44 155 GLU B CA 1
ATOM 3844 C C . GLU B 1 138 ? 99.125 8.019 -1.507 1.00 57.09 155 GLU B C 1
ATOM 3845 O O . GLU B 1 138 ? 98.824 7.126 -0.677 1.00 56.69 155 GLU B O 1
ATOM 3847 N N . ASN B 1 139 ? 99.740 9.169 -1.203 1.00 51.54 156 ASN B N 1
ATOM 3848 C CA . ASN B 1 139 ? 99.891 9.743 0.163 1.00 46.30 156 ASN B CA 1
ATOM 3849 C C . ASN B 1 139 ? 98.897 10.903 0.292 1.00 39.39 156 ASN B C 1
ATOM 3850 O O . ASN B 1 139 ? 98.846 11.735 -0.617 1.00 37.58 156 ASN B O 1
ATOM 3855 N N . PHE B 1 140 ? 98.133 10.951 1.380 1.00 32.84 157 PHE B N 1
ATOM 3856 C CA . PHE B 1 140 ? 97.108 11.993 1.646 1.00 31.34 157 PHE B CA 1
ATOM 3857 C C . PHE B 1 140 ? 97.609 12.867 2.792 1.00 28.88 157 PHE B C 1
ATOM 3858 O O . PHE B 1 140 ? 98.110 12.290 3.767 1.00 30.13 157 PHE B O 1
ATOM 3866 N N . THR B 1 141 ? 97.530 14.192 2.657 1.00 26.06 158 THR B N 1
ATOM 3867 C CA . THR B 1 141 ? 98.055 15.150 3.662 1.00 25.57 158 THR B CA 1
ATOM 3868 C C . THR B 1 141 ? 96.896 15.947 4.259 1.00 23.41 158 THR B C 1
ATOM 3869 O O . THR B 1 141 ? 96.080 16.475 3.484 1.00 21.73 158 THR B O 1
ATOM 3873 N N . PHE B 1 142 ? 96.885 16.034 5.582 1.00 20.71 159 PHE B N 1
ATOM 3874 C CA . PHE B 1 142 ? 95.841 16.737 6.371 1.00 21.57 159 PHE B CA 1
ATOM 3875 C C . PHE B 1 142 ? 96.497 17.807 7.229 1.00 20.46 159 PHE B C 1
ATOM 3876 O O . PHE B 1 142 ? 97.659 17.670 7.630 1.00 21.51 159 PHE B O 1
ATOM 3884 N N . GLN B 1 143 ? 95.764 18.887 7.487 1.00 20.05 160 GLN B N 1
ATOM 3885 C CA . GLN B 1 143 ? 96.243 19.995 8.337 1.00 19.92 160 GLN B CA 1
ATOM 3886 C C . GLN B 1 143 ? 95.141 20.390 9.313 1.00 19.16 160 GLN B C 1
ATOM 3887 O O . GLN B 1 143 ? 93.955 20.372 8.925 1.00 19.49 160 GLN B O 1
ATOM 3893 N N . ILE B 1 144 ? 95.554 20.745 10.517 1.00 18.63 161 ILE B N 1
ATOM 3894 C CA . ILE B 1 144 ? 94.656 21.256 11.579 1.00 18.97 161 ILE B CA 1
ATOM 3895 C C . ILE B 1 144 ? 95.049 22.695 11.882 1.00 18.76 161 ILE B C 1
ATOM 3896 O O . ILE B 1 144 ? 96.237 22.972 12.121 1.00 18.64 161 ILE B O 1
ATOM 3901 N N . TYR B 1 145 ? 94.039 23.554 11.917 1.00 18.12 162 TYR B N 1
ATOM 3902 C CA . TYR B 1 145 ? 94.181 25.005 12.144 1.00 17.72 162 TYR B CA 1
ATOM 3903 C C . TYR B 1 145 ? 93.359 25.415 13.353 1.00 18.37 162 TYR B C 1
ATOM 3904 O O . TYR B 1 145 ? 92.293 24.824 13.631 1.00 19.10 162 TYR B O 1
ATOM 3913 N N . LYS B 1 146 ? 93.812 26.473 14.010 1.00 18.28 163 LYS B N 1
ATOM 3914 C CA . LYS B 1 146 ? 92.988 27.218 14.979 1.00 17.72 163 LYS B CA 1
ATOM 3915 C C . LYS B 1 146 ? 92.584 28.519 14.289 1.00 17.94 163 LYS B C 1
ATOM 3916 O O . LYS B 1 146 ? 93.458 29.289 13.848 1.00 18.73 163 LYS B O 1
ATOM 3922 N N . ALA B 1 147 ? 91.284 28.745 14.157 1.00 17.88 164 ALA B N 1
ATOM 3923 C CA . ALA B 1 147 ? 90.764 29.939 13.459 1.00 17.76 164 ALA B CA 1
ATOM 3924 C C . ALA B 1 147 ? 89.907 30.772 14.399 1.00 19.39 164 ALA B C 1
ATOM 3925 O O . ALA B 1 147 ? 89.420 30.242 15.398 1.00 18.68 164 ALA B O 1
ATOM 3927 N N . ASP B 1 148 ? 89.714 32.056 14.091 1.00 19.72 165 ASP B N 1
ATOM 3928 C CA . ASP B 1 148 ? 88.807 32.911 14.894 1.00 19.94 165 ASP B CA 1
ATOM 3929 C C . ASP B 1 148 ? 88.063 33.879 13.967 1.00 20.02 165 ASP B C 1
ATOM 3930 O O . ASP B 1 148 ? 88.343 33.903 12.745 1.00 18.70 165 ASP B O 1
ATOM 3935 N N . MET B 1 149 ? 87.070 34.551 14.534 1.00 19.58 166 MET B N 1
ATOM 3936 C CA . MET B 1 149 ? 86.109 35.390 13.793 1.00 20.68 166 MET B CA 1
ATOM 3937 C C . MET B 1 149 ? 86.798 36.650 13.241 1.00 22.71 166 MET B C 1
ATOM 3938 O O . MET B 1 149 ? 86.183 37.311 12.376 1.00 22.60 166 MET B O 1
ATOM 3943 N N . THR B 1 150 ? 88.063 36.915 13.589 1.00 22.35 167 THR B N 1
ATOM 3944 C CA . THR B 1 150 ? 88.823 38.035 12.968 1.00 23.60 167 THR B CA 1
ATOM 3945 C C . THR B 1 150 ? 89.434 37.613 11.638 1.00 23.42 167 THR B C 1
ATOM 3946 O O . THR B 1 150 ? 89.857 38.475 10.872 1.00 25.05 167 THR B O 1
ATOM 3960 N N . ARG B 1 152 ? 89.531 36.904 7.819 1.00 22.57 169 ARG B N 1
ATOM 3961 C CA . ARG B 1 152 ? 88.635 37.300 6.742 1.00 23.01 169 ARG B CA 1
ATOM 3962 C C . ARG B 1 152 ? 87.930 36.058 6.184 1.00 22.19 169 ARG B C 1
ATOM 3963 O O . ARG B 1 152 ? 88.613 35.049 5.928 1.00 22.81 169 ARG B O 1
ATOM 3971 N N . GLY B 1 153 ? 86.612 36.141 6.054 1.00 20.35 170 GLY B N 1
ATOM 3972 C CA . GLY B 1 153 ? 85.783 35.091 5.438 1.00 20.53 170 GLY B CA 1
ATOM 3973 C C . GLY B 1 153 ? 85.386 33.998 6.421 1.00 18.61 170 GLY B C 1
ATOM 3974 O O . GLY B 1 153 ? 84.517 33.185 6.049 1.00 19.81 170 GLY B O 1
ATOM 3975 N N . PHE B 1 154 ? 85.964 33.936 7.621 1.00 17.81 171 PHE B N 1
ATOM 3976 C CA . PHE B 1 154 ? 85.666 32.800 8.544 1.00 18.53 171 PHE B CA 1
ATOM 3977 C C . PHE B 1 154 ? 84.207 32.824 9.041 1.00 18.12 171 PHE B C 1
ATOM 3978 O O . PHE B 1 154 ? 83.570 31.757 9.101 1.00 18.36 171 PHE B O 1
ATOM 3986 N N A ARG B 1 155 ? 83.666 33.993 9.402 0.50 19.39 172 ARG B N 1
ATOM 3987 N N B ARG B 1 155 ? 83.672 33.997 9.362 0.50 18.59 172 ARG B N 1
ATOM 3988 C CA A ARG B 1 155 ? 82.268 34.070 9.900 0.50 20.72 172 ARG B CA 1
ATOM 3989 C CA B ARG B 1 155 ? 82.294 34.131 9.888 0.50 19.27 172 ARG B CA 1
ATOM 3990 C C A ARG B 1 155 ? 81.329 33.455 8.854 0.50 20.34 172 ARG B C 1
ATOM 3991 C C B ARG B 1 155 ? 81.275 33.570 8.880 0.50 19.75 172 ARG B C 1
ATOM 3992 O O A ARG B 1 155 ? 80.529 32.573 9.218 0.50 19.02 172 ARG B O 1
ATOM 3993 O O B ARG B 1 155 ? 80.333 32.869 9.300 0.50 18.99 172 ARG B O 1
ATOM 4008 N N . GLU B 1 156 ? 81.437 33.881 7.596 1.00 20.93 173 GLU B N 1
ATOM 4009 C CA . GLU B 1 156 ? 80.522 33.418 6.524 1.00 21.67 173 GLU B CA 1
ATOM 4010 C C . GLU B 1 156 ? 80.711 31.907 6.300 1.00 19.33 173 GLU B C 1
ATOM 4011 O O . GLU B 1 156 ? 79.716 31.189 6.116 1.00 19.60 173 GLU B O 1
ATOM 4017 N N . TYR B 1 157 ? 81.954 31.449 6.288 1.00 17.85 174 TYR B N 1
ATOM 4018 C CA . TYR B 1 157 ? 82.305 30.011 6.145 1.00 17.16 174 TYR B CA 1
ATOM 4019 C C . TYR B 1 157 ? 81.664 29.216 7.290 1.00 17.25 174 TYR B C 1
ATOM 4020 O O . TYR B 1 157 ? 81.041 28.161 7.056 1.00 18.00 174 TYR B O 1
ATOM 4029 N N . HIS B 1 158 ? 81.802 29.702 8.522 1.00 16.77 175 HIS B N 1
ATOM 4030 C CA . HIS B 1 158 ? 81.267 29.002 9.712 1.00 16.56 175 HIS B CA 1
ATOM 4031 C C . HIS B 1 158 ? 79.729 28.919 9.629 1.00 17.74 175 HIS B C 1
ATOM 4032 O O . HIS B 1 158 ? 79.181 27.885 10.038 1.00 17.28 175 HIS B O 1
ATOM 4039 N N . GLU B 1 159 ? 79.039 29.944 9.120 1.00 17.32 176 GLU B N 1
ATOM 4040 C CA . GLU B 1 159 ? 77.572 29.867 8.887 1.00 19.36 176 GLU B CA 1
ATOM 4041 C C . GLU B 1 159 ? 77.242 28.727 7.909 1.00 18.11 176 GLU B C 1
ATOM 4042 O O . GLU B 1 159 ? 76.212 28.072 8.101 1.00 19.41 176 GLU B O 1
ATOM 4048 N N . ARG B 1 160 ? 78.044 28.523 6.866 1.00 16.70 177 ARG B N 1
ATOM 4049 C CA . ARG B 1 160 ? 77.790 27.430 5.887 1.00 17.54 177 ARG B CA 1
ATOM 4050 C C . ARG B 1 160 ? 78.081 26.086 6.559 1.00 17.90 177 ARG B C 1
ATOM 4051 O O . ARG B 1 160 ? 77.342 25.118 6.317 1.00 18.49 177 ARG B O 1
ATOM 4059 N N . LEU B 1 161 ? 79.138 26.014 7.352 1.00 16.64 178 LEU B N 1
ATOM 4060 C CA . LEU B 1 161 ? 79.594 24.762 7.993 1.00 17.44 178 LEU B CA 1
ATOM 4061 C C . LEU B 1 161 ? 78.600 24.312 9.066 1.00 16.27 178 LEU B C 1
ATOM 4062 O O . LEU B 1 161 ? 78.340 23.112 9.175 1.00 18.22 178 LEU B O 1
ATOM 4067 N N . GLN B 1 162 ? 78.096 25.231 9.889 1.00 17.16 179 GLN B N 1
ATOM 4068 C CA . GLN B 1 162 ? 77.404 24.858 11.150 1.00 17.41 179 GLN B CA 1
ATOM 4069 C C . GLN B 1 162 ? 76.112 24.087 10.826 1.00 17.69 179 GLN B C 1
ATOM 4070 O O . GLN B 1 162 ? 75.653 23.320 11.696 1.00 17.06 179 GLN B O 1
ATOM 4076 N N . THR B 1 163 ? 75.537 24.269 9.638 1.00 17.53 180 THR B N 1
ATOM 4077 C CA . THR B 1 163 ? 74.311 23.522 9.234 1.00 18.07 180 THR B CA 1
ATOM 4078 C C . THR B 1 163 ? 74.544 22.024 9.426 1.00 17.09 180 THR B C 1
ATOM 4079 O O . THR B 1 163 ? 73.628 21.301 9.875 1.00 18.16 180 THR B O 1
ATOM 4083 N N . PHE B 1 164 ? 75.748 21.544 9.139 1.00 16.62 181 PHE B N 1
ATOM 4084 C CA . PHE B 1 164 ? 76.033 20.087 9.216 1.00 17.42 181 PHE B CA 1
ATOM 4085 C C . PHE B 1 164 ? 75.820 19.575 10.641 1.00 18.51 181 PHE B C 1
ATOM 4086 O O . PHE B 1 164 ? 75.492 18.401 10.793 1.00 19.10 181 PHE B O 1
ATOM 4094 N N . LEU B 1 165 ? 76.011 20.409 11.670 1.00 17.98 182 LEU B N 1
ATOM 4095 C CA . LEU B 1 165 ? 75.831 19.940 13.067 1.00 18.08 182 LEU B CA 1
ATOM 4096 C C . LEU B 1 165 ? 74.379 19.521 13.271 1.00 18.67 182 LEU B C 1
ATOM 4097 O O . LEU B 1 165 ? 74.147 18.566 14.027 1.00 20.95 182 LEU B O 1
ATOM 4102 N N . MET B 1 166 ? 73.437 20.211 12.642 1.00 19.46 183 MET B N 1
ATOM 4103 C CA . MET B 1 166 ? 72.000 19.890 12.792 1.00 19.89 183 MET B CA 1
ATOM 4104 C C . MET B 1 166 ? 71.752 18.458 12.303 1.00 21.08 183 MET B C 1
ATOM 4105 O O . MET B 1 166 ? 70.921 17.767 12.903 1.00 22.10 183 MET B O 1
ATOM 4110 N N . TRP B 1 167 ? 72.463 18.018 11.279 1.00 19.46 184 TRP B N 1
ATOM 4111 C CA . TRP B 1 167 ? 72.221 16.690 10.663 1.00 19.68 184 TRP B CA 1
ATOM 4112 C C . TRP B 1 167 ? 72.888 15.574 11.467 1.00 19.75 184 TRP B C 1
ATOM 4113 O O . TRP B 1 167 ? 72.510 14.408 11.240 1.00 20.02 184 TRP B O 1
ATOM 4124 N N . PHE B 1 168 ? 73.927 15.866 12.270 1.00 19.79 185 PHE B N 1
ATOM 4125 C CA . PHE B 1 168 ? 74.842 14.824 12.800 1.00 19.65 185 PHE B CA 1
ATOM 4126 C C . PHE B 1 168 ? 75.022 14.855 14.320 1.00 21.20 185 PHE B C 1
ATOM 4127 O O . PHE B 1 168 ? 75.589 13.860 14.835 1.00 20.33 185 PHE B O 1
ATOM 4135 N N . ILE B 1 169 ? 74.558 15.896 15.011 1.00 20.12 186 ILE B N 1
ATOM 4136 C CA . ILE B 1 169 ? 74.583 15.975 16.500 1.00 20.01 186 ILE B CA 1
ATOM 4137 C C . ILE B 1 169 ? 73.139 16.140 16.964 1.00 20.35 186 ILE B C 1
ATOM 4138 O O . ILE B 1 169 ? 72.471 17.111 16.568 1.00 21.45 186 ILE B O 1
ATOM 4143 N N . GLU B 1 170 ? 72.649 15.204 17.769 1.00 21.16 187 GLU B N 1
ATOM 4144 C CA . GLU B 1 170 ? 71.199 15.135 18.097 1.00 22.39 187 GLU B CA 1
ATOM 4145 C C . GLU B 1 170 ? 70.666 16.482 18.606 1.00 21.45 187 GLU B C 1
ATOM 4146 O O . GLU B 1 170 ? 69.565 16.896 18.170 1.00 22.84 187 GLU B O 1
ATOM 4152 N N . THR B 1 171 ? 71.367 17.134 19.539 1.00 21.79 188 THR B N 1
ATOM 4153 C CA . THR B 1 171 ? 70.880 18.359 20.228 1.00 22.85 188 THR B CA 1
ATOM 4154 C C . THR B 1 171 ? 71.679 19.585 19.779 1.00 22.79 188 THR B C 1
ATOM 4155 O O . THR B 1 171 ? 71.755 20.571 20.549 1.00 21.46 188 THR B O 1
ATOM 4159 N N . ALA B 1 172 ? 72.222 19.576 18.560 1.00 22.16 189 ALA B N 1
ATOM 4160 C CA . ALA B 1 172 ? 73.026 20.716 18.053 1.00 23.19 189 ALA B CA 1
ATOM 4161 C C . ALA B 1 172 ? 72.256 22.036 18.190 1.00 22.39 189 ALA B C 1
ATOM 4162 O O . ALA B 1 172 ? 71.056 22.083 17.861 1.00 21.19 189 ALA B O 1
ATOM 4164 N N . SER B 1 173 ? 72.931 23.105 18.604 1.00 19.75 190 SER B N 1
ATOM 4165 C CA . SER B 1 173 ? 72.390 24.480 18.520 1.00 20.85 190 SER B CA 1
ATOM 4166 C C . SER B 1 173 ? 73.489 25.419 18.023 1.00 20.39 190 SER B C 1
ATOM 4167 O O . SER B 1 173 ? 74.672 25.128 18.203 1.00 21.67 190 SER B O 1
ATOM 4170 N N . PHE B 1 174 ? 73.116 26.487 17.347 1.00 19.44 191 PHE B N 1
ATOM 4171 C CA . PHE B 1 174 ? 74.111 27.424 16.769 1.00 19.82 191 PHE B CA 1
ATOM 4172 C C . PHE B 1 174 ? 74.697 28.298 17.877 1.00 20.22 191 PHE B C 1
ATOM 4173 O O . PHE B 1 174 ? 73.956 28.827 18.728 1.00 20.84 191 PHE B O 1
ATOM 4181 N N . ILE B 1 175 ? 76.018 28.473 17.848 1.00 18.87 192 ILE B N 1
ATOM 4182 C CA . ILE B 1 175 ? 76.736 29.218 18.917 1.00 19.33 192 ILE B CA 1
ATOM 4183 C C . ILE B 1 175 ? 76.657 30.719 18.672 1.00 19.90 192 ILE B C 1
ATOM 4184 O O . ILE B 1 175 ? 76.403 31.167 17.539 1.00 20.55 192 ILE B O 1
ATOM 4189 N N . ASP B 1 176 ? 76.932 31.475 19.730 1.00 19.98 193 ASP B N 1
ATOM 4190 C CA . ASP B 1 176 ? 77.083 32.948 19.670 1.00 20.25 193 ASP B CA 1
ATOM 4191 C C . ASP B 1 176 ? 78.508 33.302 19.234 1.00 19.26 193 ASP B C 1
ATOM 4192 O O . ASP B 1 176 ? 79.400 33.370 20.083 1.00 19.07 193 ASP B O 1
ATOM 4197 N N . VAL B 1 177 ? 78.726 33.573 17.946 1.00 18.94 194 VAL B N 1
ATOM 4198 C CA . VAL B 1 177 ? 80.096 33.799 17.409 1.00 19.02 194 VAL B CA 1
ATOM 4199 C C . VAL B 1 177 ? 80.622 35.182 17.831 1.00 19.71 194 VAL B C 1
ATOM 4200 O O . VAL B 1 177 ? 81.818 35.412 17.635 1.00 19.63 194 VAL B O 1
ATOM 4204 N N . ASP B 1 178 ? 79.789 36.050 18.413 1.00 20.33 195 ASP B N 1
ATOM 4205 C CA . ASP B 1 178 ? 80.263 37.352 18.949 1.00 22.50 195 ASP B CA 1
ATOM 4206 C C . ASP B 1 178 ? 81.000 37.144 20.281 1.00 20.35 195 ASP B C 1
ATOM 4207 O O . ASP B 1 178 ? 81.704 38.080 20.723 1.00 21.97 195 ASP B O 1
ATOM 4212 N N . ASP B 1 179 ? 80.884 35.963 20.886 1.00 18.86 196 ASP B N 1
ATOM 4213 C CA . ASP B 1 179 ? 81.555 35.627 22.163 1.00 18.42 196 ASP B CA 1
ATOM 4214 C C . ASP B 1 179 ? 82.948 35.097 21.833 1.00 18.89 196 ASP B C 1
ATOM 4215 O O . ASP B 1 179 ? 83.052 33.973 21.248 1.00 19.84 196 ASP B O 1
ATOM 4220 N N . GLU B 1 180 ? 83.994 35.836 22.192 1.00 18.22 197 GLU B N 1
ATOM 4221 C CA . GLU B 1 180 ? 85.388 35.486 21.817 1.00 18.68 197 GLU B CA 1
ATOM 4222 C C . GLU B 1 180 ? 85.935 34.347 22.698 1.00 18.19 197 GLU B C 1
ATOM 4223 O O . GLU B 1 180 ? 87.052 33.903 22.428 1.00 18.41 197 GLU B O 1
ATOM 4229 N N . ARG B 1 181 ? 85.174 33.847 23.669 1.00 18.40 198 ARG B N 1
ATOM 4230 C CA . ARG B 1 181 ? 85.583 32.650 24.444 1.00 16.80 198 ARG B CA 1
ATOM 4231 C C . ARG B 1 181 ? 85.391 31.379 23.608 1.00 18.65 198 ARG B C 1
ATOM 4232 O O . ARG B 1 181 ? 85.969 30.357 23.977 1.00 18.18 198 ARG B O 1
ATOM 4240 N N . TRP B 1 182 ? 84.657 31.443 22.502 1.00 18.39 199 TRP B N 1
ATOM 4241 C CA . TRP B 1 182 ? 84.600 30.313 21.545 1.00 17.98 199 TRP B CA 1
ATOM 4242 C C . TRP B 1 182 ? 85.935 30.225 20.816 1.00 17.94 199 TRP B C 1
ATOM 4243 O O . TRP B 1 182 ? 86.338 31.225 20.186 1.00 19.52 199 TRP B O 1
ATOM 4254 N N . HIS B 1 183 ? 86.496 29.023 20.775 1.00 17.13 200 HIS B N 1
ATOM 4255 C CA . HIS B 1 183 ? 87.660 28.664 19.930 1.00 17.40 200 HIS B CA 1
ATOM 4256 C C . HIS B 1 183 ? 87.218 27.663 18.861 1.00 16.50 200 HIS B C 1
ATOM 4257 O O . HIS B 1 183 ? 86.287 26.863 19.123 1.00 17.35 200 HIS B O 1
ATOM 4264 N N . TYR B 1 184 ? 87.867 27.715 17.704 1.00 16.33 201 TYR B N 1
ATOM 4265 C CA . TYR B 1 184 ? 87.492 26.936 16.496 1.00 15.86 201 TYR B CA 1
ATOM 4266 C C . TYR B 1 184 ? 88.735 26.221 16.002 1.00 16.24 201 TYR B C 1
ATOM 4267 O O . TYR B 1 184 ? 89.755 26.882 15.753 1.00 17.57 201 TYR B O 1
ATOM 4276 N N . PHE B 1 185 ? 88.630 24.901 15.838 1.00 16.52 202 PHE B N 1
ATOM 4277 C CA . PHE B 1 185 ? 89.718 24.028 15.336 1.00 16.54 202 PHE B CA 1
ATOM 4278 C C . PHE B 1 185 ? 89.205 23.325 14.084 1.00 17.37 202 PHE B C 1
ATOM 4279 O O . PHE B 1 185 ? 88.105 22.734 14.124 1.00 17.59 202 PHE B O 1
ATOM 4287 N N . LEU B 1 186 ? 89.923 23.495 12.980 1.00 16.53 203 LEU B N 1
ATOM 4288 C CA . LEU B 1 186 ? 89.468 23.086 11.628 1.00 17.05 203 LEU B CA 1
ATOM 4289 C C . LEU B 1 186 ? 90.414 22.041 11.062 1.00 18.17 203 LEU B C 1
ATOM 4290 O O . LEU B 1 186 ? 91.633 22.176 11.250 1.00 18.36 203 LEU B O 1
ATOM 4295 N N . VAL B 1 187 ? 89.867 21.090 10.325 1.00 17.59 204 VAL B N 1
ATOM 4296 C CA . VAL B 1 187 ? 90.671 20.057 9.631 1.00 18.05 204 VAL B CA 1
ATOM 4297 C C . VAL B 1 187 ? 90.435 20.216 8.129 1.00 17.69 204 VAL B C 1
ATOM 4298 O O . VAL B 1 187 ? 89.251 20.247 7.690 1.00 17.19 204 VAL B O 1
ATOM 4302 N N . PHE B 1 188 ? 91.529 20.227 7.370 1.00 18.29 205 PHE B N 1
ATOM 4303 C CA . PHE B 1 188 ? 91.504 20.270 5.893 1.00 18.62 205 PHE B CA 1
ATOM 4304 C C . PHE B 1 188 ? 92.354 19.143 5.306 1.00 19.48 205 PHE B C 1
ATOM 4305 O O . PHE B 1 188 ? 93.349 18.708 5.927 1.00 19.67 205 PHE B O 1
ATOM 4313 N N . GLU B 1 189 ? 91.962 18.713 4.116 1.00 18.56 206 GLU B N 1
ATOM 4314 C CA . GLU B 1 189 ? 92.759 17.773 3.294 1.00 20.14 206 GLU B CA 1
ATOM 4315 C C . GLU B 1 189 ? 93.282 18.519 2.072 1.00 20.73 206 GLU B C 1
ATOM 4316 O O . GLU B 1 189 ? 92.494 19.194 1.406 1.00 20.48 206 GLU B O 1
ATOM 4322 N N . LYS B 1 190 ? 94.571 18.363 1.766 1.00 21.42 207 LYS B N 1
ATOM 4323 C CA . LYS B 1 190 ? 95.171 18.920 0.528 1.00 23.98 207 LYS B CA 1
ATOM 4324 C C . LYS B 1 190 ? 94.823 17.977 -0.623 1.00 24.19 207 LYS B C 1
ATOM 4325 O O . LYS B 1 190 ? 94.917 16.745 -0.450 1.00 26.62 207 LYS B O 1
ATOM 4331 N N . TYR B 1 191 ? 94.425 18.519 -1.769 1.00 22.20 208 TYR B N 1
ATOM 4332 C CA . TYR B 1 191 ? 94.182 17.708 -2.987 1.00 22.16 208 TYR B CA 1
ATOM 4333 C C . TYR B 1 191 ? 94.601 18.517 -4.204 1.00 22.76 208 TYR B C 1
ATOM 4334 O O . TYR B 1 191 ? 94.641 19.746 -4.150 1.00 21.84 208 TYR B O 1
ATOM 4343 N N . ASN B 1 192 ? 94.953 17.811 -5.277 1.00 25.64 209 ASN B N 1
ATOM 4344 C CA . ASN B 1 192 ? 95.435 18.454 -6.525 1.00 27.26 209 ASN B CA 1
ATOM 4345 C C . ASN B 1 192 ? 94.271 18.606 -7.510 1.00 24.21 209 ASN B C 1
ATOM 4346 O O . ASN B 1 192 ? 93.502 17.657 -7.686 1.00 25.06 209 ASN B O 1
ATOM 4351 N N A LYS B 1 193 ? 94.166 19.768 -8.150 0.50 24.65 210 LYS B N 1
ATOM 4352 N N B LYS B 1 193 ? 94.136 19.786 -8.124 0.50 24.34 210 LYS B N 1
ATOM 4353 C CA A LYS B 1 193 ? 93.212 19.983 -9.262 0.50 25.43 210 LYS B CA 1
ATOM 4354 C CA B LYS B 1 193 ? 93.173 20.047 -9.228 0.50 24.93 210 LYS B CA 1
ATOM 4355 C C A LYS B 1 193 ? 93.779 21.052 -10.193 0.50 26.44 210 LYS B C 1
ATOM 4356 C C B LYS B 1 193 ? 93.797 21.060 -10.189 0.50 26.09 210 LYS B C 1
ATOM 4357 O O A LYS B 1 193 ? 94.145 22.130 -9.713 0.50 25.16 210 LYS B O 1
ATOM 4358 O O B LYS B 1 193 ? 94.226 22.120 -9.723 0.50 24.90 210 LYS B O 1
ATOM 4369 N N . ASP B 1 194 ? 93.843 20.728 -11.486 1.00 28.05 211 ASP B N 1
ATOM 4370 C CA . ASP B 1 194 ? 94.288 21.658 -12.556 1.00 29.55 211 ASP B CA 1
ATOM 4371 C C . ASP B 1 194 ? 95.699 22.171 -12.254 1.00 31.64 211 ASP B C 1
ATOM 4372 O O . ASP B 1 194 ? 95.942 23.358 -12.495 1.00 38.28 211 ASP B O 1
ATOM 4377 N N . GLY B 1 195 ? 96.557 21.307 -11.707 1.00 37.13 212 GLY B N 1
ATOM 4378 C CA . GLY B 1 195 ? 97.989 21.568 -11.463 1.00 39.79 212 GLY B CA 1
ATOM 4379 C C . GLY B 1 195 ? 98.272 22.385 -10.214 1.00 41.75 212 GLY B C 1
ATOM 4380 O O . GLY B 1 195 ? 99.424 22.821 -10.071 1.00 49.32 212 GLY B O 1
ATOM 4381 N N . ALA B 1 196 ? 97.299 22.588 -9.319 1.00 37.58 213 ALA B N 1
ATOM 4382 C CA . ALA B 1 196 ? 97.489 23.386 -8.079 1.00 32.58 213 ALA B CA 1
ATOM 4383 C C . ALA B 1 196 ? 96.987 22.591 -6.875 1.00 29.18 213 ALA B C 1
ATOM 4384 O O . ALA B 1 196 ? 96.221 21.645 -7.085 1.00 28.77 213 ALA B O 1
ATOM 4386 N N . THR B 1 197 ? 97.395 22.992 -5.671 1.00 28.74 214 THR B N 1
ATOM 4387 C CA . THR B 1 197 ? 96.927 22.389 -4.398 1.00 28.37 214 THR B CA 1
ATOM 4388 C C . THR B 1 197 ? 95.717 23.174 -3.899 1.00 23.94 214 THR B C 1
ATOM 4389 O O . THR B 1 197 ? 95.819 24.405 -3.756 1.00 24.05 214 THR B O 1
ATOM 4393 N N . LEU B 1 198 ? 94.620 22.458 -3.659 1.00 21.79 215 LEU B N 1
ATOM 4394 C CA . LEU B 1 198 ? 93.378 22.996 -3.059 1.00 21.65 215 LEU B CA 1
ATOM 4395 C C . LEU B 1 198 ? 93.145 22.326 -1.706 1.00 21.45 215 LEU B C 1
ATOM 4396 O O . LEU B 1 198 ? 93.850 21.347 -1.346 1.00 20.13 215 LEU B O 1
ATOM 4401 N N . PHE B 1 199 ? 92.172 22.854 -0.969 1.00 19.20 216 PHE B N 1
ATOM 4402 C CA . PHE B 1 199 ? 91.932 22.417 0.422 1.00 18.84 216 PHE B CA 1
ATOM 4403 C C . PHE B 1 199 ? 90.475 22.019 0.573 1.00 19.15 216 PHE B C 1
ATOM 4404 O O . PHE B 1 199 ? 89.606 22.838 0.217 1.00 21.30 216 PHE B O 1
ATOM 4412 N N . ALA B 1 200 ? 90.239 20.819 1.083 1.00 18.09 217 ALA B N 1
ATOM 4413 C CA . ALA B 1 200 ? 88.886 20.269 1.353 1.00 17.74 217 ALA B CA 1
ATOM 4414 C C . ALA B 1 200 ? 88.622 20.311 2.856 1.00 17.74 217 ALA B C 1
ATOM 4415 O O . ALA B 1 200 ? 89.475 19.841 3.640 1.00 18.10 217 ALA B O 1
ATOM 4417 N N . THR B 1 201 ? 87.453 20.800 3.244 1.00 17.66 218 THR B N 1
ATOM 4418 C CA . THR B 1 201 ? 86.965 20.761 4.649 1.00 18.50 218 THR B CA 1
ATOM 4419 C C . THR B 1 201 ? 86.718 19.302 5.060 1.00 17.82 218 THR B C 1
ATOM 4420 O O . THR B 1 201 ? 85.923 18.590 4.402 1.00 18.29 218 THR B O 1
ATOM 4424 N N . VAL B 1 202 ? 87.351 18.888 6.143 1.00 17.56 219 VAL B N 1
ATOM 4425 C CA . VAL B 1 202 ? 87.205 17.509 6.684 1.00 17.07 219 VAL B CA 1
ATOM 4426 C C . VAL B 1 202 ? 86.299 17.522 7.923 1.00 17.52 219 VAL B C 1
ATOM 4427 O O . VAL B 1 202 ? 85.477 16.602 8.099 1.00 18.20 219 VAL B O 1
ATOM 4431 N N . GLY B 1 203 ? 86.459 18.514 8.784 1.00 17.12 220 GLY B N 1
ATOM 4432 C CA . GLY B 1 203 ? 85.752 18.510 10.065 1.00 17.21 220 GLY B CA 1
ATOM 4433 C C . GLY B 1 203 ? 86.183 19.661 10.934 1.00 16.74 220 GLY B C 1
ATOM 4434 O O . GLY B 1 203 ? 87.049 20.449 10.509 1.00 17.55 220 GLY B O 1
ATOM 4435 N N . TYR B 1 204 ? 85.602 19.740 12.126 1.00 16.21 221 TYR B N 1
ATOM 4436 C CA . TYR B 1 204 ? 85.946 20.839 13.054 1.00 16.90 221 TYR B CA 1
ATOM 4437 C C . TYR B 1 204 ? 85.453 20.547 14.454 1.00 17.03 221 TYR B C 1
ATOM 4438 O O . TYR B 1 204 ? 84.683 19.601 14.692 1.00 16.91 221 TYR B O 1
ATOM 4447 N N . MET B 1 205 ? 85.904 21.402 15.368 1.00 17.18 222 MET B N 1
ATOM 4448 C CA . MET B 1 205 ? 85.509 21.345 16.782 1.00 17.55 222 MET B CA 1
ATOM 4449 C C . MET B 1 205 ? 85.367 22.780 17.280 1.00 17.22 222 MET B C 1
ATOM 4450 O O . MET B 1 205 ? 86.189 23.632 16.888 1.00 17.27 222 MET B O 1
ATOM 4455 N N . THR B 1 206 ? 84.355 23.025 18.110 1.00 16.07 223 THR B N 1
ATOM 4456 C CA . THR B 1 206 ? 84.217 24.303 18.853 1.00 15.63 223 THR B CA 1
ATOM 4457 C C . THR B 1 206 ? 84.375 24.023 20.345 1.00 17.11 223 THR B C 1
ATOM 4458 O O . THR B 1 206 ? 83.903 22.976 20.855 1.00 16.07 223 THR B O 1
ATOM 4462 N N . VAL B 1 207 ? 85.052 24.939 21.011 1.00 16.58 224 VAL B N 1
ATOM 4463 C CA . VAL B 1 207 ? 85.482 24.782 22.415 1.00 16.13 224 VAL B CA 1
ATOM 4464 C C . VAL B 1 207 ? 85.218 26.112 23.112 1.00 17.53 224 VAL B C 1
ATOM 4465 O O . VAL B 1 207 ? 85.664 27.134 22.611 1.00 17.29 224 VAL B O 1
ATOM 4469 N N . TYR B 1 208 ? 84.487 26.102 24.218 1.00 17.83 225 TYR B N 1
ATOM 4470 C CA . TYR B 1 208 ? 84.191 27.354 24.946 1.00 18.69 225 TYR B CA 1
ATOM 4471 C C . TYR B 1 208 ? 85.152 27.460 26.123 1.00 18.19 225 TYR B C 1
ATOM 4472 O O . TYR B 1 208 ? 85.212 26.534 26.942 1.00 17.71 225 TYR B O 1
ATOM 4481 N N . ASN B 1 209 ? 85.82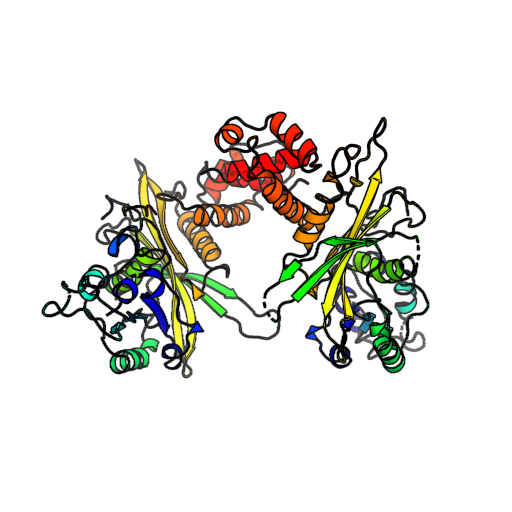4 28.596 26.247 1.00 18.41 226 ASN B N 1
ATOM 4482 C CA . ASN B 1 209 ? 86.881 28.798 27.264 1.00 18.76 226 ASN B CA 1
ATOM 4483 C C . ASN B 1 209 ? 86.301 29.494 28.486 1.00 19.82 226 ASN B C 1
ATOM 4484 O O . ASN B 1 209 ? 86.368 30.734 28.550 1.00 20.08 226 ASN B O 1
ATOM 4489 N N . TYR B 1 210 ? 85.767 28.725 29.435 1.00 18.48 227 TYR B N 1
ATOM 4490 C CA . TYR B 1 210 ? 85.133 29.273 30.660 1.00 19.34 227 TYR B CA 1
ATOM 4491 C C . TYR B 1 210 ? 86.206 29.802 31.604 1.00 18.83 227 TYR B C 1
ATOM 4492 O O . TYR B 1 210 ? 87.222 29.150 31.858 1.00 18.87 227 TYR B O 1
ATOM 4501 N N . TYR B 1 211 ? 85.949 30.971 32.167 1.00 19.75 228 TYR B N 1
ATOM 4502 C CA . TYR B 1 211 ? 86.706 31.480 33.325 1.00 20.16 228 TYR B CA 1
ATOM 4503 C C . TYR B 1 211 ? 86.567 30.501 34.493 1.00 18.47 228 TYR B C 1
ATOM 4504 O O . TYR B 1 211 ? 85.447 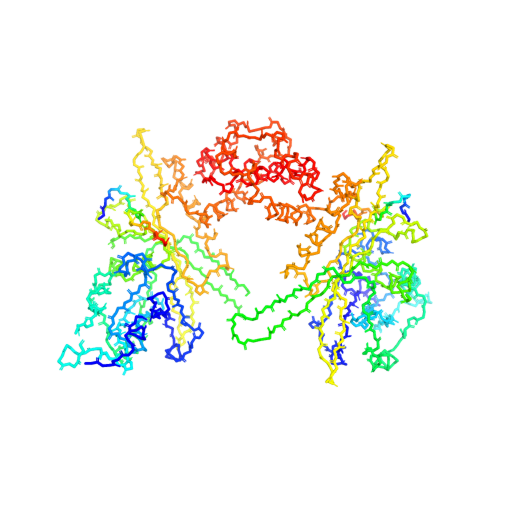30.055 34.779 1.00 18.86 228 TYR B O 1
ATOM 4513 N N . VAL B 1 212 ? 87.683 30.227 35.152 1.00 19.27 229 VAL B N 1
ATOM 4514 C CA . VAL B 1 212 ? 87.754 29.482 36.438 1.00 19.37 229 VAL B CA 1
ATOM 4515 C C . VAL B 1 212 ? 88.562 30.318 37.420 1.00 19.76 229 VAL B C 1
ATOM 4516 O O . VAL B 1 212 ? 89.676 30.751 37.083 1.00 20.66 229 VAL B O 1
ATOM 4520 N N . TYR B 1 213 ? 88.017 30.489 38.613 1.00 20.98 230 TYR B N 1
ATOM 4521 C CA . TYR B 1 213 ? 88.644 31.339 39.652 1.00 21.49 230 TYR B CA 1
ATOM 4522 C C . TYR B 1 213 ? 90.023 30.802 39.991 1.00 21.90 230 TYR B C 1
ATOM 4523 O O . TYR B 1 213 ? 90.206 29.590 40.128 1.00 22.02 230 TYR B O 1
ATOM 4532 N N . PRO B 1 214 ? 91.047 31.655 40.223 1.00 21.21 231 PRO B N 1
ATOM 4533 C CA . PRO B 1 214 ? 90.979 33.101 39.999 1.00 21.83 231 PRO B CA 1
ATOM 4534 C C . PRO B 1 214 ? 91.448 33.572 38.611 1.00 21.57 231 PRO B C 1
ATOM 4535 O O . PRO B 1 214 ? 91.044 34.644 38.162 1.00 24.08 231 PRO B O 1
ATOM 4539 N N . ASP B 1 215 ? 92.339 32.818 37.964 1.00 20.73 232 ASP B N 1
ATOM 4540 C CA . ASP B 1 215 ? 93.071 33.273 36.761 1.00 21.34 232 ASP B CA 1
ATOM 4541 C C . ASP B 1 215 ? 93.177 32.133 35.756 1.00 21.72 232 ASP B C 1
ATOM 4542 O O . ASP B 1 215 ? 94.087 32.177 34.926 1.00 21.96 232 ASP B O 1
ATOM 4547 N N . LYS B 1 216 ? 92.256 31.173 35.821 1.00 19.85 233 LYS B N 1
ATOM 4548 C CA . LYS B 1 216 ? 92.338 29.922 35.042 1.00 19.93 233 LYS B CA 1
ATOM 4549 C C . LYS B 1 216 ? 91.239 29.884 33.994 1.00 19.02 233 LYS B C 1
ATOM 4550 O O . LYS B 1 216 ? 90.288 30.701 34.041 1.00 19.69 233 LYS B O 1
ATOM 4556 N N . THR B 1 217 ? 91.337 28.919 33.090 1.00 19.61 234 THR B N 1
ATOM 4557 C CA . THR B 1 217 ? 90.209 28.563 32.203 1.00 19.35 234 THR B CA 1
ATOM 4558 C C . THR B 1 217 ? 89.992 27.054 32.175 1.00 19.51 234 THR B C 1
ATOM 4559 O O . THR B 1 217 ? 90.912 26.314 32.484 1.00 20.32 234 THR B O 1
ATOM 4563 N N A ARG B 1 218 ? 88.742 26.668 31.908 0.50 19.51 235 ARG B N 1
ATOM 4564 N N B ARG B 1 218 ? 88.785 26.635 31.804 0.50 19.89 235 ARG B N 1
ATOM 4565 C CA A ARG B 1 218 ? 88.324 25.283 31.578 0.50 21.14 235 ARG B CA 1
ATOM 4566 C CA B ARG B 1 218 ? 88.432 25.205 31.611 0.50 21.89 235 ARG B CA 1
ATOM 4567 C C A ARG B 1 218 ? 87.762 25.336 30.165 0.50 19.17 235 ARG B C 1
ATOM 4568 C C B ARG B 1 218 ? 87.758 25.101 30.248 0.50 20.26 235 ARG B C 1
ATOM 4569 O O A ARG B 1 218 ? 86.654 25.830 29.928 0.50 18.32 235 ARG B O 1
ATOM 4570 O O B ARG B 1 218 ? 86.529 25.196 30.161 0.50 21.56 235 ARG B O 1
ATOM 4585 N N . PRO B 1 219 ? 88.545 24.917 29.161 1.00 18.59 236 PRO B N 1
ATOM 4586 C CA . PRO B 1 219 ? 87.996 24.727 27.814 1.00 18.61 236 PRO B CA 1
ATOM 4587 C C . PRO B 1 219 ? 86.988 23.574 27.821 1.00 20.26 236 PRO B C 1
ATOM 4588 O O . PRO B 1 219 ? 87.314 22.485 28.298 1.00 21.92 236 PRO B O 1
ATOM 4592 N N . ARG B 1 220 ? 85.783 23.825 27.310 1.00 19.41 237 ARG B N 1
ATOM 4593 C CA . ARG B 1 220 ? 84.725 22.803 27.254 1.00 18.96 237 ARG B CA 1
ATOM 4594 C C . ARG B 1 220 ? 84.414 22.504 25.785 1.00 18.06 237 ARG B C 1
ATOM 4595 O O . ARG B 1 220 ? 83.915 23.379 25.069 1.00 17.73 237 ARG B O 1
ATOM 4603 N N . VAL B 1 221 ? 84.732 21.294 25.356 1.00 17.95 238 VAL B N 1
ATOM 4604 C CA . VAL B 1 221 ? 84.410 20.845 23.984 1.00 17.30 238 VAL B CA 1
ATOM 4605 C C . VAL B 1 221 ? 82.890 20.800 23.860 1.00 18.39 238 VAL B C 1
ATOM 4606 O O . VAL B 1 221 ? 82.251 20.098 24.649 1.00 22.08 238 VAL B O 1
ATOM 4610 N N A SER B 1 222 ? 82.344 21.498 22.860 0.50 17.49 239 SER B N 1
ATOM 4611 N N B SER B 1 222 ? 82.319 21.535 22.906 0.50 18.63 239 SER B N 1
ATOM 4612 C CA A SER B 1 222 ? 80.888 21.720 22.683 0.50 18.31 239 SER B CA 1
ATOM 4613 C CA B SER B 1 222 ? 80.851 21.602 22.719 0.50 20.38 239 SER B CA 1
ATOM 4614 C C A SER B 1 222 ? 80.326 21.023 21.439 0.50 17.66 239 SER B C 1
ATOM 4615 C C B SER B 1 222 ? 80.420 20.828 21.474 0.50 19.04 239 SER B C 1
ATOM 4616 O O A SER B 1 222 ? 79.177 20.551 21.483 0.50 17.36 239 SER B O 1
ATOM 4617 O O B SER B 1 222 ? 79.535 19.958 21.616 0.50 19.79 239 SER B O 1
ATOM 4622 N N . GLN B 1 223 ? 81.044 21.090 20.319 1.00 17.99 240 GLN B N 1
ATOM 4623 C CA . GLN B 1 223 ? 80.577 20.536 19.035 1.00 17.58 240 GLN B CA 1
ATOM 4624 C C . GLN B 1 223 ? 81.788 19.941 18.354 1.00 17.43 240 GLN B C 1
ATOM 4625 O O . GLN B 1 223 ? 82.858 20.562 18.397 1.00 18.22 240 GLN B O 1
ATOM 4631 N N . MET B 1 224 ? 81.651 18.754 17.788 1.00 18.27 241 MET B N 1
ATOM 4632 C CA . MET B 1 224 ? 82.763 18.089 17.084 1.00 17.40 241 MET B CA 1
ATOM 4633 C C . MET B 1 224 ? 82.143 17.288 15.955 1.00 17.62 241 MET B C 1
ATOM 4634 O O . MET B 1 224 ? 81.164 16.560 16.218 1.00 18.53 241 MET B O 1
ATOM 4639 N N . LEU B 1 225 ? 82.669 17.452 14.755 1.00 17.63 242 LEU B N 1
ATOM 4640 C CA . LEU B 1 225 ? 82.147 16.744 13.569 1.00 17.12 242 LEU B CA 1
ATOM 4641 C C . LEU B 1 225 ? 83.300 16.473 12.627 1.00 17.48 242 LEU B C 1
ATOM 4642 O O . LEU B 1 225 ? 83.985 17.422 12.196 1.00 18.25 242 LEU B O 1
ATOM 4647 N N . ILE B 1 226 ? 83.444 15.203 12.284 1.00 17.16 243 ILE B N 1
ATOM 4648 C CA . ILE B 1 226 ? 84.204 14.753 11.099 1.00 17.81 243 ILE B CA 1
ATOM 4649 C C . ILE B 1 226 ? 83.156 14.372 10.063 1.00 18.19 243 ILE B C 1
ATOM 4650 O O . ILE B 1 226 ? 82.305 13.539 10.341 1.00 18.18 243 ILE B O 1
ATOM 4655 N N . LEU B 1 227 ? 83.172 15.044 8.923 1.00 19.12 244 LEU B N 1
ATOM 4656 C CA . LEU B 1 227 ? 82.111 14.857 7.912 1.00 18.80 244 LEU B CA 1
ATOM 4657 C C . LEU B 1 227 ? 82.149 13.387 7.450 1.00 19.27 244 LEU B C 1
ATOM 4658 O O . LEU B 1 227 ? 83.237 12.795 7.368 1.00 19.04 244 LEU B O 1
ATOM 4663 N N . THR B 1 228 ? 80.973 12.834 7.195 1.00 19.51 245 THR B N 1
ATOM 4664 C CA . THR B 1 228 ? 80.739 11.379 6.953 1.00 19.72 245 THR B CA 1
ATOM 4665 C C . THR B 1 228 ? 81.814 10.759 6.078 1.00 19.73 245 THR B C 1
ATOM 4666 O O . THR B 1 228 ? 82.321 9.695 6.429 1.00 20.75 245 THR B O 1
ATOM 4670 N N . PRO B 1 229 ? 82.154 11.300 4.894 1.00 20.09 246 PRO B N 1
ATOM 4671 C CA . PRO B 1 229 ? 83.098 10.610 4.019 1.00 20.42 246 PRO B CA 1
ATOM 4672 C C . PRO B 1 229 ? 84.485 10.384 4.642 1.00 21.45 246 PRO B C 1
ATOM 4673 O O . PRO B 1 229 ? 85.224 9.545 4.129 1.00 22.90 246 PRO B O 1
ATOM 4677 N N . PHE B 1 230 ? 84.832 11.133 5.693 1.00 19.45 247 PHE B N 1
ATOM 4678 C CA . PHE B 1 230 ? 86.170 11.105 6.335 1.00 19.87 247 PHE B CA 1
ATOM 4679 C C . PHE B 1 230 ? 86.160 10.358 7.670 1.00 18.91 247 PHE B C 1
ATOM 4680 O O . PHE B 1 230 ? 87.242 10.269 8.281 1.00 20.04 247 PHE B O 1
ATOM 4688 N N . GLN B 1 231 ? 85.004 9.888 8.131 1.00 19.26 248 GLN B N 1
ATOM 4689 C CA . GLN B 1 231 ? 84.873 9.215 9.450 1.00 19.66 248 GLN B CA 1
ATOM 4690 C C . GLN B 1 231 ? 85.594 7.866 9.448 1.00 20.95 248 GLN B C 1
ATOM 4691 O O . GLN B 1 231 ? 85.735 7.235 8.369 1.00 21.57 248 GLN B O 1
ATOM 4697 N N . GLY B 1 232 ? 86.019 7.446 10.634 1.00 23.54 249 GLY B N 1
ATOM 4698 C CA . GLY B 1 232 ? 86.585 6.100 10.880 1.00 24.60 249 GLY B CA 1
ATOM 4699 C C . GLY B 1 232 ? 87.960 5.943 10.259 1.00 24.38 249 GLY B C 1
ATOM 4700 O O . GLY B 1 232 ? 88.342 4.792 9.947 1.00 25.47 249 GLY B O 1
ATOM 4701 N N . GLN B 1 233 ? 88.685 7.044 10.060 1.00 23.25 250 GLN B N 1
ATOM 4702 C CA . GLN B 1 233 ? 90.003 7.072 9.390 1.00 23.76 250 GLN B CA 1
ATOM 4703 C C . GLN B 1 233 ? 91.059 7.713 10.299 1.00 22.20 250 GLN B C 1
ATOM 4704 O O . GLN B 1 233 ? 92.187 7.911 9.818 1.00 25.74 250 GLN B O 1
ATOM 4710 N N . GLY B 1 234 ? 90.746 7.987 11.566 1.00 21.57 251 GLY B N 1
ATOM 4711 C CA . GLY B 1 234 ? 91.724 8.518 12.538 1.00 21.25 251 GLY B CA 1
ATOM 4712 C C . GLY B 1 234 ? 91.708 10.034 12.664 1.00 20.29 251 GLY B C 1
ATOM 4713 O O . GLY B 1 234 ? 92.482 10.555 13.477 1.00 19.59 251 GLY B O 1
ATOM 4714 N N . HIS B 1 235 ? 90.877 10.743 11.904 1.00 19.77 252 HIS B N 1
ATOM 4715 C CA . HIS B 1 235 ? 90.912 12.231 11.915 1.00 19.07 252 HIS B CA 1
ATOM 4716 C C . HIS B 1 235 ? 90.359 12.767 13.234 1.00 20.26 252 HIS B C 1
ATOM 4717 O O . HIS B 1 235 ? 90.889 13.792 13.725 1.00 19.63 252 HIS B O 1
ATOM 4724 N N . GLY B 1 236 ? 89.295 12.157 13.755 1.00 19.10 253 GLY B N 1
ATOM 4725 C CA . GLY B 1 236 ? 88.727 12.595 15.041 1.00 19.99 253 GLY B CA 1
ATOM 4726 C C . GLY B 1 236 ? 89.760 12.511 16.156 1.00 19.81 253 GLY B C 1
ATOM 4727 O O . GLY B 1 236 ? 89.893 13.456 16.942 1.00 18.82 253 GLY B O 1
ATOM 4728 N N . ALA B 1 237 ? 90.506 11.411 16.216 1.00 20.20 254 ALA B N 1
ATOM 4729 C CA . ALA B 1 237 ? 91.559 11.207 17.230 1.00 20.07 254 ALA B CA 1
ATOM 4730 C C . ALA B 1 237 ? 92.676 12.225 17.021 1.00 20.32 254 ALA B C 1
ATOM 4731 O O . ALA B 1 237 ? 93.189 12.753 18.017 1.00 20.40 254 ALA B O 1
ATOM 4733 N N . GLN B 1 238 ? 93.053 12.495 15.765 1.00 19.52 255 GLN B N 1
ATOM 4734 C CA . GLN B 1 238 ? 94.089 13.501 15.467 1.00 19.91 255 GLN B CA 1
ATOM 4735 C C . GLN B 1 238 ? 93.607 14.852 16.003 1.00 19.10 255 GLN B C 1
ATOM 4736 O O . GLN B 1 238 ? 94.400 15.564 16.598 1.00 19.36 255 GLN B O 1
ATOM 4742 N N . LEU B 1 239 ? 92.356 15.210 15.720 1.00 18.17 256 LEU B N 1
ATOM 4743 C CA . LEU B 1 239 ? 91.821 16.534 16.100 1.00 18.16 256 LEU B CA 1
ATOM 4744 C C . LEU B 1 239 ? 91.769 16.654 17.624 1.00 18.08 256 LEU B C 1
ATOM 4745 O O . LEU B 1 239 ? 92.216 17.683 18.139 1.00 18.03 256 LEU B O 1
ATOM 4750 N N . LEU B 1 240 ? 91.226 15.668 18.340 1.00 17.51 257 LEU B N 1
ATOM 4751 C CA . LEU B 1 240 ? 91.096 15.823 19.808 1.00 18.30 257 LEU B CA 1
ATOM 4752 C C . LEU B 1 240 ? 92.496 15.826 20.442 1.00 19.48 257 LEU B C 1
ATOM 4753 O O . LEU B 1 240 ? 92.719 16.604 21.341 1.00 19.98 257 LEU B O 1
ATOM 4758 N N . GLU B 1 241 ? 93.431 14.996 19.962 1.00 19.66 258 GLU B N 1
ATOM 4759 C CA . GLU B 1 241 ? 94.821 15.008 20.478 1.00 20.94 258 GLU B CA 1
ATOM 4760 C C . GLU B 1 241 ? 95.460 16.383 20.237 1.00 20.35 258 GLU B C 1
ATOM 4761 O O . GLU B 1 241 ? 96.147 16.918 21.132 1.00 20.34 258 GLU B O 1
ATOM 4767 N N . THR B 1 242 ? 95.273 16.949 19.049 1.00 18.55 259 THR B N 1
ATOM 4768 C CA . THR B 1 242 ? 95.882 18.254 18.681 1.00 18.98 259 THR B CA 1
ATOM 4769 C C . THR B 1 242 ? 95.304 19.357 19.582 1.00 18.77 259 THR B C 1
ATOM 4770 O O . THR B 1 242 ? 96.062 20.236 20.016 1.00 18.80 259 THR B O 1
ATOM 4774 N N . VAL B 1 243 ? 94.017 19.287 19.901 1.00 19.14 260 VAL B N 1
ATOM 4775 C CA . VAL B 1 243 ? 93.367 20.285 20.784 1.00 18.86 260 VAL B CA 1
ATOM 4776 C C . VAL B 1 243 ? 93.946 20.156 22.196 1.00 19.27 260 VAL B C 1
ATOM 4777 O O . VAL B 1 243 ? 94.298 21.179 22.783 1.00 18.72 260 VAL B O 1
ATOM 4781 N N . HIS B 1 244 ? 94.082 18.942 22.723 1.00 19.82 261 HIS B N 1
ATOM 4782 C CA . HIS B 1 244 ? 94.717 18.733 24.054 1.00 20.85 261 HIS B CA 1
ATOM 4783 C C . HIS B 1 244 ? 96.135 19.301 24.022 1.00 21.03 261 HIS B C 1
ATOM 4784 O O . HIS B 1 244 ? 96.500 20.026 24.966 1.00 21.54 261 HIS B O 1
ATOM 4791 N N A ARG B 1 245 ? 96.913 18.978 22.974 0.50 22.34 262 ARG B N 1
ATOM 4792 N N B ARG B 1 245 ? 96.914 19.033 22.971 0.50 21.14 262 ARG B N 1
ATOM 4793 C CA A ARG B 1 245 ? 98.318 19.455 22.816 0.50 22.99 262 ARG B CA 1
ATOM 4794 C CA B ARG B 1 245 ? 98.335 19.474 22.938 0.50 21.25 262 ARG B CA 1
ATOM 4795 C C A ARG B 1 245 ? 98.323 20.984 22.841 0.50 21.96 262 ARG B C 1
ATOM 4796 C C B ARG B 1 245 ? 98.389 20.997 22.762 0.50 21.04 262 ARG B C 1
ATOM 4797 O O A ARG B 1 245 ? 99.186 21.567 23.504 0.50 22.31 262 ARG B O 1
ATOM 4798 O O B ARG B 1 245 ? 99.352 21.610 23.238 0.50 21.64 262 ARG B O 1
ATOM 4813 N N . TYR B 1 246 ? 97.385 21.593 22.119 1.00 19.67 263 TYR B N 1
ATOM 4814 C CA . TYR B 1 246 ? 97.288 23.062 21.994 1.00 19.58 263 TYR B CA 1
ATOM 4815 C C . TYR B 1 246 ? 97.154 23.671 23.394 1.00 19.22 263 TYR B C 1
ATOM 4816 O O . TYR B 1 246 ? 97.952 24.562 23.773 1.00 21.27 263 TYR B O 1
ATOM 4825 N N . TYR B 1 247 ? 96.181 23.196 24.166 1.00 19.85 264 TYR B N 1
ATOM 4826 C CA . TYR B 1 247 ? 95.848 23.818 25.466 1.00 19.64 264 TYR B CA 1
ATOM 4827 C C . TYR B 1 247 ? 96.924 23.468 26.494 1.00 21.31 264 TYR B C 1
ATOM 4828 O O . TYR B 1 247 ? 97.079 24.240 27.436 1.00 21.07 264 TYR B O 1
ATOM 4837 N N . THR B 1 248 ? 97.653 22.369 26.281 1.00 22.25 265 THR B N 1
ATOM 4838 C CA . THR B 1 248 ? 98.735 21.893 27.184 1.00 22.68 265 THR B CA 1
ATOM 4839 C C . THR B 1 248 ? 99.842 22.954 27.293 1.00 25.71 265 THR B C 1
ATOM 4840 O O . THR B 1 248 ? 100.515 22.987 28.346 1.00 26.27 265 THR B O 1
ATOM 4844 N N . GLU B 1 249 ? 100.018 23.820 26.294 1.00 25.61 266 GLU B N 1
ATOM 4845 C CA . GLU B 1 249 ? 101.080 24.855 26.324 1.00 28.78 266 GLU B CA 1
ATOM 4846 C C . GLU B 1 249 ? 100.703 26.006 27.258 1.00 26.99 266 GLU B C 1
ATOM 4847 O O . GLU B 1 249 ? 101.563 26.860 27.482 1.00 26.63 266 GLU B O 1
ATOM 4853 N N . PHE B 1 250 ? 99.487 26.056 27.804 1.00 24.20 267 PHE B N 1
ATOM 4854 C CA . PHE B 1 250 ? 99.052 27.225 28.616 1.00 24.63 267 PHE B CA 1
ATOM 4855 C C . PHE B 1 250 ? 98.946 26.855 30.093 1.00 25.34 267 PHE B C 1
ATOM 4856 O O . PHE B 1 250 ? 98.046 26.111 30.488 1.00 22.34 267 PHE B O 1
ATOM 4864 N N . PRO B 1 251 ? 99.847 27.362 30.973 1.00 27.22 268 PRO B N 1
ATOM 4865 C CA . PRO B 1 251 ? 99.743 27.089 32.409 1.00 26.06 268 PRO B CA 1
ATOM 4866 C C . PRO B 1 251 ? 98.399 27.438 33.061 1.00 26.35 268 PRO B C 1
ATOM 4867 O O . PRO B 1 251 ? 98.038 26.756 33.994 1.00 28.58 268 PRO B O 1
ATOM 4871 N N . THR B 1 252 ? 97.677 28.434 32.535 1.00 23.17 269 THR B N 1
ATOM 4872 C CA . THR B 1 252 ? 96.404 28.901 33.131 1.00 23.71 269 THR B CA 1
ATOM 4873 C C . THR B 1 252 ? 95.222 28.021 32.713 1.00 22.12 269 THR B C 1
ATOM 4874 O O . THR B 1 252 ? 94.140 28.197 33.308 1.00 22.03 269 THR B O 1
ATOM 4878 N N . VAL B 1 253 ? 95.379 27.111 31.750 1.00 20.66 270 VAL B N 1
ATOM 4879 C CA . VAL B 1 253 ? 94.331 26.090 31.477 1.00 19.62 270 VAL B CA 1
ATOM 4880 C C . VAL B 1 253 ? 94.387 25.026 32.583 1.00 20.78 270 VAL B C 1
ATOM 4881 O O . VAL B 1 253 ? 95.455 24.464 32.797 1.00 21.64 270 VAL B O 1
ATOM 4885 N N . LEU B 1 254 ? 93.268 24.764 33.231 1.00 21.23 271 LEU B N 1
ATOM 4886 C CA . LEU B 1 254 ? 93.173 23.748 34.309 1.00 22.46 271 LEU B CA 1
ATOM 4887 C C . LEU B 1 254 ? 93.024 22.376 33.652 1.00 22.26 271 LEU B C 1
ATOM 4888 O O . LEU B 1 254 ? 93.968 21.576 33.722 1.00 23.51 271 LEU B O 1
ATOM 4893 N N . ASP B 1 255 ? 91.889 22.140 33.001 1.00 21.44 272 ASP B N 1
ATOM 4894 C CA . ASP B 1 255 ? 91.671 20.876 32.264 1.00 21.42 272 ASP B CA 1
ATOM 4895 C C . ASP B 1 255 ? 90.505 21.084 31.306 1.00 20.77 272 ASP B C 1
ATOM 4896 O O . ASP B 1 255 ? 89.860 22.138 31.360 1.00 21.05 272 ASP B O 1
ATOM 4901 N N . ILE B 1 256 ? 90.268 20.086 30.467 1.00 19.96 273 ILE B N 1
ATOM 4902 C CA . ILE B 1 256 ? 89.286 20.142 29.356 1.00 20.65 273 ILE B CA 1
ATOM 4903 C C . ILE B 1 256 ? 88.088 19.268 29.709 1.00 21.04 273 ILE B C 1
ATOM 4904 O O . ILE B 1 256 ? 88.298 18.126 30.230 1.00 22.19 273 ILE B O 1
ATOM 4909 N N . THR B 1 257 ? 86.877 19.764 29.455 1.00 20.32 274 THR B N 1
ATOM 4910 C CA . THR B 1 257 ? 85.618 19.028 29.682 1.00 21.79 274 THR B CA 1
ATOM 4911 C C . THR B 1 257 ? 84.822 19.011 28.376 1.00 20.16 274 THR B C 1
ATOM 4912 O O . THR B 1 257 ? 85.407 19.308 27.302 1.00 19.42 274 THR B O 1
ATOM 4916 N N . ALA B 1 258 ? 83.562 18.603 28.439 1.00 22.06 275 ALA B N 1
ATOM 4917 C CA . ALA B 1 258 ? 82.658 18.539 27.280 1.00 21.54 275 ALA B CA 1
ATOM 4918 C C . ALA B 1 258 ? 81.242 18.878 27.717 1.00 23.42 275 ALA B C 1
ATOM 4919 O O . ALA B 1 258 ? 80.882 18.612 28.875 1.00 23.19 275 ALA B O 1
ATOM 4921 N N . GLU B 1 259 ? 80.466 19.420 26.788 1.00 23.13 276 GLU B N 1
ATOM 4922 C CA . GLU B 1 259 ? 79.032 19.721 26.980 1.00 25.56 276 GLU B CA 1
ATOM 4923 C C . GLU B 1 259 ? 78.260 18.438 26.660 1.00 29.86 276 GLU B C 1
ATOM 4924 O O . GLU B 1 259 ? 78.259 18.026 25.508 1.00 33.90 276 GLU B O 1
ATOM 4930 N N A ASP B 1 260 ? 77.606 17.838 27.656 0.50 32.17 277 ASP B N 1
ATOM 4931 N N B ASP B 1 260 ? 77.653 17.817 27.669 0.50 32.35 277 ASP B N 1
ATOM 4932 C CA A ASP B 1 260 ? 76.650 16.712 27.457 0.50 32.06 277 ASP B CA 1
ATOM 4933 C CA B ASP B 1 260 ? 76.671 16.717 27.474 0.50 32.45 277 ASP B CA 1
ATOM 4934 C C A ASP B 1 260 ? 77.208 15.732 26.427 0.50 30.92 277 ASP B C 1
ATOM 4935 C C B ASP B 1 260 ? 77.204 15.728 26.439 0.50 31.11 277 ASP B C 1
ATOM 4936 O O A ASP B 1 260 ? 76.610 15.528 25.376 0.50 30.70 277 ASP B O 1
ATOM 4937 O O B ASP B 1 260 ? 76.584 15.513 25.403 0.50 30.79 277 ASP B O 1
ATOM 4946 N N . PRO B 1 261 ? 78.376 15.102 26.679 1.00 29.47 278 PRO B N 1
ATOM 4947 C CA . PRO B 1 261 ? 79.017 14.273 25.666 1.00 29.98 278 PRO B CA 1
ATOM 4948 C C . PRO B 1 261 ? 78.230 13.019 25.262 1.00 31.03 278 PRO B C 1
ATOM 4949 O O . PRO B 1 261 ? 77.697 12.346 26.136 1.00 30.64 278 PRO B O 1
ATOM 4953 N N . SER B 1 262 ? 78.167 12.789 23.957 1.00 28.54 279 SER B N 1
ATOM 4954 C CA . SER B 1 262 ? 77.567 11.601 23.292 1.00 30.92 279 SER B CA 1
ATOM 4955 C C . SER B 1 262 ? 78.408 10.344 23.560 1.00 30.07 279 SER B C 1
ATOM 4956 O O . SER B 1 262 ? 79.599 10.454 23.894 1.00 26.71 279 SER B O 1
ATOM 4959 N N . LYS B 1 263 ? 77.817 9.163 23.377 1.00 28.83 280 LYS B N 1
ATOM 4960 C CA . LYS B 1 263 ? 78.545 7.876 23.480 1.00 29.11 280 LYS B CA 1
ATOM 4961 C C . LYS B 1 263 ? 79.738 7.837 22.509 1.00 25.09 280 LYS B C 1
ATOM 4962 O O . LYS B 1 263 ? 80.794 7.341 22.925 1.00 25.11 280 LYS B O 1
ATOM 4965 N N . SER B 1 264 ? 79.585 8.338 21.278 1.00 25.77 281 SER B N 1
ATOM 4966 C CA . SER B 1 264 ? 80.652 8.294 20.250 1.00 26.11 281 SER B CA 1
ATOM 4967 C C . SER B 1 264 ? 81.824 9.171 20.714 1.00 23.46 281 SER B C 1
ATOM 4968 O O . SER B 1 264 ? 82.988 8.762 20.559 1.00 23.88 281 SER B O 1
ATOM 4971 N N . TYR B 1 265 ? 81.534 10.326 21.302 1.00 23.98 282 TYR B N 1
ATOM 4972 C CA . TYR B 1 265 ? 82.598 11.232 21.786 1.00 22.47 282 TYR B CA 1
ATOM 4973 C C . TYR B 1 265 ? 83.320 10.612 22.986 1.00 21.30 282 TYR B C 1
ATOM 4974 O O . TYR B 1 265 ? 84.558 10.645 23.043 1.00 20.83 282 TYR B O 1
ATOM 4983 N N . VAL B 1 266 ? 82.568 10.034 23.920 1.00 22.92 283 VAL B N 1
ATOM 4984 C CA . VAL B 1 266 ? 83.165 9.395 25.131 1.00 23.01 283 VAL B CA 1
ATOM 4985 C C . VAL B 1 266 ? 84.135 8.286 24.683 1.00 20.32 283 VAL B C 1
ATOM 4986 O O . VAL B 1 266 ? 85.225 8.192 25.236 1.00 20.69 283 VAL B O 1
ATOM 4990 N N . LYS B 1 267 ? 83.756 7.499 23.685 1.00 23.82 284 LYS B N 1
ATOM 4991 C CA . LYS B 1 267 ? 84.592 6.398 23.160 1.00 24.11 284 LYS B CA 1
ATOM 4992 C C . LYS B 1 267 ? 85.881 6.990 22.579 1.00 22.94 284 LYS B C 1
ATOM 4993 O O . LYS B 1 267 ? 86.958 6.485 22.894 1.00 24.01 284 LYS B O 1
ATOM 4999 N N . LEU B 1 268 ? 85.768 8.052 21.777 1.00 21.72 285 LEU B N 1
ATOM 5000 C CA . LEU B 1 268 ? 86.943 8.688 21.149 1.00 21.21 285 LEU B CA 1
ATOM 5001 C C . LEU B 1 268 ? 87.831 9.270 22.243 1.00 19.82 285 LEU B C 1
ATOM 5002 O O . LEU B 1 268 ? 89.030 9.049 22.184 1.00 21.17 285 LEU B O 1
ATOM 5007 N N . ARG B 1 269 ? 87.236 10.007 23.181 1.00 19.37 286 ARG B N 1
ATOM 5008 C CA . ARG B 1 269 ? 88.001 10.649 24.270 1.00 19.78 286 ARG B CA 1
ATOM 5009 C C . ARG B 1 269 ? 88.738 9.579 25.078 1.00 20.25 286 ARG B C 1
ATOM 5010 O O . ARG B 1 269 ? 89.911 9.774 25.324 1.00 20.54 286 ARG B O 1
ATOM 5018 N N . ASP B 1 270 ? 88.083 8.469 25.409 1.00 23.28 287 ASP B N 1
ATOM 5019 C CA . ASP B 1 270 ? 88.747 7.388 26.190 1.00 24.17 287 ASP B CA 1
ATOM 5020 C C . ASP B 1 270 ? 89.964 6.909 25.389 1.00 23.84 287 ASP B C 1
ATOM 5021 O O . ASP B 1 270 ? 91.056 6.799 25.966 1.00 22.51 287 ASP B O 1
ATOM 5026 N N . PHE B 1 271 ? 89.801 6.670 24.084 1.00 22.08 288 PHE B N 1
ATOM 5027 C CA . PHE B 1 271 ? 90.909 6.208 23.220 1.00 21.77 288 PHE B CA 1
ATOM 5028 C C . PHE B 1 271 ? 92.077 7.208 23.259 1.00 21.51 288 PHE B C 1
ATOM 5029 O O . PHE B 1 271 ? 93.236 6.815 23.485 1.00 23.05 288 PHE B O 1
ATOM 5037 N N . VAL B 1 272 ? 91.800 8.496 23.048 1.00 21.25 289 VAL B N 1
ATOM 5038 C CA . VAL B 1 272 ? 92.874 9.529 22.951 1.00 22.00 289 VAL B CA 1
ATOM 5039 C C . VAL B 1 272 ? 93.574 9.659 24.306 1.00 20.81 289 VAL B C 1
ATOM 5040 O O . VAL B 1 272 ? 94.807 9.719 24.351 1.00 22.99 289 VAL B O 1
ATOM 5044 N N . LEU B 1 273 ? 9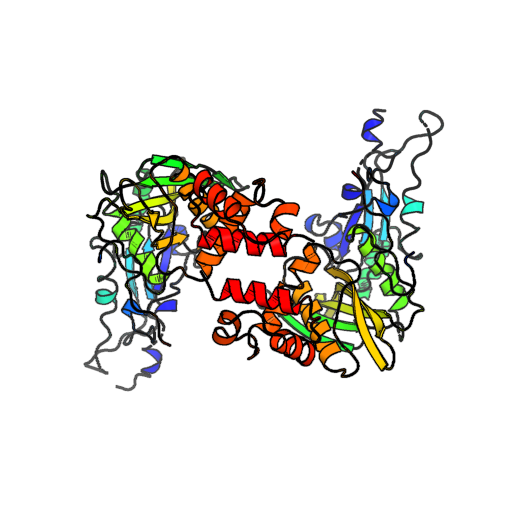2.812 9.741 25.388 1.00 21.47 290 LEU B N 1
ATOM 5045 C CA . LEU B 1 273 ? 93.404 10.068 26.706 1.00 21.60 290 LEU B CA 1
ATOM 5046 C C . LEU B 1 273 ? 94.161 8.848 27.250 1.00 22.37 290 LEU B C 1
ATOM 5047 O O . LEU B 1 273 ? 95.215 9.047 27.857 1.00 23.84 290 LEU B O 1
ATOM 5052 N N . VAL B 1 274 ? 93.680 7.637 26.990 1.00 23.05 291 VAL B N 1
ATOM 5053 C CA . VAL B 1 274 ? 94.435 6.398 27.339 1.00 26.31 291 VAL B CA 1
ATOM 5054 C C . VAL B 1 274 ? 95.775 6.440 26.588 1.00 28.01 291 VAL B C 1
ATOM 5055 O O . VAL B 1 274 ? 96.836 6.210 27.208 1.00 26.59 291 VAL B O 1
ATOM 5059 N N . LYS B 1 275 ? 95.755 6.788 25.303 1.00 27.74 292 LYS B N 1
ATOM 5060 C CA . LYS B 1 275 ? 96.986 6.843 24.474 1.00 31.21 292 LYS B CA 1
ATOM 5061 C C . LYS B 1 275 ? 97.964 7.889 25.032 1.00 32.24 292 LYS B C 1
ATOM 5062 O O . LYS B 1 275 ? 99.180 7.600 25.076 1.00 31.07 292 LYS B O 1
ATOM 5068 N N . LEU B 1 276 ? 97.476 9.044 25.490 1.00 28.22 293 LEU B N 1
ATOM 5069 C CA . LEU B 1 276 ? 98.346 10.090 26.091 1.00 29.03 293 LEU B CA 1
ATOM 5070 C C . LEU B 1 276 ? 98.977 9.595 27.403 1.00 29.35 293 LEU B C 1
ATOM 5071 O O . LEU B 1 276 ? 100.175 9.891 27.620 1.00 33.01 293 LEU B O 1
ATOM 5076 N N . CYS B 1 277 ? 98.234 8.865 28.233 1.00 28.78 294 CYS B N 1
ATOM 5077 C CA . CYS B 1 277 ? 98.591 8.568 29.648 1.00 28.47 294 CYS B CA 1
ATOM 5078 C C . CYS B 1 277 ? 99.302 7.213 29.799 1.00 31.33 294 CYS B C 1
ATOM 5079 O O . CYS B 1 277 ? 99.870 6.995 30.881 1.00 32.81 294 CYS B O 1
ATOM 5082 N N . GLN B 1 278 ? 99.231 6.316 28.815 1.00 30.39 295 GLN B N 1
ATOM 5083 C CA . GLN B 1 278 ? 99.563 4.876 29.040 1.00 35.38 295 GLN B CA 1
ATOM 5084 C C . GLN B 1 278 ? 101.027 4.687 29.473 1.00 37.78 295 GLN B C 1
ATOM 5085 O O . GLN B 1 278 ? 101.274 3.711 30.212 1.00 37.40 295 GLN B O 1
ATOM 5091 N N . ASP B 1 279 ? 101.943 5.576 29.078 1.00 39.90 296 ASP B N 1
ATOM 5092 C CA . ASP B 1 279 ? 103.401 5.446 29.372 1.00 44.15 296 ASP B CA 1
ATOM 5093 C C . ASP B 1 279 ? 103.831 6.372 30.521 1.00 45.44 296 ASP B C 1
ATOM 5094 O O . ASP B 1 279 ? 105.054 6.479 30.737 1.00 47.84 296 ASP B O 1
ATOM 5099 N N . LEU B 1 280 ? 102.892 7.013 31.228 1.00 42.92 297 LEU B N 1
ATOM 5100 C CA . LEU B 1 280 ? 103.195 7.859 32.415 1.00 43.04 297 LEU B CA 1
ATOM 5101 C C . LEU B 1 280 ? 103.493 6.954 33.608 1.00 42.50 297 LEU B C 1
ATOM 5102 O O . LEU B 1 280 ? 102.736 6.027 33.886 1.00 44.65 297 LEU B O 1
ATOM 5107 N N . PRO B 1 281 ? 104.602 7.190 34.349 1.00 44.51 298 PRO B N 1
ATOM 5108 C CA . PRO B 1 281 ? 104.932 6.391 35.531 1.00 44.87 298 PRO B CA 1
ATOM 5109 C C . PRO B 1 281 ? 103.784 6.178 36.527 1.00 42.01 298 PRO B C 1
ATOM 5110 O O . PRO B 1 281 ? 103.717 5.111 37.104 1.00 45.48 298 PRO B O 1
ATOM 5114 N N . CYS B 1 282 ? 102.894 7.157 36.702 1.00 38.85 299 CYS B N 1
ATOM 5115 C CA . CYS B 1 282 ? 101.777 7.058 37.677 1.00 39.34 299 CYS B CA 1
ATOM 5116 C C . CYS B 1 282 ? 100.752 6.012 37.226 1.00 35.60 299 CYS B C 1
ATOM 5117 O O . CYS B 1 282 ? 99.905 5.666 38.043 1.00 34.27 299 CYS B O 1
ATOM 5120 N N . PHE B 1 283 ? 100.804 5.541 35.974 1.00 37.02 300 PHE B N 1
ATOM 5121 C CA . PHE B 1 283 ? 99.838 4.556 35.421 1.00 39.37 300 PHE B CA 1
ATOM 5122 C C . PHE B 1 283 ? 100.535 3.217 35.153 1.00 40.89 300 PHE B C 1
ATOM 5123 O O . PHE B 1 283 ? 99.939 2.399 34.439 1.00 37.63 300 PHE B O 1
ATOM 5131 N N . SER B 1 284 ? 101.729 2.991 35.716 1.00 41.49 301 SER B N 1
ATOM 5132 C CA . SER B 1 284 ? 102.456 1.688 35.657 1.00 42.28 301 SER B CA 1
ATOM 5133 C C . SER B 1 284 ? 101.577 0.555 36.204 1.00 39.61 301 SER B C 1
ATOM 5134 O O . SER B 1 284 ? 100.722 0.814 37.086 1.00 37.06 301 SER B O 1
ATOM 5137 N N . ARG B 1 285 ? 101.834 -0.680 35.759 1.00 43.48 302 ARG B N 1
ATOM 5138 C CA . ARG B 1 285 ? 101.143 -1.904 36.250 1.00 45.04 302 ARG B CA 1
ATOM 5139 C C . ARG B 1 285 ? 101.109 -1.891 37.787 1.00 41.62 302 ARG B C 1
ATOM 5140 O O . ARG B 1 285 ? 100.009 -2.028 38.367 1.00 41.50 302 ARG B O 1
ATOM 5146 N N . GLU B 1 286 ? 102.268 -1.717 38.428 1.00 44.05 303 GLU B N 1
ATOM 5147 C CA . GLU B 1 286 ? 102.405 -1.675 39.913 1.00 45.51 303 GLU B CA 1
ATOM 5148 C C . GLU B 1 286 ? 101.343 -0.730 40.494 1.00 47.10 303 GLU B C 1
ATOM 5149 O O . GLU B 1 286 ? 100.578 -1.151 41.388 1.00 49.75 303 GLU B O 1
ATOM 5151 N N . LYS B 1 287 ? 101.275 0.499 39.974 1.00 45.71 304 LYS B N 1
ATOM 5152 C CA . LYS B 1 287 ? 100.383 1.571 40.487 1.00 42.83 304 LYS B CA 1
ATOM 5153 C C . LYS B 1 287 ? 98.926 1.178 40.221 1.00 39.31 304 LYS B C 1
ATOM 5154 O O . LYS B 1 287 ? 98.098 1.290 41.145 1.00 37.62 304 LYS B O 1
ATOM 5158 N N . LEU B 1 288 ? 98.618 0.702 39.012 1.00 39.51 305 LEU B N 1
ATOM 5159 C CA . LEU B 1 288 ? 97.225 0.337 38.630 1.00 41.44 305 LEU B CA 1
ATOM 5160 C C . LEU B 1 288 ? 96.667 -0.693 39.623 1.00 43.01 305 LEU B C 1
ATOM 5161 O O . LEU B 1 288 ? 95.483 -0.563 40.001 1.00 41.19 305 LEU B O 1
ATOM 5166 N N . MET B 1 289 ? 97.492 -1.659 40.044 1.00 49.69 306 MET B N 1
ATOM 5167 C CA . MET B 1 289 ? 97.118 -2.731 41.015 1.00 53.83 306 MET B CA 1
ATOM 5168 C C . MET B 1 289 ? 96.631 -2.123 42.338 1.00 55.18 306 MET B C 1
ATOM 5169 O O . MET B 1 289 ? 95.672 -2.672 42.923 1.00 53.54 306 MET B O 1
ATOM 5173 N N . GLN B 1 290 ? 97.258 -1.034 42.787 1.00 54.99 307 GLN B N 1
ATOM 5174 C CA . GLN B 1 290 ? 97.012 -0.426 44.122 1.00 54.73 307 GLN B CA 1
ATOM 5175 C C . GLN B 1 290 ? 95.750 0.447 44.096 1.00 53.52 307 GLN B C 1
ATOM 5176 O O . GLN B 1 290 ? 95.470 1.081 45.124 1.00 55.99 307 GLN B O 1
ATOM 5182 N N . GLY B 1 291 ? 95.022 0.489 42.975 1.00 48.39 308 GLY B N 1
ATOM 5183 C CA . GLY B 1 291 ? 93.755 1.232 42.853 1.00 47.40 308 GLY B CA 1
ATOM 5184 C C . GLY B 1 291 ? 94.003 2.662 42.404 1.00 44.02 308 GLY B C 1
ATOM 5185 O O . GLY B 1 291 ? 95.173 3.056 42.319 1.00 45.50 308 GLY B O 1
ATOM 5186 N N . PHE B 1 292 ? 92.940 3.413 42.119 1.00 45.96 309 PHE B N 1
ATOM 5187 C CA . PHE B 1 292 ? 93.035 4.835 41.706 1.00 46.27 309 PHE B CA 1
ATOM 5188 C C . PHE B 1 292 ? 93.615 5.650 42.863 1.00 48.87 309 PHE B C 1
ATOM 5189 O O . PHE B 1 292 ? 93.160 5.443 44.011 1.00 50.15 309 PHE B O 1
ATOM 5197 N N . ASN B 1 293 ? 94.572 6.535 42.566 1.00 46.15 310 ASN B N 1
ATOM 5198 C CA . ASN B 1 293 ? 95.194 7.453 43.555 1.00 48.75 310 ASN B CA 1
ATOM 5199 C C . ASN B 1 293 ? 95.355 8.839 42.917 1.00 51.28 310 ASN B C 1
ATOM 5200 O O . ASN B 1 293 ? 95.351 8.938 41.671 1.00 48.10 310 ASN B O 1
ATOM 5205 N N . GLU B 1 294 ? 95.505 9.865 43.755 1.00 47.76 311 GLU B N 1
ATOM 5206 C CA . GLU B 1 294 ? 95.414 11.293 43.358 1.00 46.76 311 GLU B CA 1
ATOM 5207 C C . GLU B 1 294 ? 96.599 11.659 42.456 1.00 45.98 311 GLU B C 1
ATOM 5208 O O . GLU B 1 294 ? 96.422 12.552 41.601 1.00 45.23 311 GLU B O 1
ATOM 5211 N N . ASP B 1 295 ? 97.741 10.975 42.579 1.00 40.40 312 ASP B N 1
ATOM 5212 C CA . ASP B 1 295 ? 98.931 11.243 41.727 1.00 40.50 312 ASP B CA 1
ATOM 5213 C C . ASP B 1 295 ? 98.569 11.028 40.249 1.00 37.12 312 ASP B C 1
ATOM 5214 O O . ASP B 1 295 ? 99.178 11.708 39.401 1.00 37.03 312 ASP B O 1
ATOM 5217 N N . MET B 1 296 ? 97.653 10.098 39.957 1.00 36.30 313 MET B N 1
ATOM 5218 C CA . MET B 1 296 ? 97.192 9.805 38.572 1.00 34.56 313 MET B CA 1
ATOM 5219 C C . MET B 1 296 ? 96.417 11.025 38.052 1.00 32.51 313 MET B C 1
ATOM 5220 O O . MET B 1 296 ? 96.711 11.469 36.935 1.00 32.00 313 MET B O 1
ATOM 5225 N N . ALA B 1 297 ? 95.470 11.545 38.836 1.00 33.68 314 ALA B N 1
ATOM 5226 C CA . ALA B 1 297 ? 94.669 12.740 38.469 1.00 34.73 314 ALA B CA 1
ATOM 5227 C C . ALA B 1 297 ? 95.601 13.958 38.329 1.00 34.88 314 ALA B C 1
ATOM 5228 O O . ALA B 1 297 ? 95.436 14.722 37.358 1.00 31.32 314 ALA B O 1
ATOM 5230 N N . ILE B 1 298 ? 96.602 14.103 39.203 1.00 34.22 315 ILE B N 1
ATOM 5231 C CA . ILE B 1 298 ? 97.505 15.292 39.223 1.00 34.04 315 ILE B CA 1
ATOM 5232 C C . ILE B 1 298 ? 98.420 15.284 37.995 1.00 34.24 315 ILE B C 1
ATOM 5233 O O . ILE B 1 298 ? 98.515 16.329 37.331 1.00 32.81 315 ILE B O 1
ATOM 5238 N N . GLU B 1 299 ? 99.046 14.151 37.670 1.00 31.44 316 GLU B N 1
ATOM 5239 C CA . GLU B 1 299 ? 99.942 14.035 36.497 1.00 32.01 316 GLU B CA 1
ATOM 5240 C C . GLU B 1 299 ? 99.126 14.228 35.210 1.00 26.40 316 GLU B C 1
ATOM 5241 O O . GLU B 1 299 ? 99.624 14.896 34.314 1.00 29.23 316 GLU B O 1
ATOM 5247 N N . ALA B 1 300 ? 97.940 13.635 35.121 1.00 28.18 317 ALA B N 1
ATOM 5248 C CA . ALA B 1 300 ? 97.122 13.682 33.883 1.00 25.36 317 ALA B CA 1
ATOM 5249 C C . ALA B 1 300 ? 96.698 15.139 33.638 1.00 25.58 317 ALA B C 1
ATOM 5250 O O . ALA B 1 300 ? 96.710 15.595 32.456 1.00 25.08 317 ALA B O 1
ATOM 5252 N N . GLN B 1 301 ? 96.306 15.836 34.705 1.00 25.24 318 GLN B N 1
ATOM 5253 C CA . GLN B 1 301 ? 95.880 17.262 34.633 1.00 25.72 318 GLN B CA 1
ATOM 5254 C C . GLN B 1 301 ? 97.082 18.116 34.233 1.00 27.34 318 GLN B C 1
ATOM 5255 O O . GLN B 1 301 ? 96.974 18.915 33.284 1.00 24.26 318 GLN B O 1
ATOM 5261 N N . GLN B 1 302 ? 98.217 17.932 34.907 1.00 28.36 319 GLN B N 1
ATOM 5262 C CA . GLN B 1 302 ? 99.417 18.772 34.702 1.00 31.65 319 GLN B CA 1
ATOM 5263 C C . GLN B 1 302 ? 99.988 18.536 33.306 1.00 30.32 319 GLN B C 1
ATOM 5264 O O . GLN B 1 302 ? 100.387 19.517 32.649 1.00 30.55 319 GLN B O 1
ATOM 5270 N N . LYS B 1 303 ? 100.034 17.283 32.848 1.00 28.93 320 LYS B N 1
ATOM 5271 C CA . LYS B 1 303 ? 100.766 16.937 31.609 1.00 30.05 320 LYS B CA 1
ATOM 5272 C C . LYS B 1 303 ? 99.888 17.173 30.377 1.00 26.66 320 LYS B C 1
ATOM 5273 O O . LYS B 1 303 ? 100.439 17.598 29.360 1.00 28.45 320 LYS B O 1
ATOM 5279 N N . PHE B 1 304 ? 98.595 16.862 30.454 1.00 26.01 321 PHE B N 1
ATOM 5280 C CA . PHE B 1 304 ? 97.731 16.825 29.244 1.00 24.84 321 PHE B CA 1
ATOM 5281 C C . PHE B 1 304 ? 96.407 17.573 29.431 1.00 23.67 321 PHE B C 1
ATOM 5282 O O . PHE B 1 304 ? 95.564 17.446 28.544 1.00 22.00 321 PHE B O 1
ATOM 5290 N N . LYS B 1 305 ? 96.211 18.319 30.519 1.00 22.23 322 LYS B N 1
ATOM 5291 C CA . LYS B 1 305 ? 94.950 19.072 30.781 1.00 22.82 322 LYS B CA 1
ATOM 5292 C C . LYS B 1 305 ? 93.769 18.092 30.819 1.00 22.98 322 LYS B C 1
ATOM 5293 O O . LYS B 1 305 ? 92.681 18.417 30.374 1.00 20.99 322 LYS B O 1
ATOM 5299 N N . ILE B 1 306 ? 93.968 16.927 31.418 1.00 21.38 323 ILE B N 1
ATOM 5300 C CA . ILE B 1 306 ? 92.910 15.904 31.579 1.00 22.29 323 ILE B CA 1
ATOM 5301 C C . ILE B 1 306 ? 92.183 16.132 32.910 1.00 22.55 323 ILE B C 1
ATOM 5302 O O . ILE B 1 306 ? 92.860 16.258 33.969 1.00 23.11 323 ILE B O 1
ATOM 5307 N N . ASN B 1 307 ? 90.854 16.196 32.830 1.00 22.73 324 ASN B N 1
ATOM 5308 C CA . ASN B 1 307 ? 89.923 16.366 33.973 1.00 25.01 324 ASN B CA 1
ATOM 5309 C C . ASN B 1 307 ? 90.009 15.118 34.871 1.00 26.10 324 ASN B C 1
ATOM 5310 O O . ASN B 1 307 ? 90.195 13.997 34.354 1.00 24.61 324 ASN B O 1
ATOM 5315 N N . LYS B 1 308 ? 89.869 15.306 36.179 1.00 27.03 325 LYS B N 1
ATOM 5316 C CA . LYS B 1 308 ? 89.967 14.197 37.175 1.00 29.09 325 LYS B CA 1
ATOM 5317 C C . LYS B 1 308 ? 89.025 13.039 36.808 1.00 28.57 325 LYS B C 1
ATOM 5318 O O . LYS B 1 308 ? 89.462 11.876 36.948 1.00 29.69 325 LYS B O 1
ATOM 5324 N N . GLN B 1 309 ? 87.787 13.312 36.396 1.00 27.82 326 GLN B N 1
ATOM 5325 C CA . GLN B 1 309 ? 86.773 12.272 36.086 1.00 29.85 326 GLN B CA 1
ATOM 5326 C C . GLN B 1 309 ? 87.290 11.432 34.909 1.00 29.19 326 GLN B C 1
ATOM 5327 O O . GLN B 1 309 ? 87.101 10.199 34.893 1.00 26.56 326 GLN B O 1
ATOM 5333 N N . HIS B 1 310 ? 87.986 12.063 33.975 1.00 26.01 327 HIS B N 1
ATOM 5334 C CA . HIS B 1 310 ? 88.526 11.347 32.789 1.00 25.64 327 HIS B CA 1
ATOM 5335 C C . HIS B 1 310 ? 89.758 10.534 33.166 1.00 26.40 327 HIS B C 1
ATOM 5336 O O . HIS B 1 310 ? 89.935 9.437 32.586 1.00 26.94 327 HIS B O 1
ATOM 5343 N N . ALA B 1 311 ? 90.587 11.043 34.076 1.00 26.04 328 ALA B N 1
ATOM 5344 C CA . ALA B 1 311 ? 91.782 10.339 34.578 1.00 26.96 328 ALA B CA 1
ATOM 5345 C C . ALA B 1 311 ? 91.309 9.056 35.285 1.00 28.14 328 ALA B C 1
ATOM 5346 O O . ALA B 1 311 ? 91.989 8.032 35.139 1.00 27.78 328 ALA B O 1
ATOM 5348 N N . ARG B 1 312 ? 90.185 9.109 36.003 1.00 27.96 329 ARG B N 1
ATOM 5349 C CA . ARG B 1 312 ? 89.608 7.907 36.683 1.00 29.74 329 ARG B CA 1
ATOM 5350 C C . ARG B 1 312 ? 89.230 6.874 35.613 1.00 28.83 329 ARG B C 1
ATOM 5351 O O . ARG B 1 312 ? 89.488 5.680 35.811 1.00 26.20 329 ARG B O 1
ATOM 5359 N N . ARG B 1 313 ? 88.619 7.314 34.509 1.00 26.34 330 ARG B N 1
ATOM 5360 C CA . ARG B 1 313 ? 88.243 6.397 33.393 1.00 25.71 330 ARG B CA 1
ATOM 5361 C C . ARG B 1 313 ? 89.524 5.798 32.796 1.00 26.29 330 ARG B C 1
ATOM 5362 O O . ARG B 1 313 ? 89.541 4.565 32.513 1.00 26.03 330 ARG B O 1
ATOM 5370 N N . VAL B 1 314 ? 90.558 6.604 32.582 1.00 24.58 331 VAL B N 1
ATOM 5371 C CA . VAL B 1 314 ? 91.861 6.108 32.047 1.00 24.70 331 VAL B CA 1
ATOM 5372 C C . VAL B 1 314 ? 92.390 5.006 32.970 1.00 26.07 331 VAL B C 1
ATOM 5373 O O . VAL B 1 314 ? 92.823 3.935 32.487 1.00 24.48 331 VAL B O 1
ATOM 5377 N N . TYR B 1 315 ? 92.362 5.259 34.271 1.00 27.04 332 TYR B N 1
ATOM 5378 C CA . TYR B 1 315 ? 92.775 4.255 35.280 1.00 27.40 332 TYR B CA 1
ATOM 5379 C C . TYR B 1 315 ? 91.963 2.967 35.080 1.00 26.27 332 TYR B C 1
ATOM 5380 O O . TYR B 1 315 ? 92.609 1.903 35.003 1.00 27.90 332 TYR B O 1
ATOM 5389 N N . GLU B 1 316 ? 90.629 3.027 35.001 1.00 26.17 333 GLU B N 1
ATOM 5390 C CA . GLU B 1 316 ? 89.778 1.798 34.909 1.00 27.75 333 GLU B CA 1
ATOM 5391 C C . GLU B 1 316 ? 90.118 1.027 33.627 1.00 27.53 333 GLU B C 1
ATOM 5392 O O . GLU B 1 316 ? 90.160 -0.235 33.664 1.00 27.10 333 GLU B O 1
ATOM 5398 N N . ILE B 1 317 ? 90.342 1.727 32.514 1.00 23.70 334 ILE B N 1
ATOM 5399 C CA . ILE B 1 317 ? 90.623 1.081 31.201 1.00 23.06 334 ILE B CA 1
ATOM 5400 C C . ILE B 1 317 ? 91.996 0.424 31.245 1.00 24.12 334 ILE B C 1
ATOM 5401 O O . ILE B 1 317 ? 92.113 -0.742 30.799 1.00 24.53 334 ILE B O 1
ATOM 5406 N N . LEU B 1 318 ? 93.002 1.110 31.772 1.00 24.05 335 LEU B N 1
ATOM 5407 C CA . LEU B 1 318 ? 94.363 0.537 31.819 1.00 24.95 335 LEU B CA 1
ATOM 5408 C C . LEU B 1 318 ? 94.367 -0.623 32.826 1.00 25.02 335 LEU B C 1
ATOM 5409 O O . LEU B 1 318 ? 95.127 -1.582 32.590 1.00 28.21 335 LEU B O 1
ATOM 5414 N N . ARG B 1 319 ? 93.591 -0.529 33.907 1.00 25.60 336 ARG B N 1
ATOM 5415 C CA . ARG B 1 319 ? 93.515 -1.606 34.941 1.00 28.26 336 ARG B CA 1
ATOM 5416 C C . ARG B 1 319 ? 92.958 -2.875 34.280 1.00 29.17 336 ARG B C 1
ATOM 5417 O O . ARG B 1 319 ? 93.477 -3.975 34.549 1.00 29.84 336 ARG B O 1
ATOM 5425 N N . LEU B 1 320 ? 91.951 -2.740 33.423 1.00 27.22 337 LEU B N 1
ATOM 5426 C CA . LEU B 1 320 ? 91.357 -3.906 32.707 1.00 28.62 337 LEU B CA 1
ATOM 5427 C C . LEU B 1 320 ? 92.433 -4.541 31.812 1.00 31.22 337 LEU B C 1
ATOM 5428 O O . LEU B 1 320 ? 92.371 -5.767 31.596 1.00 29.68 337 LEU B O 1
ATOM 5433 N N . LEU B 1 321 ? 93.397 -3.760 31.321 1.00 32.80 338 LEU B N 1
ATOM 5434 C CA . LEU B 1 321 ? 94.394 -4.231 30.323 1.00 38.30 338 LEU B CA 1
ATOM 5435 C C . LEU B 1 321 ? 95.520 -5.020 30.988 1.00 40.02 338 LEU B C 1
ATOM 5436 O O . LEU B 1 321 ? 96.212 -5.717 30.244 1.00 44.26 338 LEU B O 1
ATOM 5441 N N . VAL B 1 322 ? 95.734 -4.907 32.302 1.00 42.66 339 VAL B N 1
ATOM 5442 C CA . VAL B 1 322 ? 96.941 -5.508 32.944 1.00 50.46 339 VAL B CA 1
ATOM 5443 C C . VAL B 1 322 ? 96.641 -6.973 33.277 1.00 57.54 339 VAL B C 1
ATOM 5444 O O . VAL B 1 322 ? 95.746 -7.229 34.112 1.00 59.37 339 VAL B O 1
ATOM 5448 N N . THR B 1 323 ? 97.369 -7.877 32.602 1.00 63.72 340 THR B N 1
ATOM 5449 C CA . THR B 1 323 ? 97.104 -9.338 32.478 1.00 67.52 340 THR B CA 1
ATOM 5450 C C . THR B 1 323 ? 98.265 -10.129 33.089 1.00 68.30 340 THR B C 1
ATOM 5451 O O . THR B 1 323 ? 98.420 -10.171 34.309 1.00 71.90 340 THR B O 1
ATOM 5453 N N . LYS C 2 5 ? 104.458 -31.415 23.286 1.00 69.35 5 LYS C N 1
ATOM 5454 C CA . LYS C 2 5 ? 103.258 -31.980 23.980 1.00 67.67 5 LYS C CA 1
ATOM 5455 C C . LYS C 2 5 ? 102.929 -31.144 25.224 1.00 67.61 5 LYS C C 1
ATOM 5456 O O . LYS C 2 5 ? 103.871 -30.672 25.905 1.00 71.66 5 LYS C O 1
ATOM 5458 N N . GLY C 2 6 ? 101.634 -30.956 25.490 1.00 60.33 6 GLY C N 1
ATOM 5459 C CA . GLY C 2 6 ? 101.107 -30.467 26.776 1.00 54.28 6 GLY C CA 1
ATOM 5460 C C . GLY C 2 6 ? 100.612 -31.634 27.616 1.00 52.26 6 GLY C C 1
ATOM 5461 O O . GLY C 2 6 ? 100.458 -32.749 27.061 1.00 50.51 6 GLY C O 1
ATOM 5462 N N . GLY C 2 7 ? 100.391 -31.406 28.912 1.00 45.32 7 GLY C N 1
ATOM 5463 C CA . GLY C 2 7 ? 99.779 -32.396 29.819 1.00 36.64 7 GLY C CA 1
ATOM 5464 C C . GLY C 2 7 ? 98.333 -32.685 29.445 1.00 33.41 7 GLY C C 1
ATOM 5465 O O . GLY C 2 7 ? 97.837 -32.156 28.404 1.00 29.45 7 GLY C O 1
ATOM 5466 N N . LYS C 2 8 ? 97.665 -33.519 30.245 1.00 28.08 8 LYS C N 1
ATOM 5467 C CA . LYS C 2 8 ? 96.229 -33.859 30.058 1.00 25.63 8 LYS C CA 1
ATOM 5468 C C . LYS C 2 8 ? 95.403 -32.573 29.951 1.00 22.47 8 LYS C C 1
ATOM 5469 O O . LYS C 2 8 ? 95.479 -31.722 30.830 1.00 22.73 8 LYS C O 1
ATOM 5475 N N . GLY C 2 9 ? 94.609 -32.440 28.886 1.00 20.97 9 GLY C N 1
ATOM 5476 C CA . GLY C 2 9 ? 93.677 -31.311 28.746 1.00 20.56 9 GLY C CA 1
ATOM 5477 C C . GLY C 2 9 ? 94.339 -30.021 28.317 1.00 19.47 9 GLY C C 1
ATOM 5478 O O . GLY C 2 9 ? 93.653 -28.997 28.379 1.00 23.18 9 GLY C O 1
ATOM 5479 N N . LEU C 2 10 ? 95.606 -30.038 27.882 1.00 19.50 10 LEU C N 1
ATOM 5480 C CA . LEU C 2 10 ? 96.338 -28.787 27.557 1.00 22.85 10 LEU C CA 1
ATOM 5481 C C . LEU C 2 10 ? 96.679 -28.724 26.065 1.00 22.34 10 LEU C C 1
ATOM 5482 O O . LEU C 2 10 ? 97.042 -29.765 25.466 1.00 23.79 10 LEU C O 1
ATOM 5487 N N . GLY C 2 11 ? 96.456 -27.552 25.476 1.00 20.62 11 GLY C N 1
ATOM 5488 C CA . GLY C 2 11 ? 96.726 -27.270 24.054 1.00 20.88 11 GLY C CA 1
ATOM 5489 C C . GLY C 2 11 ? 97.633 -26.062 23.885 1.00 21.13 11 GLY C C 1
ATOM 5490 O O . GLY C 2 11 ? 97.835 -25.636 22.734 1.00 20.09 11 GLY C O 1
ATOM 5491 N N . ALA C 2 12 ? 98.217 -25.546 24.972 1.00 21.18 12 ALA C N 1
ATOM 5492 C CA . ALA C 2 12 ? 99.165 -24.405 24.900 1.00 23.85 12 ALA C CA 1
ATOM 5493 C C . ALA C 2 12 ? 100.431 -24.706 25.700 1.00 24.11 12 ALA C C 1
ATOM 5494 O O . ALA C 2 12 ? 100.897 -23.830 26.443 1.00 25.50 12 ALA C O 1
ATOM 5496 N N . GLY C 2 13 ? 100.984 -25.900 25.519 1.00 24.17 13 GLY C N 1
ATOM 5497 C CA . GLY C 2 13 ? 102.139 -26.372 26.302 1.00 25.62 13 GLY C CA 1
ATOM 5498 C C . GLY C 2 13 ? 103.468 -26.098 25.620 1.00 28.22 13 GLY C C 1
ATOM 5499 O O . GLY C 2 13 ? 104.480 -26.614 26.125 1.00 30.94 13 GLY C O 1
ATOM 5500 N N . GLY C 2 14 ? 103.496 -25.282 24.558 1.00 25.56 14 GLY C N 1
ATOM 5501 C CA . GLY C 2 14 ? 104.711 -25.012 23.763 1.00 27.00 14 GLY C CA 1
ATOM 5502 C C . GLY C 2 14 ? 105.584 -23.925 24.379 1.00 27.84 14 GLY C C 1
ATOM 5503 O O . GLY C 2 14 ? 105.197 -23.331 25.398 1.00 29.09 14 GLY C O 1
ATOM 5504 N N . ALA C 2 15 ? 106.752 -23.698 23.786 1.00 28.67 15 ALA C N 1
ATOM 5505 C CA . ALA C 2 15 ? 107.751 -22.724 24.273 1.00 29.52 15 ALA C CA 1
ATOM 5506 C C . ALA C 2 15 ? 107.322 -21.309 23.886 1.00 29.18 15 ALA C C 1
ATOM 5507 O O . ALA C 2 15 ? 106.831 -21.100 22.759 1.00 28.13 15 ALA C O 1
ATOM 5509 N N . LYS C 2 16 ? 107.476 -20.362 24.805 1.00 28.92 16 LYS C N 1
ATOM 5510 C CA . LYS C 2 16 ? 107.395 -18.919 24.487 1.00 30.06 16 LYS C CA 1
ATOM 5511 C C . LYS C 2 16 ? 108.588 -18.551 23.597 1.00 29.74 16 LYS C C 1
ATOM 5512 O O . LYS C 2 16 ? 109.630 -19.232 23.659 1.00 31.09 16 LYS C O 1
ATOM 5518 N N . ARG C 2 17 ? 108.414 -17.530 22.776 1.00 29.20 17 ARG C N 1
ATOM 5519 C CA . ARG C 2 17 ? 109.473 -16.935 21.937 1.00 29.39 17 ARG C CA 1
ATOM 5520 C C . ARG C 2 17 ? 110.202 -15.880 22.778 1.00 31.19 17 ARG C C 1
ATOM 5521 O O . ARG C 2 17 ? 109.513 -15.078 23.443 1.00 32.91 17 ARG C O 1
ATOM 5529 N N . HIS C 2 18 ? 111.530 -15.910 22.739 1.00 36.84 18 HIS C N 1
ATOM 5530 C CA . HIS C 2 18 ? 112.441 -14.969 23.447 1.00 41.71 18 HIS C CA 1
ATOM 5531 C C . HIS C 2 18 ? 113.347 -14.301 22.411 1.00 46.02 18 HIS C C 1
ATOM 5532 O O . HIS C 2 18 ? 114.370 -14.910 22.075 1.00 48.09 18 HIS C O 1
ATOM 5539 N N . ARG C 2 19 ? 112.951 -13.130 21.899 1.00 50.64 19 ARG C N 1
ATOM 5540 C CA . ARG C 2 19 ? 113.809 -12.244 21.059 1.00 54.32 19 ARG C CA 1
ATOM 5541 C C . ARG C 2 19 ? 114.687 -11.385 21.973 1.00 55.87 19 ARG C C 1
ATOM 5542 O O . ARG C 2 19 ? 115.356 -11.928 22.845 1.00 63.35 19 ARG C O 1
ATOM 5550 N N . GLY D 2 6 ? 73.067 32.418 20.401 1.00 52.96 6 GLY D N 1
ATOM 5551 C CA . GLY D 2 6 ? 73.132 31.224 21.304 1.00 50.81 6 GLY D CA 1
ATOM 5552 C C . GLY D 2 6 ? 73.312 31.592 22.771 1.00 48.91 6 GLY D C 1
ATOM 5553 O O . GLY D 2 6 ? 73.909 32.659 23.057 1.00 48.71 6 GLY D O 1
ATOM 5554 N N . GLY D 2 7 ? 72.803 30.740 23.675 1.00 50.98 7 GLY D N 1
ATOM 5555 C CA . GLY D 2 7 ? 72.994 30.837 25.140 1.00 48.59 7 GLY D CA 1
ATOM 5556 C C . GLY D 2 7 ? 74.453 30.612 25.524 1.00 47.10 7 GLY D C 1
ATOM 5557 O O . GLY D 2 7 ? 75.157 29.956 24.750 1.00 39.57 7 GLY D O 1
ATOM 5558 N N . LYS D 2 8 ? 74.876 31.092 26.699 1.00 44.79 8 LYS D N 1
ATOM 5559 C CA . LYS D 2 8 ? 76.307 31.336 27.055 1.00 44.67 8 LYS D CA 1
ATOM 5560 C C . LYS D 2 8 ? 77.124 30.041 27.107 1.00 37.25 8 LYS D C 1
ATOM 5561 O O . LYS D 2 8 ? 76.937 29.245 28.036 1.00 37.77 8 LYS D O 1
ATOM 5567 N N . GLY D 2 9 ? 78.063 29.859 26.176 1.00 27.33 9 GLY D N 1
ATOM 5568 C CA . GLY D 2 9 ? 78.880 28.641 26.118 1.00 27.45 9 GLY D CA 1
ATOM 5569 C C . GLY D 2 9 ? 78.096 27.411 25.671 1.00 26.76 9 GLY D C 1
ATOM 5570 O O . GLY D 2 9 ? 78.640 26.303 25.782 1.00 30.40 9 GLY D O 1
ATOM 5571 N N . LEU D 2 10 ? 76.878 27.568 25.153 1.00 25.30 10 LEU D N 1
ATOM 5572 C CA . LEU D 2 10 ? 76.039 26.411 24.724 1.00 26.23 10 LEU D CA 1
ATOM 5573 C C . LEU D 2 10 ? 76.179 26.179 23.222 1.00 22.87 10 LEU D C 1
ATOM 5574 O O . LEU D 2 10 ? 75.966 27.094 22.451 1.00 22.51 10 LEU D O 1
ATOM 5579 N N . GLY D 2 11 ? 76.506 24.951 22.838 1.00 22.50 11 GLY D N 1
ATOM 5580 C CA . GLY D 2 11 ? 76.469 24.503 21.434 1.00 21.32 11 GLY D CA 1
ATOM 5581 C C . GLY D 2 11 ? 75.613 23.259 21.244 1.00 21.62 11 GLY D C 1
ATOM 5582 O O . GLY D 2 11 ? 75.594 22.737 20.134 1.00 20.78 11 GLY D O 1
ATOM 5583 N N . ALA D 2 12 ? 74.942 22.783 22.297 1.00 23.62 12 ALA D N 1
ATOM 5584 C CA . ALA D 2 12 ? 74.125 21.548 22.259 1.00 25.20 12 ALA D CA 1
ATOM 5585 C C . ALA D 2 12 ? 72.822 21.777 23.029 1.00 26.22 12 ALA D C 1
ATOM 5586 O O . ALA D 2 12 ? 72.375 20.859 23.769 1.00 29.08 12 ALA D O 1
ATOM 5588 N N . GLY D 2 13 ? 72.201 22.934 22.815 1.00 25.76 13 GLY D N 1
ATOM 5589 C CA . GLY D 2 13 ? 70.970 23.361 23.504 1.00 28.86 13 GLY D CA 1
ATOM 5590 C C . GLY D 2 13 ? 69.704 22.946 22.779 1.00 30.74 13 GLY D C 1
ATOM 5591 O O . GLY D 2 13 ? 68.626 23.378 23.223 1.00 33.47 13 GLY D O 1
ATOM 5592 N N . GLY D 2 14 ? 69.801 22.138 21.715 1.00 27.81 14 GLY D N 1
ATOM 5593 C CA . GLY D 2 14 ? 68.648 21.764 20.872 1.00 28.28 14 GLY D CA 1
ATOM 5594 C C . GLY D 2 14 ? 67.780 20.688 21.519 1.00 28.94 14 GLY D C 1
ATOM 5595 O O . GLY D 2 14 ? 68.146 20.165 22.583 1.00 30.66 14 GLY D O 1
ATOM 5596 N N . ALA D 2 15 ? 66.680 20.329 20.866 1.00 29.17 15 ALA D N 1
ATOM 5597 C CA . ALA D 2 15 ? 65.730 19.293 21.340 1.00 30.09 15 ALA D CA 1
ATOM 5598 C C . ALA D 2 15 ? 66.294 17.894 21.075 1.00 28.65 15 ALA D C 1
ATOM 5599 O O . ALA D 2 15 ? 66.838 17.666 19.993 1.00 29.09 15 ALA D O 1
ATOM 5601 N N . LYS D 2 16 ? 66.156 16.982 22.039 1.00 29.44 16 LYS D N 1
ATOM 5602 C CA . LYS D 2 16 ? 66.360 15.527 21.837 1.00 30.43 16 LYS D CA 1
ATOM 5603 C C . LYS D 2 16 ? 65.300 14.988 20.875 1.00 28.46 16 LYS D C 1
ATOM 5604 O O . LYS D 2 16 ? 64.224 15.592 20.774 1.00 30.71 16 LYS D O 1
ATOM 5610 N N . ARG D 2 17 ? 65.603 13.881 20.204 1.00 30.48 17 ARG D N 1
ATOM 5611 C CA . ARG D 2 17 ? 64.653 13.197 19.292 1.00 30.73 17 ARG D CA 1
ATOM 5612 C C . ARG D 2 17 ? 63.900 12.150 20.116 1.00 32.76 17 ARG D C 1
ATOM 5613 O O . ARG D 2 17 ? 64.569 11.394 20.836 1.00 33.99 17 ARG D O 1
ATOM 5621 N N . HIS D 2 18 ? 62.568 12.151 20.020 1.00 36.50 18 HIS D N 1
ATOM 5622 C CA . HIS D 2 18 ? 61.640 11.258 20.771 1.00 40.99 18 HIS D CA 1
ATOM 5623 C C . HIS D 2 18 ? 60.804 10.440 19.781 1.00 41.81 18 HIS D C 1
ATOM 5624 O O . HIS D 2 18 ? 59.721 10.912 19.414 1.00 45.67 18 HIS D O 1
ATOM 5631 N N . ARG D 2 19 ? 61.302 9.283 19.336 1.00 48.21 19 ARG D N 1
ATOM 5632 C CA . ARG D 2 19 ? 60.585 8.387 18.381 1.00 51.44 19 ARG D CA 1
ATOM 5633 C C . ARG D 2 19 ? 59.484 7.621 19.124 1.00 53.76 19 ARG D C 1
ATOM 5634 O O . ARG D 2 19 ? 59.763 7.110 20.207 1.00 60.03 19 ARG D O 1
#

Foldseek 3Di:
DPQVLQKAQQVQEWEFADQDLCSVVDCVRTDGFPADCVQCNPRRMWGFFHQWHFYWYAHFFLGQTATEIDGPDGDDPVPGDHGDPPVVSLCVQADPDHHHDSVVVVVVSVVQLVHDDAAAWQDKDKQDDPPPDDIWIKTKHKHAPPPSVVNSCSSVLSNCNRYPHPDDDDDSVDPQKIKMWMWIWDDDPRGIGTGTQWIWIWGQDDDPPQATAIATEGTDGDPVCPPVCVSLVRVQSVLVVCLVPPRYQAYHYDPDDPVRLVSLLVNLLVVLVPPPCQDLVNLVVPDDVVQLVCSCNRRRHHSVSSNSSSVVSNVVSDD/DDDPQVLQKAQQVQEWEAADLDLCSVVDCVRTDGFPDDCVQCNPRRMWGFFHQWHFYWYAHFFLGQTATEIDGPDGDDPVVHDHGDPVVVSLPVQADPDHHHDSVVVVVVSVVQLVGDDAAAWQDWDWDDVIKIKTKHKHAPPPSVVNSCSSVLSNQNRYPHPRDDDDSVDRQKIKMWMWIWDDDPHGTGIGTFWIWIWGWDDDPDQATATATETTDGDVVNPPVCVSLVRVQSVLVVCLVDPRYQAYHYDPDDPVVLVSLLVNLLVVLVPPPCLDLVNLVVPDDVVQQVCSRNRRRHHSVSSNSSSVVSNVVND/DDPPPDDPRDDDDDD/DPDPDPPPDDDDDD

GO terms:
  GO:0043997 histone H4K12 acetyltransferase activity (F, IDA)
  GO:0140218 histone methacryltransferase activity (F, IDA)
  GO:0061733 protein-lysine-acetyltransferase activity (F, EXP)
  GO:0005634 nucleus (C, EXP)
  GO:0005737 cytoplasm (C, EXP)
  GO:0005739 mitochondrion (C, EXP)
  GO:0016363 nuclear matrix (C, EXP)
  GO:0005634 nucleus (C, TAS)
  GO:0051276 chromosome organization (P, TAS)
  GO:0004402 histone acetyltransferase activity (F, TAS)
  GO:0006475 internal protein amino acid acetylation (P, TAS)
  GO:0005654 nucleoplasm (C, TAS)
  GO:0005515 protein binding (F, IPI)
  GO:0000781 chromosome, telomeric region (C, HDA)
  GO:0005654 nucleoplasm (C, IDA)
  GO:0000785 chromatin (C, IDA)
  GO:0032991 protein-containing complex (C, IDA)
  GO:0006335 DNA replication-dependent chromatin assembly (P, IDA)

Nearest PDB structures (foldseek):
  6vo5-assembly1_C  TM=1.071E+00  e=3.784E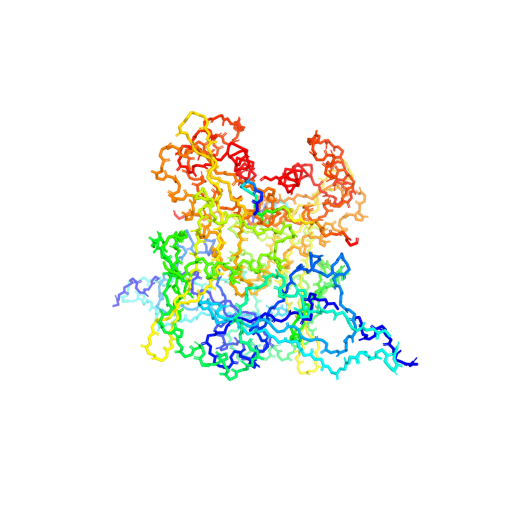+00  Homo sapiens
  2p0w-assembly1_A  TM=1.003E+00  e=1.948E-63  Homo sapiens
  2p0w-assembly2_B  TM=9.873E-01  e=3.647E-61  Homo sapiens
  1bob-assembly1_A  TM=8.629E-01  e=5.539E-25  Saccharomyces cerevisiae
  4psw-assembly1_A  TM=8.437E-01  e=1.050E-24  Saccharomyces cerevisiae S288C

InterPro domains:
  IPR013523 Histone acetyltransferase HAT1, C-terminal [G3DSA:1.10.10.390] (288-341)
  IPR016181 Acyl-CoA N-acyltransferase [SSF55729] (23-338)
  IPR017380 Histone acetyltransferase type B, catalytic subunit [PIRSF038084] (19-410)
  IPR017380 Histone acetyltransferase type B, catalytic subunit [PTHR12046] (15-417)
  IPR019467 Histone acetyl transferase HAT1 N-terminal [PF10394] (25-187)
  IPR037113 Histone acetyl transferase 1, N-terminal domain superfamily [G3DSA:3.90.360.10] (30-187)
  IPR048776 Histone acetyltransferase type B catalytic subunit, C-terminal [PF21183] (286-337)